Protein AF-0000000076594200 (afdb_homodimer)

pLDDT: mean 95.54, std 11.66, range [22.86, 99.0]

InterPro domains:
  IPR000868 Isochorismatase-like domain [PF00857] (45-220)
  IPR036380 Isochorismatase-like superfamily [G3DSA:3.40.50.850] (19-226)
  IPR036380 Isochorismatase-like superfamily [SSF52499] (34-226)
  IPR050272 Isochorismatase-like hydrolase [PTHR43540] (26-225)

Radius of gyration: 21.21 Å; Cα contacts (8 Å, |Δi|>4): 974; chains: 2; bounding box: 54×57×49 Å

Secondary structure (DSSP, 8-state):
-------TTPPP--------HHHHHHHHHHHSSS-S-----GGGEEEEEE--SHHHHTT-HHHHHHHHHHHHHHHHHHHTT-EEEEEEEPP----HHHHHHH-HHHHHHHHTTT-SS-HHHHS-TTS---S-EEEEESSS-TTSTTTBSHHHHHHHTT--EEEEEEE-IIIIIHHHHHHHHHTT-EEEEEEEEEE-SSHHHHHHHHHHHHHHT-EEE-HHHHHHH-/----S--TTPPP--------HHHHHHHHHHHSSS-S-----GGGEEEEEE--SHHHHTT-HHHHHHHHHHHHHHHHHHHTT-EEEEEEEPP----HHHHHHH-HHHHHHHHTTT-SS-HHHHS-TTS---S-EEEEESSS-TTSTTTBSHHHHHHHTT--EEEEEEE-IIIIIHHHHHHHHHTT-EEEEEEEEEE-SSHHHHHHHHHHHHHHT-EEE-HHHHHHH-

Sequence (452 aa):
MSGIGAPQNSAAKLHAWRIEDREYARHEARRGRRFAFPSLAPTRTALVVIDMVPFFVTGNPYCRGIVPNIDRLAQVLRAAGGTVTWVLPAVTDRTPAAEEFYGPEAAEAFRTAGGTGPLAQRVWREFTIHDDVLVENSAPSAFFPGRCALPELLVRRGIDTVLITGTVTNVCCESSARDASTLGFRVIMIADANAARRDEDHNATLHTIYRS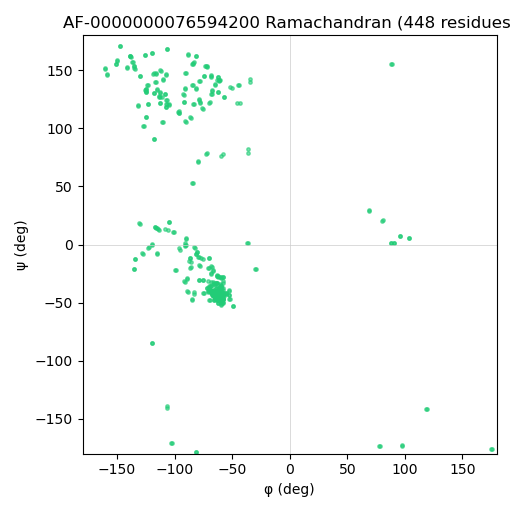FGDVRPTAEVVAMLMSGIGAPQNSAAKLHAWRIEDREYARHEARRGRRFAFPSLAPTRTALVVIDMVPFFVTGNPYCRGIVPNIDRLAQVLRAAGGTVTWVLPAVTDRTPAAEEFYGPEAAEAFRTAGGTGPLAQRVWREFTIHDDVLVENSAPSAFFPGRCALPELLVRRGIDTVLITGTVTNVCCESSARDASTLGFRVIMIADANAARRDEDHNATLHTIYRSFGDVRPTAEVVAML

Structure (mmCIF, N/CA/C/O backbone):
data_AF-0000000076594200-model_v1
#
loop_
_entity.id
_entity.type
_entity.pdbx_description
1 polymer 'Nicotinamidase-related amidase'
#
loop_
_atom_site.group_PDB
_atom_site.id
_atom_site.type_symbol
_atom_site.label_atom_id
_atom_site.label_alt_id
_atom_site.label_comp_id
_atom_site.label_asym_id
_atom_site.label_entity_id
_atom_site.label_seq_id
_atom_site.pdbx_PDB_ins_code
_atom_site.Cartn_x
_atom_site.Cartn_y
_atom_site.Cartn_z
_atom_site.occupancy
_atom_site.B_iso_or_equiv
_atom_site.auth_seq_id
_atom_site.auth_comp_id
_atom_site.auth_asym_id
_atom_site.auth_atom_id
_atom_site.pdbx_PDB_model_num
ATOM 1 N N . MET A 1 1 ? -26.156 -0.108 15.727 1 22.86 1 MET A N 1
ATOM 2 C CA . MET A 1 1 ? -25.188 0.605 14.898 1 22.86 1 MET A CA 1
ATOM 3 C C . MET A 1 1 ? -23.875 0.822 15.641 1 22.86 1 MET A C 1
ATOM 5 O O . MET A 1 1 ? -23.562 1.944 16.047 1 22.86 1 MET A O 1
ATOM 9 N N . SER A 1 2 ? -23.562 -0.139 16.531 1 28.62 2 SER A N 1
ATOM 10 C CA . SER A 1 2 ? -22.531 -0.122 17.562 1 28.62 2 SER A CA 1
ATOM 11 C C . SER A 1 2 ? -21.156 0.103 16.969 1 28.62 2 SER A C 1
ATOM 13 O O . SER A 1 2 ? -20.703 -0.672 16.125 1 28.62 2 SER A O 1
ATOM 15 N N . GLY A 1 3 ? -20.828 1.241 16.641 1 30.92 3 GLY A N 1
ATOM 16 C CA . GLY A 1 3 ? -19.5 1.712 16.297 1 30.92 3 GLY A CA 1
ATOM 17 C C . GLY A 1 3 ? -18.406 1.055 17.125 1 30.92 3 GLY A C 1
ATOM 18 O O . GLY A 1 3 ? -18.391 1.164 18.359 1 30.92 3 GLY A O 1
ATOM 19 N N . ILE A 1 4 ? -18.141 -0.092 16.719 1 41.44 4 ILE A N 1
ATOM 20 C CA . ILE A 1 4 ? -17.219 -0.975 17.438 1 41.44 4 ILE A CA 1
ATOM 21 C C . ILE A 1 4 ? -16.078 -0.157 18.047 1 41.44 4 ILE A C 1
ATOM 23 O O . ILE A 1 4 ? -15.008 -0.695 18.344 1 41.44 4 ILE A O 1
ATOM 27 N N . GLY A 1 5 ? -16.172 1.158 17.828 1 38.94 5 GLY A N 1
ATOM 28 C CA . GLY A 1 5 ? -15.141 2.129 18.156 1 38.94 5 GLY A CA 1
ATOM 29 C C . GLY A 1 5 ? -14.852 2.219 19.641 1 38.94 5 GLY A C 1
ATOM 30 O O . GLY A 1 5 ? -15.633 1.736 20.469 1 38.94 5 GLY A O 1
ATOM 31 N N . ALA A 1 6 ? -13.602 2.375 20.031 1 46.91 6 ALA A N 1
ATOM 32 C CA . ALA A 1 6 ? -13.211 2.721 21.391 1 46.91 6 ALA A CA 1
ATOM 33 C C . ALA A 1 6 ? -14.234 3.648 22.031 1 46.91 6 ALA A C 1
ATOM 35 O O . ALA A 1 6 ? -14.906 4.426 21.344 1 46.91 6 ALA A O 1
ATOM 36 N N . PRO A 1 7 ? -14.562 3.473 23.297 1 46.75 7 PRO A N 1
ATOM 37 C CA . PRO A 1 7 ? -15.43 4.453 23.953 1 46.75 7 PRO A CA 1
ATOM 38 C C . PRO A 1 7 ? -15.047 5.895 23.625 1 46.75 7 PRO A C 1
ATOM 40 O O . PRO A 1 7 ? -13.867 6.195 23.438 1 46.75 7 PRO A O 1
ATOM 43 N N . GLN A 1 8 ? -15.938 6.816 23.031 1 50.47 8 GLN A N 1
ATOM 44 C CA . GLN A 1 8 ? -15.844 8.242 22.719 1 50.47 8 GLN A CA 1
ATOM 45 C C . GLN A 1 8 ? -14.93 8.961 23.719 1 50.47 8 GLN A C 1
ATOM 47 O O . GLN A 1 8 ? -14.336 9.992 23.391 1 50.47 8 GLN A O 1
ATOM 52 N N . ASN A 1 9 ? -14.68 8.422 24.906 1 56.53 9 ASN A N 1
ATOM 53 C CA . ASN A 1 9 ? -14.102 9.227 25.984 1 56.53 9 ASN A CA 1
ATOM 54 C C . ASN A 1 9 ? -12.656 8.836 26.25 1 56.53 9 ASN A C 1
ATOM 56 O O . ASN A 1 9 ? -12.133 9.086 27.344 1 56.53 9 ASN A O 1
ATOM 60 N N . SER A 1 10 ? -12.039 8 25.25 1 71.19 10 SER A N 1
ATOM 61 C CA . SER A 1 10 ? -10.672 7.629 25.609 1 71.19 10 SER A CA 1
ATOM 62 C C . SER A 1 10 ? -9.703 8.773 25.344 1 71.19 10 SER A C 1
ATOM 64 O O . SER A 1 10 ? -9.906 9.57 24.422 1 71.19 10 SER A O 1
ATOM 66 N N . ALA A 1 11 ? -8.797 8.938 26.188 1 86.31 11 ALA A N 1
ATOM 67 C CA . ALA A 1 11 ? -7.801 10 26.125 1 86.31 11 ALA A CA 1
ATOM 68 C C . ALA A 1 11 ? -6.953 9.883 24.859 1 86.31 11 ALA A C 1
ATOM 70 O O . ALA A 1 11 ? -6.66 8.773 24.406 1 86.31 11 ALA A O 1
ATOM 71 N N . ALA A 1 12 ? -6.648 10.992 24.281 1 92.12 12 ALA A N 1
ATOM 72 C CA . ALA A 1 12 ? -5.754 11.094 23.141 1 92.12 12 ALA A CA 1
ATOM 73 C C . ALA A 1 12 ? -4.441 10.359 23.391 1 92.12 12 ALA A C 1
ATOM 75 O O . ALA A 1 12 ? -3.906 10.398 24.5 1 92.12 12 ALA A O 1
ATOM 76 N N . LYS A 1 13 ? -4.047 9.617 22.375 1 95.81 13 LYS A N 1
ATOM 77 C CA . LYS A 1 13 ? -2.816 8.844 22.484 1 95.81 13 LYS A CA 1
ATOM 78 C C . LYS A 1 13 ? -1.954 8.977 21.234 1 95.81 13 LYS A C 1
ATOM 80 O O . LYS A 1 13 ? -2.465 9.281 20.156 1 95.81 13 LYS A O 1
ATOM 85 N N . LEU A 1 14 ? -0.632 8.844 21.438 1 97.62 14 LEU A N 1
ATOM 86 C CA . LEU A 1 14 ? 0.307 8.734 20.328 1 97.62 14 LEU A CA 1
ATOM 87 C C . LEU A 1 14 ? 0.844 7.312 20.203 1 97.62 14 LEU A C 1
ATOM 89 O O . LEU A 1 14 ? 1.019 6.621 21.203 1 97.62 14 LEU A O 1
ATOM 93 N N . HIS A 1 15 ? 1.085 6.914 18.953 1 98.69 15 HIS A N 1
ATOM 94 C CA . HIS A 1 15 ? 1.692 5.605 18.75 1 98.69 15 HIS A CA 1
ATOM 95 C C . HIS A 1 15 ? 3.105 5.559 19.328 1 98.69 15 HIS A C 1
ATOM 97 O O . HIS A 1 15 ? 3.857 6.527 19.219 1 98.69 15 HIS A O 1
ATOM 103 N N . ALA A 1 16 ? 3.402 4.457 19.969 1 98.5 16 ALA A N 1
ATOM 104 C CA . ALA A 1 16 ? 4.801 4.16 20.266 1 98.5 16 ALA A CA 1
ATOM 105 C C . ALA A 1 16 ? 5.551 3.748 19 1 98.5 16 ALA A C 1
ATOM 107 O O . ALA A 1 16 ? 5.836 2.566 18.797 1 98.5 16 ALA A O 1
ATOM 108 N N . TRP A 1 17 ? 5.898 4.676 18.203 1 98.44 17 TRP A N 1
ATOM 109 C CA . TRP A 1 17 ? 6.488 4.391 16.906 1 98.44 17 TRP A CA 1
ATOM 110 C C . TRP A 1 17 ? 7.988 4.16 17.016 1 98.44 17 TRP A C 1
ATOM 112 O O . TRP A 1 17 ? 8.625 4.641 17.953 1 98.44 17 TRP A O 1
ATOM 122 N N . ARG A 1 18 ? 8.492 3.416 16.047 1 98.06 18 ARG A N 1
ATOM 123 C CA . ARG A 1 18 ? 9.938 3.205 15.992 1 98.06 18 ARG A CA 1
ATOM 124 C C . ARG A 1 18 ? 10.367 2.746 14.602 1 98.06 18 ARG A C 1
ATOM 126 O O . ARG A 1 18 ? 9.586 2.139 13.875 1 98.06 18 ARG A O 1
ATOM 133 N N . ILE A 1 19 ? 11.531 3.051 14.266 1 98.25 19 ILE A N 1
ATOM 134 C CA . ILE A 1 19 ? 12.289 2.414 13.195 1 98.25 19 ILE A CA 1
ATOM 135 C C . ILE A 1 19 ? 13.461 1.635 13.781 1 98.25 19 ILE A C 1
ATOM 137 O O . ILE A 1 19 ? 14.203 2.158 14.617 1 98.25 19 ILE A O 1
ATOM 141 N N . GLU A 1 20 ? 13.531 0.433 13.43 1 97.31 20 GLU A N 1
ATOM 142 C CA . GLU A 1 20 ? 14.602 -0.402 13.969 1 97.31 20 GLU A CA 1
ATOM 143 C C . GLU A 1 20 ? 15.977 0.121 13.562 1 97.31 20 GLU A C 1
ATOM 145 O O . GLU A 1 20 ? 16.172 0.539 12.422 1 97.31 20 GLU A O 1
ATOM 150 N N . ASP A 1 21 ? 16.969 0.028 14.391 1 97.69 21 ASP A N 1
ATOM 151 C CA . ASP A 1 21 ? 18.312 0.535 14.156 1 97.69 21 ASP A CA 1
ATOM 152 C C . ASP A 1 21 ? 18.938 -0.116 12.922 1 97.69 21 ASP A C 1
ATOM 154 O O . ASP A 1 21 ? 19.688 0.531 12.18 1 97.69 21 ASP A O 1
ATOM 158 N N . ARG A 1 22 ? 18.641 -1.31 12.727 1 96.81 22 ARG A N 1
ATOM 159 C CA . ARG A 1 22 ? 19.219 -2.031 11.602 1 96.81 22 ARG A CA 1
ATOM 160 C C . ARG A 1 22 ? 18.781 -1.422 10.273 1 96.81 22 ARG A C 1
ATOM 162 O O . ARG A 1 22 ? 19.531 -1.452 9.289 1 96.81 22 ARG A O 1
ATOM 169 N N . GLU A 1 23 ? 17.547 -0.904 10.258 1 97.19 23 GLU A N 1
ATOM 170 C CA . GLU A 1 23 ? 17.047 -0.277 9.031 1 97.19 23 GLU A CA 1
ATOM 171 C C . GLU A 1 23 ? 17.766 1.051 8.773 1 97.19 23 GLU A C 1
ATOM 173 O O . GLU A 1 23 ? 18.078 1.379 7.629 1 97.19 23 GLU A O 1
ATOM 178 N N . TYR A 1 24 ? 18 1.834 9.836 1 97.94 24 TYR A N 1
ATOM 179 C CA . TYR A 1 24 ? 18.828 3.027 9.695 1 97.94 24 TYR A CA 1
ATOM 180 C C . TYR A 1 24 ? 20.219 2.672 9.18 1 97.94 24 TYR A C 1
ATOM 182 O O . TYR A 1 24 ? 20.703 3.287 8.234 1 97.94 24 TYR A O 1
ATOM 190 N N . ALA A 1 25 ? 20.844 1.658 9.758 1 98.19 25 ALA A N 1
ATOM 191 C CA . ALA A 1 25 ? 22.188 1.231 9.383 1 98.19 25 ALA A CA 1
ATOM 192 C C . ALA A 1 25 ? 22.234 0.796 7.922 1 98.19 25 ALA A C 1
ATOM 194 O O . ALA A 1 25 ? 23.219 1.069 7.219 1 98.19 25 ALA A O 1
ATOM 195 N N . ARG A 1 26 ? 21.234 0.162 7.5 1 96.62 26 ARG A N 1
ATOM 196 C CA . ARG A 1 26 ? 21.156 -0.313 6.121 1 96.62 26 ARG A CA 1
ATOM 197 C C . ARG A 1 26 ? 21.234 0.847 5.137 1 96.62 26 ARG A C 1
ATOM 199 O O . ARG A 1 26 ? 22.047 0.822 4.207 1 96.62 26 ARG A O 1
ATOM 206 N N . HIS A 1 27 ? 20.375 1.864 5.352 1 97.62 27 HIS A N 1
ATOM 207 C CA . HIS A 1 27 ? 20.375 2.998 4.434 1 97.62 27 HIS A CA 1
ATOM 208 C C . HIS A 1 27 ? 21.656 3.822 4.574 1 97.62 27 HIS A C 1
ATOM 210 O O . HIS A 1 27 ? 22.172 4.344 3.584 1 97.62 27 HIS A O 1
ATOM 216 N N . GLU A 1 28 ? 22.156 3.922 5.781 1 98.12 28 GLU A N 1
ATOM 217 C CA . GLU A 1 28 ? 23.422 4.609 5.969 1 98.12 28 GLU A CA 1
ATOM 218 C C . GLU A 1 28 ? 24.547 3.928 5.188 1 98.12 28 GLU A C 1
ATOM 220 O O . GLU A 1 28 ? 25.375 4.598 4.582 1 98.12 28 GLU A O 1
ATOM 225 N N . ALA A 1 29 ? 24.516 2.65 5.152 1 97.88 29 ALA A N 1
ATOM 226 C CA . ALA A 1 29 ? 25.531 1.894 4.41 1 97.88 29 ALA A CA 1
ATOM 227 C C . ALA A 1 29 ? 25.344 2.072 2.904 1 97.88 29 ALA A C 1
ATOM 229 O O . ALA A 1 29 ? 26.328 2.1 2.154 1 97.88 29 ALA A O 1
ATOM 230 N N . ARG A 1 30 ? 24.156 2.244 2.467 1 97.44 30 ARG A N 1
ATOM 231 C CA . ARG A 1 30 ? 23.844 2.238 1.04 1 97.44 30 ARG A CA 1
ATOM 232 C C . ARG A 1 30 ? 23.984 3.635 0.444 1 97.44 30 ARG A C 1
ATOM 234 O O . ARG A 1 30 ? 24.5 3.793 -0.666 1 97.44 30 ARG A O 1
ATOM 241 N N . ARG A 1 31 ? 23.516 4.645 1.2 1 97.44 31 ARG A N 1
ATOM 242 C CA . ARG A 1 31 ? 23.469 5.969 0.594 1 97.44 31 ARG A CA 1
ATOM 243 C C . ARG A 1 31 ? 24.281 6.977 1.405 1 97.44 31 ARG A C 1
ATOM 245 O O . ARG A 1 31 ? 24.297 8.164 1.079 1 97.44 31 ARG A O 1
ATOM 252 N N . GLY A 1 32 ? 24.859 6.562 2.525 1 97.44 32 GLY A N 1
ATOM 253 C CA . GLY A 1 32 ? 25.781 7.395 3.283 1 97.44 32 GLY A CA 1
ATOM 254 C C . GLY A 1 32 ? 25.094 8.281 4.301 1 97.44 32 GLY A C 1
ATOM 255 O O . GLY A 1 32 ? 25.734 9.094 4.961 1 97.44 32 GLY A O 1
ATOM 256 N N . ARG A 1 33 ? 23.766 8.188 4.41 1 97.81 33 ARG A N 1
ATOM 257 C CA . ARG A 1 33 ? 23 8.992 5.359 1 97.81 33 ARG A CA 1
ATOM 258 C C . ARG A 1 33 ? 21.734 8.266 5.797 1 97.81 33 ARG A C 1
ATOM 260 O O . ARG A 1 33 ? 21.188 7.445 5.051 1 97.81 33 ARG A O 1
ATOM 267 N N . ARG A 1 34 ? 21.25 8.617 6.949 1 97.81 34 ARG A N 1
ATOM 268 C CA . ARG A 1 34 ? 20.094 7.973 7.59 1 97.81 34 ARG A CA 1
ATOM 269 C C . ARG A 1 34 ? 18.812 8.25 6.824 1 97.81 34 ARG A C 1
ATOM 271 O O . ARG A 1 34 ? 17.969 7.371 6.688 1 97.81 34 ARG A O 1
ATOM 278 N N . PHE A 1 35 ? 18.672 9.461 6.359 1 98.56 35 PHE A N 1
ATOM 279 C CA . PHE A 1 35 ? 17.453 9.898 5.668 1 98.56 35 PHE A CA 1
ATOM 280 C C . PHE A 1 35 ? 17.766 10.273 4.223 1 98.56 35 PHE A C 1
ATOM 282 O O . PHE A 1 35 ? 18.812 10.875 3.941 1 98.56 35 PHE A O 1
ATOM 289 N N . ALA A 1 36 ? 16.891 9.914 3.291 1 98.56 36 ALA A N 1
ATOM 290 C CA . ALA A 1 36 ? 17.078 10.164 1.865 1 98.56 36 ALA A CA 1
ATOM 291 C C . ALA A 1 36 ? 17.062 11.664 1.571 1 98.56 36 ALA A C 1
ATOM 293 O O . ALA A 1 36 ? 17.797 12.141 0.7 1 98.56 36 ALA A O 1
ATOM 294 N N . PHE A 1 37 ? 16.203 12.391 2.379 1 98.25 37 PHE A N 1
ATOM 295 C CA . PHE A 1 37 ? 15.969 13.797 2.09 1 98.25 37 PHE A CA 1
ATOM 296 C C . PHE A 1 37 ? 16.438 14.672 3.248 1 98.25 37 PHE A C 1
ATOM 298 O O . PHE A 1 37 ? 15.664 14.977 4.156 1 98.25 37 PHE A O 1
ATOM 305 N N . PRO A 1 38 ? 17.625 15.117 3.256 1 95.94 38 PRO A N 1
ATOM 306 C CA . PRO A 1 38 ? 18.219 15.797 4.41 1 95.94 38 PRO A CA 1
ATOM 307 C C . PRO A 1 38 ? 17.766 17.25 4.543 1 95.94 38 PRO A C 1
ATOM 309 O O . PRO A 1 38 ? 17.969 17.875 5.59 1 95.94 38 PRO A O 1
ATOM 312 N N . SER A 1 39 ? 17.219 17.844 3.43 1 96.88 39 SER A N 1
ATOM 313 C CA . SER A 1 39 ? 16.719 19.203 3.463 1 96.88 39 SER A CA 1
ATOM 314 C C . SER A 1 39 ? 15.383 19.328 2.732 1 96.88 39 SER A C 1
ATOM 316 O O . SER A 1 39 ? 15.062 18.484 1.887 1 96.88 39 SER A O 1
ATOM 318 N N . LEU A 1 40 ? 14.695 20.328 3.105 1 98.31 40 LEU A N 1
ATOM 319 C CA . LEU A 1 40 ? 13.398 20.609 2.492 1 98.31 40 LEU A CA 1
ATOM 320 C C . LEU A 1 40 ? 13.359 22.047 1.961 1 98.31 40 LEU A C 1
ATOM 322 O O . LEU A 1 40 ? 13.852 22.969 2.611 1 98.31 40 LEU A O 1
ATOM 326 N N . ALA A 1 41 ? 12.906 22.172 0.764 1 98.62 41 ALA A N 1
ATOM 327 C CA . ALA A 1 41 ? 12.5 23.469 0.262 1 98.62 41 ALA A CA 1
ATOM 328 C C . ALA A 1 41 ? 11.023 23.734 0.535 1 98.62 41 ALA A C 1
ATOM 330 O O . ALA A 1 41 ? 10.156 23.172 -0.13 1 98.62 41 ALA A O 1
ATOM 331 N N . PRO A 1 42 ? 10.758 24.562 1.466 1 98.56 42 PRO A N 1
ATOM 332 C CA . PRO A 1 42 ? 9.359 24.734 1.876 1 98.56 42 PRO A CA 1
ATOM 333 C C . PRO A 1 42 ? 8.438 25.047 0.704 1 98.56 42 PRO A C 1
ATOM 335 O O . PRO A 1 42 ? 7.332 24.516 0.618 1 98.56 42 PRO A O 1
ATOM 338 N N . THR A 1 43 ? 8.852 25.859 -0.245 1 98.62 43 THR A N 1
ATOM 339 C CA . THR A 1 43 ? 8.008 26.297 -1.35 1 98.62 43 THR A CA 1
ATOM 340 C C . THR A 1 43 ? 7.73 25.141 -2.307 1 98.62 43 THR A C 1
ATOM 342 O O . THR A 1 43 ? 6.84 25.219 -3.156 1 98.62 43 THR A O 1
ATOM 345 N N . ARG A 1 44 ? 8.453 24.016 -2.162 1 98.81 44 ARG A N 1
ATOM 346 C CA . ARG A 1 44 ? 8.266 22.828 -2.994 1 98.81 44 ARG A CA 1
ATOM 347 C C . ARG A 1 44 ? 7.781 21.641 -2.16 1 98.81 44 ARG A C 1
ATOM 349 O O . ARG A 1 44 ? 7.902 20.484 -2.578 1 98.81 44 ARG A O 1
ATOM 356 N N . THR A 1 45 ? 7.324 21.953 -0.917 1 98.94 45 THR A N 1
ATOM 357 C CA . THR A 1 45 ? 6.859 20.922 0.01 1 98.94 45 THR A CA 1
ATOM 358 C C . THR A 1 45 ? 5.371 21.094 0.301 1 98.94 45 THR A C 1
ATOM 360 O O . THR A 1 45 ? 4.895 22.203 0.509 1 98.94 45 THR A O 1
ATOM 363 N N . ALA A 1 46 ? 4.637 20.031 0.253 1 98.94 46 ALA A N 1
ATOM 364 C CA . ALA A 1 46 ? 3.225 20.031 0.624 1 98.94 46 ALA A CA 1
ATOM 365 C C . ALA A 1 46 ? 2.969 19.109 1.812 1 98.94 46 ALA A C 1
ATOM 367 O O . ALA A 1 46 ? 3.482 17.984 1.855 1 98.94 46 ALA A O 1
ATOM 368 N N . LEU A 1 47 ? 2.285 19.625 2.779 1 98.94 47 LEU A N 1
ATOM 369 C CA . LEU A 1 47 ? 1.673 18.766 3.795 1 98.94 47 LEU A CA 1
ATOM 370 C C . LEU A 1 47 ? 0.383 18.141 3.277 1 98.94 47 LEU A C 1
ATOM 372 O O . LEU A 1 47 ? -0.493 18.844 2.77 1 98.94 47 LEU A O 1
ATOM 376 N N . VAL A 1 48 ? 0.297 16.859 3.328 1 99 48 VAL A N 1
ATOM 377 C CA . VAL A 1 48 ? -0.902 16.141 2.898 1 99 48 VAL A CA 1
ATOM 378 C C . VAL A 1 48 ? -1.603 15.531 4.109 1 99 48 VAL A C 1
ATOM 380 O O . VAL A 1 48 ? -1.126 14.547 4.684 1 99 48 VAL A O 1
ATOM 383 N N . VAL A 1 49 ? -2.691 16.094 4.52 1 99 49 VAL A N 1
ATOM 384 C CA . VAL A 1 49 ? -3.49 15.633 5.648 1 99 49 VAL A CA 1
ATOM 385 C C . VAL A 1 49 ? -4.641 14.766 5.141 1 99 49 VAL A C 1
ATOM 387 O O . VAL A 1 49 ? -5.586 15.273 4.527 1 99 49 VAL A O 1
ATOM 390 N N . ILE A 1 50 ? -4.645 13.523 5.461 1 98.94 50 ILE A N 1
ATOM 391 C CA . ILE A 1 50 ? -5.535 12.547 4.844 1 98.94 50 ILE A CA 1
ATOM 392 C C . ILE A 1 50 ? -6.629 12.141 5.832 1 98.94 50 ILE A C 1
ATOM 394 O O . ILE A 1 50 ? -6.336 11.625 6.91 1 98.94 50 ILE A O 1
ATOM 398 N N . ASP A 1 51 ? -7.867 12.383 5.539 1 98.88 51 ASP A N 1
ATOM 399 C CA . ASP A 1 51 ? -9.086 11.773 6.066 1 98.88 51 ASP A CA 1
ATOM 400 C C . ASP A 1 51 ? -9.305 12.164 7.527 1 98.88 51 ASP A C 1
ATOM 402 O O . ASP A 1 51 ? -9.805 11.367 8.32 1 98.88 51 ASP A O 1
ATOM 406 N N . MET A 1 52 ? -8.852 13.336 7.93 1 98.88 52 MET A N 1
ATOM 407 C CA . MET A 1 52 ? -9.148 13.844 9.266 1 98.88 52 MET A CA 1
ATOM 408 C C . MET A 1 52 ? -10.547 14.438 9.32 1 98.88 52 MET A C 1
ATOM 410 O O . MET A 1 52 ? -10.703 15.656 9.461 1 98.88 52 MET A O 1
ATOM 414 N N . VAL A 1 53 ? -11.531 13.586 9.266 1 98.81 53 VAL A N 1
ATOM 415 C CA . VAL A 1 53 ? -12.953 13.906 9.32 1 98.81 53 VAL A CA 1
ATOM 416 C C . VAL A 1 53 ? -13.594 13.219 10.523 1 98.81 53 VAL A C 1
ATOM 418 O O . VAL A 1 53 ? -13.023 12.289 11.094 1 98.81 53 VAL A O 1
ATOM 421 N N . PRO A 1 54 ? -14.766 13.586 10.938 1 98.31 54 PRO A N 1
ATOM 422 C CA . PRO A 1 54 ? -15.383 13.055 12.156 1 98.31 54 PRO A CA 1
ATOM 423 C C . PRO A 1 54 ? -15.523 11.531 12.117 1 98.31 54 PRO A C 1
ATOM 425 O O . PRO A 1 54 ? -15.32 10.867 13.141 1 98.31 54 PRO A O 1
ATOM 428 N N . PHE A 1 55 ? -15.867 10.938 11.008 1 97.88 55 PHE A N 1
ATOM 429 C CA . PHE A 1 55 ? -16.078 9.5 10.875 1 97.88 55 PHE A CA 1
ATOM 430 C C . PHE A 1 55 ? -14.867 8.734 11.406 1 97.88 55 PHE A C 1
ATOM 432 O O . PHE A 1 55 ? -15.023 7.746 12.133 1 97.88 55 PHE A O 1
ATOM 439 N N . PHE A 1 56 ? -13.648 9.195 11.07 1 97.69 56 PHE A N 1
ATOM 440 C CA . PHE A 1 56 ? -12.438 8.469 11.43 1 97.69 56 PHE A CA 1
ATOM 441 C C . PHE A 1 56 ? -11.898 8.938 12.781 1 97.69 56 PHE A C 1
ATOM 443 O O . PHE A 1 56 ? -11.344 8.148 13.547 1 97.69 56 PHE A O 1
ATOM 450 N N . VAL A 1 57 ? -12.055 10.164 13.141 1 97.88 57 VAL A N 1
ATOM 451 C CA . VAL A 1 57 ? -11.367 10.773 14.281 1 97.88 57 VAL A CA 1
ATOM 452 C C . VAL A 1 57 ? -12.117 10.445 15.57 1 97.88 57 VAL A C 1
ATOM 454 O O . VAL A 1 57 ? -11.5 10.148 16.594 1 97.88 57 VAL A O 1
ATOM 457 N N . THR A 1 58 ? -13.469 10.484 15.547 1 94.88 58 THR A N 1
ATOM 458 C CA . THR A 1 58 ? -14.281 10.422 16.766 1 94.88 58 THR A CA 1
ATOM 459 C C . THR A 1 58 ? -13.969 9.156 17.547 1 94.88 58 THR A C 1
ATOM 461 O O . THR A 1 58 ? -13.766 9.203 18.766 1 94.88 58 THR A O 1
ATOM 464 N N . GLY A 1 59 ? -13.82 8.047 16.938 1 91.12 59 GLY A N 1
ATOM 465 C CA . GLY A 1 59 ? -13.688 6.781 17.656 1 91.12 59 GLY A CA 1
ATOM 466 C C . GLY A 1 59 ? -12.258 6.301 17.75 1 91.12 59 GLY A C 1
ATOM 467 O O . GLY A 1 59 ? -12 5.172 18.172 1 91.12 59 GLY A O 1
ATOM 468 N N . ASN A 1 60 ? -11.312 7.133 17.391 1 96.12 60 ASN A N 1
ATOM 469 C CA . ASN A 1 60 ? -9.914 6.715 17.375 1 96.12 60 ASN A CA 1
ATOM 470 C C . ASN A 1 60 ? -9.031 7.652 18.188 1 96.12 60 ASN A C 1
ATOM 472 O O . ASN A 1 60 ? -8.68 8.742 17.719 1 96.12 60 ASN A O 1
ATOM 476 N N . PRO A 1 61 ? -8.664 7.227 19.422 1 97.19 61 PRO A N 1
ATOM 477 C CA . PRO A 1 61 ? -7.863 8.102 20.281 1 97.19 61 PRO A CA 1
ATOM 478 C C . PRO A 1 61 ? -6.539 8.508 19.641 1 97.19 61 PRO A C 1
ATOM 480 O O . PRO A 1 61 ? -6 9.578 19.938 1 97.19 61 PRO A O 1
ATOM 483 N N . TYR A 1 62 ? -6.012 7.672 18.766 1 98.44 62 TYR A N 1
ATOM 484 C CA . TYR A 1 62 ? -4.77 8.023 18.078 1 98.44 62 TYR A CA 1
ATOM 485 C C . TYR A 1 62 ? -4.992 9.18 17.109 1 98.44 62 TYR A C 1
ATOM 487 O O . TYR A 1 62 ? -4.105 10.016 16.922 1 98.44 62 TYR A O 1
ATOM 495 N N . CYS A 1 63 ? -6.145 9.25 16.453 1 98.38 63 CYS A N 1
ATOM 496 C CA . CYS A 1 63 ? -6.461 10.359 15.57 1 98.38 63 CYS A CA 1
ATOM 497 C C . CYS A 1 63 ? -6.508 11.68 16.344 1 98.38 63 CYS A C 1
ATOM 499 O O . CYS A 1 63 ? -5.961 12.688 15.891 1 98.38 63 CYS A O 1
ATOM 501 N N . ARG A 1 64 ? -7.117 11.609 17.469 1 97.88 64 ARG A N 1
ATOM 502 C CA . ARG A 1 64 ? -7.176 12.812 18.297 1 97.88 64 ARG A CA 1
ATOM 503 C C . ARG A 1 64 ? -5.789 13.203 18.797 1 97.88 64 ARG A C 1
ATOM 505 O O . ARG A 1 64 ? -5.48 14.398 18.891 1 97.88 64 ARG A O 1
ATOM 512 N N . GLY A 1 65 ? -4.938 12.219 19.031 1 98.31 65 GLY A N 1
ATOM 513 C CA . GLY A 1 65 ? -3.598 12.445 19.547 1 98.31 65 GLY A CA 1
ATOM 514 C C . GLY A 1 65 ? -2.682 13.133 18.562 1 98.31 65 GLY A C 1
ATOM 515 O O . GLY A 1 65 ? -1.746 13.836 18.953 1 98.31 65 GLY A O 1
ATOM 516 N N . ILE A 1 66 ? -2.971 12.992 17.266 1 98.81 66 ILE A N 1
ATOM 517 C CA . ILE A 1 66 ? -2.029 13.5 16.281 1 98.81 66 ILE A CA 1
ATOM 518 C C . ILE A 1 66 ? -2.453 14.898 15.828 1 98.81 66 ILE A C 1
ATOM 520 O O . ILE A 1 66 ? -1.74 15.555 15.07 1 98.81 66 ILE A O 1
ATOM 524 N N . VAL A 1 67 ? -3.57 15.43 16.297 1 98.75 67 VAL A N 1
ATOM 525 C CA . VAL A 1 67 ? -4.113 16.719 15.867 1 98.75 67 VAL A CA 1
ATOM 526 C C . VAL A 1 67 ? -3.098 17.812 16.141 1 98.75 67 VAL A C 1
ATOM 528 O O . VAL A 1 67 ? -2.771 18.609 15.242 1 98.75 67 VAL A O 1
ATOM 531 N N . PRO A 1 68 ? -2.451 17.875 17.359 1 98.69 68 PRO A N 1
ATOM 532 C CA . PRO A 1 68 ? -1.503 18.969 17.609 1 98.69 68 PRO A CA 1
ATOM 533 C C . PRO A 1 68 ? -0.295 18.922 16.672 1 98.69 68 PRO A C 1
ATOM 535 O O . PRO A 1 68 ? 0.203 19.969 16.25 1 98.69 68 PRO A O 1
ATOM 538 N N . ASN A 1 69 ? 0.179 17.75 16.359 1 98.94 69 ASN A N 1
ATOM 539 C CA . ASN A 1 69 ? 1.336 17.609 15.477 1 98.94 69 ASN A CA 1
ATOM 540 C C . ASN A 1 69 ? 1.011 18.047 14.055 1 98.94 69 ASN A C 1
ATOM 542 O O . ASN A 1 69 ? 1.811 18.719 13.406 1 98.94 69 ASN A O 1
ATOM 546 N N . ILE A 1 70 ? -0.166 17.672 13.531 1 98.94 70 ILE A N 1
ATOM 547 C CA . ILE A 1 70 ? -0.592 18.078 12.203 1 98.94 70 ILE A CA 1
ATOM 548 C C . ILE A 1 70 ? -0.74 19.609 12.164 1 98.94 70 ILE A C 1
ATOM 550 O O . ILE A 1 70 ? -0.28 20.25 11.219 1 98.94 70 ILE A O 1
ATOM 554 N N . ASP A 1 71 ? -1.346 20.125 13.203 1 98.81 71 ASP A N 1
ATOM 555 C CA . ASP A 1 71 ? -1.548 21.578 13.273 1 98.81 71 ASP A CA 1
ATOM 556 C C . ASP A 1 71 ? -0.213 22.312 13.258 1 98.81 71 ASP A C 1
ATOM 558 O O . ASP A 1 71 ? -0.064 23.312 12.562 1 98.81 71 ASP A O 1
ATOM 562 N N . ARG A 1 72 ? 0.726 21.812 14.016 1 98.81 72 ARG A N 1
ATOM 563 C CA . ARG A 1 72 ? 2.049 22.422 14.078 1 98.81 72 ARG A CA 1
ATOM 564 C C . ARG A 1 72 ? 2.732 22.406 12.71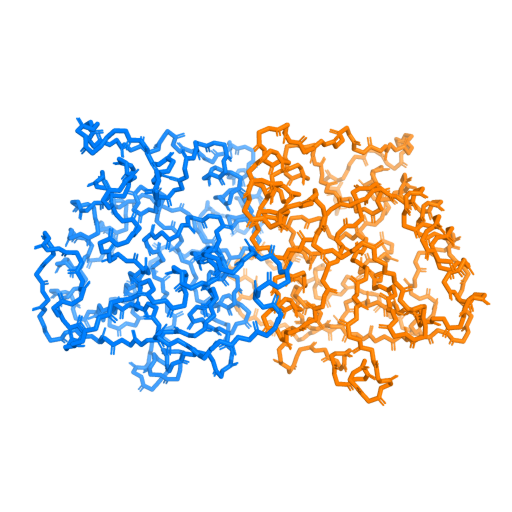9 1 98.81 72 ARG A C 1
ATOM 566 O O . ARG A 1 72 ? 3.283 23.406 12.273 1 98.81 72 ARG A O 1
ATOM 573 N N . LEU A 1 73 ? 2.705 21.297 12.023 1 98.94 73 LEU A N 1
ATOM 574 C CA . LEU A 1 73 ? 3.283 21.172 10.688 1 98.94 73 LEU A CA 1
ATOM 575 C C . LEU A 1 73 ? 2.627 22.141 9.719 1 98.94 73 LEU A C 1
ATOM 577 O O . LEU A 1 73 ? 3.312 22.797 8.93 1 98.94 73 LEU A O 1
ATOM 581 N N . ALA A 1 74 ? 1.308 22.203 9.789 1 98.94 74 ALA A N 1
ATOM 582 C CA . ALA A 1 74 ? 0.56 23.078 8.898 1 98.94 74 ALA A CA 1
ATOM 583 C C . ALA A 1 74 ? 0.954 24.531 9.102 1 98.94 74 ALA A C 1
ATOM 585 O O . ALA A 1 74 ? 1.212 25.25 8.133 1 98.94 74 ALA A O 1
ATOM 586 N N . GLN A 1 75 ? 1.003 24.922 10.32 1 98.62 75 GLN A N 1
ATOM 587 C CA . GLN A 1 75 ? 1.328 26.297 10.656 1 98.62 75 GLN A CA 1
ATOM 588 C C . GLN A 1 75 ? 2.734 26.656 10.188 1 98.62 75 GLN A C 1
ATOM 590 O O . GLN A 1 75 ? 2.926 27.672 9.508 1 98.62 75 GLN A O 1
ATOM 595 N N . VAL A 1 76 ? 3.703 25.844 10.516 1 98.81 76 VAL A N 1
ATOM 596 C CA . VAL A 1 76 ? 5.105 26.125 10.227 1 98.81 76 VAL A CA 1
ATOM 597 C C . VAL A 1 76 ? 5.336 26.094 8.719 1 98.81 76 VAL A C 1
ATOM 599 O O . VAL A 1 76 ? 6.008 26.969 8.172 1 98.81 76 VAL A O 1
ATOM 602 N N . LEU A 1 77 ? 4.762 25.094 8.008 1 98.88 77 LEU A N 1
ATOM 603 C CA . LEU A 1 77 ? 4.957 24.984 6.562 1 98.88 77 LEU A CA 1
ATOM 604 C C . LEU A 1 77 ? 4.32 26.172 5.836 1 98.88 77 LEU A C 1
ATOM 606 O O . LEU A 1 77 ? 4.93 26.75 4.938 1 98.88 77 LEU A O 1
ATOM 610 N N . ARG A 1 78 ? 3.113 26.531 6.246 1 98.31 78 ARG A N 1
ATOM 611 C CA . ARG A 1 78 ? 2.43 27.672 5.652 1 98.31 78 ARG A CA 1
ATOM 612 C C . ARG A 1 78 ? 3.25 28.938 5.812 1 98.31 78 ARG A C 1
ATOM 614 O O . ARG A 1 78 ? 3.426 29.703 4.855 1 98.31 78 ARG A O 1
ATOM 621 N N . ALA A 1 79 ? 3.732 29.156 6.965 1 98.25 79 ALA A N 1
ATOM 622 C CA . ALA A 1 79 ? 4.516 30.359 7.262 1 98.25 79 ALA A CA 1
ATOM 623 C C . ALA A 1 79 ? 5.793 30.391 6.43 1 98.25 79 ALA A C 1
ATOM 625 O O . ALA A 1 79 ? 6.289 31.469 6.102 1 98.25 79 ALA A O 1
ATOM 626 N N . ALA A 1 80 ? 6.277 29.25 6.055 1 98.56 80 ALA A N 1
ATOM 627 C CA . ALA A 1 80 ? 7.523 29.156 5.301 1 98.56 80 ALA A CA 1
ATOM 628 C C . ALA A 1 80 ? 7.262 29.188 3.797 1 98.56 80 ALA A C 1
ATOM 630 O O . ALA A 1 80 ? 8.195 29.078 2.996 1 98.56 80 ALA A O 1
ATOM 631 N N . GLY A 1 81 ? 6.016 29.312 3.395 1 98.31 81 GLY A N 1
ATOM 632 C CA . GLY A 1 81 ? 5.676 29.469 1.987 1 98.31 81 GLY A CA 1
ATOM 633 C C . GLY A 1 81 ? 5.305 28.156 1.325 1 98.31 81 GLY A C 1
ATOM 634 O O . GLY A 1 81 ? 5.137 28.094 0.106 1 98.31 81 GLY A O 1
ATOM 635 N N . GLY A 1 82 ? 5.188 27.047 2.143 1 98.75 82 GLY A N 1
ATOM 636 C CA . GLY A 1 82 ? 4.797 25.75 1.614 1 98.75 82 GLY A CA 1
ATOM 637 C C . GLY A 1 82 ? 3.299 25.609 1.427 1 98.75 82 GLY A C 1
ATOM 638 O O . GLY A 1 82 ? 2.551 26.578 1.615 1 98.75 82 GLY A O 1
ATOM 639 N N . THR A 1 83 ? 2.855 24.469 0.976 1 98.81 83 THR A N 1
ATOM 640 C CA . THR A 1 83 ? 1.46 24.188 0.662 1 98.81 83 THR A CA 1
ATOM 641 C C . THR A 1 83 ? 0.853 23.25 1.693 1 98.81 83 THR A C 1
ATOM 643 O O . THR A 1 83 ? 1.467 22.234 2.059 1 98.81 83 THR A O 1
ATOM 646 N N . VAL A 1 84 ? -0.257 23.594 2.217 1 98.94 84 VAL A N 1
ATOM 647 C CA . VAL A 1 84 ? -1.011 22.719 3.107 1 98.94 84 VAL A CA 1
ATOM 648 C C . VAL A 1 84 ? -2.246 22.188 2.383 1 98.94 84 VAL A C 1
ATOM 650 O O . VAL A 1 84 ? -3.053 22.969 1.865 1 98.94 84 VAL A O 1
ATOM 653 N N . THR A 1 85 ? -2.396 20.875 2.316 1 98.94 85 THR A N 1
ATOM 654 C CA . THR A 1 85 ? -3.496 20.234 1.599 1 98.94 85 THR A CA 1
ATOM 655 C C . THR A 1 85 ? -4.285 19.312 2.523 1 98.94 85 THR A C 1
ATOM 657 O O . THR A 1 85 ? -3.701 18.594 3.344 1 98.94 85 THR A O 1
ATOM 660 N N . TRP A 1 86 ? -5.578 19.391 2.395 1 98.88 86 TRP A N 1
ATOM 661 C CA . TRP A 1 86 ? -6.52 18.516 3.094 1 98.88 86 TRP A CA 1
ATOM 662 C C . TRP A 1 86 ? -7.246 17.609 2.115 1 98.88 86 TRP A C 1
ATOM 664 O O . TRP A 1 86 ? -7.887 18.078 1.174 1 98.88 86 TRP A O 1
ATOM 674 N N . VAL A 1 87 ? -7.109 16.297 2.322 1 98.94 87 VAL A N 1
ATOM 675 C CA . VAL A 1 87 ? -7.762 15.297 1.483 1 98.94 87 VAL A CA 1
ATOM 676 C C . VAL A 1 87 ? -8.914 14.648 2.248 1 98.94 87 VAL A C 1
ATOM 678 O O . VAL A 1 87 ? -8.719 14.102 3.334 1 98.94 87 VAL A O 1
ATOM 681 N N . LEU A 1 88 ? -10.109 14.758 1.725 1 98.88 88 LEU A N 1
ATOM 682 C CA . LEU A 1 88 ? -11.297 14.203 2.373 1 98.88 88 LEU A CA 1
ATOM 683 C C . LEU A 1 88 ? -11.945 13.141 1.496 1 98.88 88 LEU A C 1
ATOM 685 O O . LEU A 1 88 ? -11.961 13.258 0.269 1 98.88 88 LEU A O 1
ATOM 689 N N . PRO A 1 89 ? -12.562 12.109 2.105 1 98.69 89 PRO A N 1
ATOM 690 C CA . PRO A 1 89 ? -13.273 11.125 1.291 1 98.69 89 PRO A CA 1
ATOM 691 C C . PRO A 1 89 ? -14.445 11.727 0.519 1 98.69 89 PRO A C 1
ATOM 693 O O . PRO A 1 89 ? -15.273 12.422 1.1 1 98.69 89 PRO A O 1
ATOM 696 N N . ALA A 1 90 ? -14.516 11.445 -0.753 1 98.31 90 ALA A N 1
ATOM 697 C CA . ALA A 1 90 ? -15.688 11.797 -1.551 1 98.31 90 ALA A CA 1
ATOM 698 C C . ALA A 1 90 ? -16.875 10.906 -1.203 1 98.31 90 ALA A C 1
ATOM 700 O O . ALA A 1 90 ? -16.703 9.781 -0.719 1 98.31 90 ALA A O 1
ATOM 701 N N . VAL A 1 91 ? -18.016 11.438 -1.408 1 96.62 91 VAL A N 1
ATOM 702 C CA . VAL A 1 91 ? -19.188 10.555 -1.436 1 96.62 91 VAL A CA 1
ATOM 703 C C . VAL A 1 91 ? -19.219 9.797 -2.76 1 96.62 91 VAL A C 1
ATOM 705 O O . VAL A 1 91 ? -19.297 10.406 -3.83 1 96.62 91 VAL A O 1
ATOM 708 N N . THR A 1 92 ? -19.125 8.508 -2.709 1 95.94 92 THR A N 1
ATOM 709 C CA . THR A 1 92 ? -19.062 7.711 -3.93 1 95.94 92 THR A CA 1
ATOM 710 C C . THR A 1 92 ? -20.391 6.973 -4.156 1 95.94 92 THR A C 1
ATOM 712 O O . THR A 1 92 ? -21.25 6.957 -3.279 1 95.94 92 THR A O 1
ATOM 715 N N . ASP A 1 93 ? -20.562 6.41 -5.316 1 95.25 93 ASP A N 1
ATOM 716 C CA . ASP A 1 93 ? -21.75 5.633 -5.633 1 95.25 93 ASP A CA 1
ATOM 717 C C . ASP A 1 93 ? -21.734 4.281 -4.918 1 95.25 93 ASP A C 1
ATOM 719 O O . ASP A 1 93 ? -20.656 3.766 -4.582 1 95.25 93 ASP A O 1
ATOM 723 N N . ARG A 1 94 ? -22.891 3.828 -4.723 1 94.69 94 ARG A N 1
ATOM 724 C CA . ARG A 1 94 ? -23 2.441 -4.277 1 94.69 94 ARG A CA 1
ATOM 725 C C . ARG A 1 94 ? -22.547 1.479 -5.371 1 94.69 94 ARG A C 1
ATOM 727 O O . ARG A 1 94 ? -22.875 1.663 -6.543 1 94.69 94 ARG A O 1
ATOM 734 N N . THR A 1 95 ? -21.734 0.55 -4.98 1 93.62 95 THR A N 1
ATOM 735 C CA . THR A 1 95 ? -21.297 -0.455 -5.941 1 93.62 95 THR A CA 1
ATOM 736 C C . THR A 1 95 ? -21.469 -1.86 -5.371 1 93.62 95 THR A C 1
ATOM 738 O O . THR A 1 95 ? -21.266 -2.08 -4.176 1 93.62 95 THR A O 1
ATOM 741 N N . PRO A 1 96 ? -21.812 -2.809 -6.215 1 93.5 96 PRO A N 1
ATOM 742 C CA . PRO A 1 96 ? -21.875 -4.199 -5.762 1 93.5 96 PRO A CA 1
ATOM 743 C C . PRO A 1 96 ? -20.547 -4.695 -5.188 1 93.5 96 PRO A C 1
ATOM 745 O O . PRO A 1 96 ? -20.547 -5.477 -4.234 1 93.5 96 PRO A O 1
ATOM 748 N N . ALA A 1 97 ? -19.531 -4.219 -5.707 1 92.12 97 ALA A N 1
ATOM 749 C CA . ALA A 1 97 ? -18.203 -4.648 -5.262 1 92.12 97 ALA A CA 1
ATOM 750 C C . ALA A 1 97 ? -17.969 -4.254 -3.809 1 92.12 97 ALA A C 1
ATOM 752 O O . ALA A 1 97 ? -17.469 -5.055 -3.018 1 92.12 97 ALA A O 1
ATOM 753 N N . ALA A 1 98 ? -18.281 -3.039 -3.494 1 95.25 98 ALA A N 1
ATOM 754 C CA . ALA A 1 98 ? -18.094 -2.572 -2.123 1 95.25 98 ALA A CA 1
ATOM 755 C C . ALA A 1 98 ? -18.984 -3.357 -1.157 1 95.25 98 ALA A C 1
ATOM 757 O O . ALA A 1 98 ? -18.547 -3.709 -0.057 1 95.25 98 ALA A O 1
ATOM 758 N N . GLU A 1 99 ? -20.203 -3.625 -1.574 1 96.44 99 GLU A N 1
ATOM 759 C CA . GLU A 1 99 ? -21.125 -4.383 -0.727 1 96.44 99 GLU A CA 1
ATOM 760 C C . GLU A 1 99 ? -20.641 -5.82 -0.552 1 96.44 99 GLU A C 1
ATOM 762 O O . GLU A 1 99 ? -20.781 -6.398 0.53 1 96.44 99 GLU A O 1
ATOM 767 N N . GLU A 1 100 ? -20.141 -6.367 -1.665 1 96.94 100 GLU A N 1
ATOM 768 C CA . GLU A 1 100 ? -19.609 -7.723 -1.61 1 96.94 100 GLU A CA 1
ATOM 769 C C . GLU A 1 100 ? -18.453 -7.82 -0.612 1 96.94 100 GLU A C 1
ATOM 771 O O . GLU A 1 100 ? -18.359 -8.797 0.141 1 96.94 100 GLU A O 1
ATOM 776 N N . PHE A 1 101 ? -17.656 -6.855 -0.519 1 97.62 101 PHE A N 1
ATOM 777 C CA . PHE A 1 101 ? -16.469 -6.895 0.32 1 97.62 101 PHE A CA 1
ATOM 778 C C . PHE A 1 101 ? -16.797 -6.504 1.755 1 97.62 101 PHE A C 1
ATOM 780 O O . PHE A 1 101 ? -16.438 -7.207 2.697 1 97.62 101 PHE A O 1
ATOM 787 N N . TYR A 1 102 ? -17.547 -5.41 1.98 1 97.5 102 TYR A N 1
ATOM 788 C CA . TYR A 1 102 ? -17.688 -4.828 3.309 1 97.5 102 TYR A CA 1
ATOM 789 C C . TYR A 1 102 ? -19 -5.258 3.957 1 97.5 102 TYR A C 1
ATOM 791 O O . TYR A 1 102 ? -19.156 -5.172 5.176 1 97.5 102 TYR A O 1
ATOM 799 N N . GLY A 1 103 ? -19.969 -5.668 3.189 1 97.38 103 GLY A N 1
ATOM 800 C CA . GLY A 1 103 ? -21.359 -5.723 3.625 1 97.38 103 GLY A CA 1
ATOM 801 C C . GLY A 1 103 ? -22.109 -4.426 3.398 1 97.38 103 GLY A C 1
ATOM 802 O O . GLY A 1 103 ? -21.484 -3.361 3.277 1 97.38 103 GLY A O 1
ATOM 803 N N . PRO A 1 104 ? -23.422 -4.488 3.273 1 96.81 104 PRO A N 1
ATOM 804 C CA . PRO A 1 104 ? -24.203 -3.322 2.877 1 96.81 104 PRO A CA 1
ATOM 805 C C . PRO A 1 104 ? -24.062 -2.148 3.842 1 96.81 104 PRO A C 1
ATOM 807 O O . PRO A 1 104 ? -23.875 -1.008 3.406 1 96.81 104 PRO A O 1
ATOM 810 N N . GLU A 1 105 ? -24.094 -2.385 5.121 1 97.56 105 GLU A N 1
ATOM 811 C CA . GLU A 1 105 ? -24.047 -1.309 6.109 1 97.56 105 GLU A CA 1
ATOM 812 C C . GLU A 1 105 ? -22.672 -0.64 6.145 1 97.56 105 GLU A C 1
ATOM 814 O O . GLU A 1 105 ? -22.578 0.589 6.121 1 97.56 105 GLU A O 1
ATOM 819 N N . ALA A 1 106 ? -21.656 -1.421 6.188 1 97.25 106 ALA A N 1
ATOM 820 C CA . ALA A 1 106 ? -20.312 -0.875 6.219 1 97.25 106 ALA A CA 1
ATOM 821 C C . ALA A 1 106 ? -19.984 -0.156 4.91 1 97.25 106 ALA A C 1
ATOM 823 O O . ALA A 1 106 ? -19.344 0.897 4.922 1 97.25 106 ALA A O 1
ATOM 824 N N . ALA A 1 107 ? -20.422 -0.725 3.787 1 97.69 107 ALA A N 1
ATOM 825 C CA . ALA A 1 107 ? -20.219 -0.086 2.492 1 97.69 107 ALA A CA 1
ATOM 826 C C . ALA A 1 107 ? -20.859 1.3 2.455 1 97.69 107 ALA A C 1
ATOM 828 O O . ALA A 1 107 ? -20.25 2.254 1.953 1 97.69 107 ALA A O 1
ATOM 829 N N . GLU A 1 108 ? -22 1.405 3.004 1 97.56 108 GLU A N 1
ATOM 830 C CA . GLU A 1 108 ? -22.703 2.688 3.066 1 97.56 108 GLU A CA 1
ATOM 831 C C . GLU A 1 108 ? -21.953 3.676 3.961 1 97.56 108 GLU A C 1
ATOM 833 O O . GLU A 1 108 ? -21.812 4.848 3.609 1 97.56 108 GLU A O 1
ATOM 838 N N . ALA A 1 109 ? -21.516 3.207 5.074 1 97.25 109 ALA A N 1
ATOM 839 C CA . ALA A 1 109 ? -20.781 4.055 6.012 1 97.25 109 ALA A CA 1
ATOM 840 C C . ALA A 1 109 ? -19.516 4.602 5.371 1 97.25 109 ALA A C 1
ATOM 842 O O . ALA A 1 109 ? -19.219 5.793 5.484 1 97.25 109 ALA A O 1
ATOM 843 N N . PHE A 1 110 ? -18.812 3.746 4.66 1 96.88 110 PHE A N 1
ATOM 844 C CA . PHE A 1 110 ? -17.562 4.16 4.051 1 96.88 110 PHE A CA 1
ATOM 845 C C . PHE A 1 110 ? -17.812 5.102 2.879 1 96.88 110 PHE A C 1
ATOM 847 O O . PHE A 1 110 ? -17.094 6.082 2.699 1 96.88 110 PHE A O 1
ATOM 854 N N . ARG A 1 111 ? -18.844 4.863 2.113 1 96.94 111 ARG A N 1
ATOM 855 C CA . ARG A 1 111 ? -19.109 5.684 0.934 1 96.94 111 ARG A CA 1
ATOM 856 C C . ARG A 1 111 ? -19.5 7.102 1.326 1 96.94 111 ARG A C 1
ATOM 858 O O . ARG A 1 111 ? -19.406 8.023 0.52 1 96.94 111 ARG A O 1
ATOM 865 N N . THR A 1 112 ? -19.938 7.277 2.613 1 97.69 112 THR A N 1
ATOM 866 C CA . THR A 1 112 ? -20.406 8.578 3.07 1 97.69 112 THR A CA 1
ATOM 867 C C . THR A 1 112 ? -19.516 9.117 4.188 1 97.69 112 THR A C 1
ATOM 869 O O . THR A 1 112 ? -19.906 10.047 4.902 1 97.69 112 THR A O 1
ATOM 872 N N . ALA A 1 113 ? -18.406 8.523 4.312 1 97.81 113 ALA A N 1
ATOM 873 C CA . ALA A 1 113 ? -17.531 8.797 5.453 1 97.81 113 ALA A CA 1
ATOM 874 C C . ALA A 1 113 ? -17.078 10.25 5.457 1 97.81 113 ALA A C 1
ATOM 876 O O . ALA A 1 113 ? -16.781 10.812 6.516 1 97.81 113 ALA A O 1
ATOM 877 N N . GLY A 1 114 ? -16.984 10.898 4.312 1 97.69 114 GLY A N 1
ATOM 878 C CA . GLY A 1 114 ? -16.484 12.25 4.176 1 97.69 114 GLY A CA 1
ATOM 879 C C . GLY A 1 114 ? -17.469 13.312 4.637 1 97.69 114 GLY A C 1
ATOM 880 O O . GLY A 1 114 ? -17.094 14.477 4.781 1 97.69 114 GLY A O 1
ATOM 881 N N . GLY A 1 115 ? -18.641 12.883 4.832 1 96 115 GLY A N 1
ATOM 882 C CA . GLY A 1 115 ? -19.672 13.836 5.203 1 96 115 GLY A CA 1
ATOM 883 C C . GLY A 1 115 ? -20.188 14.641 4.027 1 96 115 GLY A C 1
ATOM 884 O O . GLY A 1 115 ? -19.875 14.336 2.873 1 96 115 GLY A O 1
ATOM 885 N N . THR A 1 116 ? -21.047 15.633 4.348 1 94.31 116 THR A N 1
ATOM 886 C CA . THR A 1 116 ? -21.672 16.469 3.328 1 94.31 116 THR A CA 1
ATOM 887 C C . THR A 1 116 ? -21.422 17.953 3.615 1 94.31 116 THR A C 1
ATOM 889 O O . THR A 1 116 ? -20.969 18.297 4.703 1 94.31 116 THR A O 1
ATOM 892 N N . GLY A 1 117 ? -21.625 18.828 2.594 1 96.06 117 GLY A N 1
ATOM 893 C CA . GLY A 1 117 ? -21.422 20.25 2.762 1 96.06 117 GLY A CA 1
ATOM 894 C C . GLY A 1 117 ? -20.062 20.719 2.266 1 96.06 117 GLY A C 1
ATOM 895 O O . GLY A 1 117 ? -19.328 19.953 1.641 1 96.06 117 GLY A O 1
ATOM 896 N N . PRO A 1 118 ? -19.781 22 2.553 1 97.06 118 PRO A N 1
ATOM 897 C CA . PRO A 1 118 ? -18.5 22.531 2.107 1 97.06 118 PRO A CA 1
ATOM 898 C C . PRO A 1 118 ? -17.312 21.797 2.719 1 97.06 118 PRO A C 1
ATOM 900 O O . PRO A 1 118 ? -17.344 21.438 3.896 1 97.06 118 PRO A O 1
ATOM 903 N N . LEU A 1 119 ? -16.266 21.578 1.996 1 97.81 119 LEU A N 1
ATOM 904 C CA . LEU A 1 119 ? -15.133 20.75 2.396 1 97.81 119 LEU A CA 1
ATOM 905 C C . LEU A 1 119 ? -14.523 21.266 3.695 1 97.81 119 LEU A C 1
ATOM 907 O O . LEU A 1 119 ? -14.219 20.484 4.598 1 97.81 119 LEU A O 1
ATOM 911 N N . ALA A 1 120 ? -14.352 22.547 3.816 1 97.81 120 ALA A N 1
ATOM 912 C CA . ALA A 1 120 ? -13.695 23.125 4.98 1 97.81 120 ALA A CA 1
ATOM 913 C C . ALA A 1 120 ? -14.453 22.781 6.266 1 97.81 120 ALA A C 1
ATOM 915 O O . ALA A 1 120 ? -13.844 22.625 7.328 1 97.81 120 ALA A O 1
ATOM 916 N N . GLN A 1 121 ? -15.742 22.578 6.145 1 97.44 121 GLN A N 1
ATOM 917 C CA . GLN A 1 121 ? -16.578 22.297 7.309 1 97.44 121 GLN A CA 1
ATOM 918 C C . GLN A 1 121 ? -16.594 20.812 7.637 1 97.44 121 GLN A C 1
ATOM 920 O O . GLN A 1 121 ? -17.062 20.406 8.703 1 97.44 121 GLN A O 1
ATOM 925 N N . ARG A 1 122 ? -16.078 20.031 6.703 1 98.44 122 ARG A N 1
ATOM 926 C CA . ARG A 1 122 ? -16.078 18.594 6.875 1 98.44 122 ARG A CA 1
ATOM 927 C C . ARG A 1 122 ? -14.844 18.141 7.656 1 98.44 122 ARG A C 1
ATOM 929 O O . ARG A 1 122 ? -14.805 17.016 8.164 1 98.44 122 ARG A O 1
ATOM 936 N N . VAL A 1 123 ? -13.797 18.969 7.707 1 98.69 123 VAL A N 1
ATOM 937 C CA . VAL A 1 123 ? -12.562 18.641 8.406 1 98.69 123 VAL A CA 1
ATOM 938 C C . VAL A 1 123 ? -12.812 18.609 9.914 1 98.69 123 VAL A C 1
ATOM 940 O O . VAL A 1 123 ? -13.648 19.359 10.43 1 98.69 123 VAL A O 1
ATOM 943 N N . TRP A 1 124 ? -12.164 17.734 10.602 1 98.56 124 TRP A N 1
ATOM 944 C CA . TRP A 1 124 ? -12.273 17.641 12.055 1 98.56 124 TRP A CA 1
ATOM 945 C C . TRP A 1 124 ? -12.211 19.016 12.703 1 98.56 124 TRP A C 1
ATOM 947 O O . TRP A 1 124 ? -11.328 19.828 12.383 1 98.56 124 TRP A O 1
ATOM 957 N N . ARG A 1 125 ? -12.953 19.312 13.609 1 97.31 125 ARG A N 1
ATOM 958 C CA . ARG A 1 125 ? -13.312 20.641 14.102 1 97.31 125 ARG A CA 1
ATOM 959 C C . ARG A 1 125 ? -12.133 21.297 14.82 1 97.31 125 ARG A C 1
ATOM 961 O O . ARG A 1 125 ? -12.094 22.516 14.984 1 97.31 125 ARG A O 1
ATOM 968 N N . GLU A 1 126 ? -11.195 20.578 15.25 1 97.69 126 GLU A N 1
ATOM 969 C CA . GLU A 1 126 ? -10.078 21.156 16 1 97.69 126 GLU A CA 1
ATOM 970 C C . GLU A 1 126 ? -9.062 21.812 15.07 1 97.69 126 GLU A C 1
ATOM 972 O O . GLU A 1 126 ? -8.172 22.531 15.523 1 97.69 126 GLU A O 1
ATOM 977 N N . PHE A 1 127 ? -9.227 21.562 13.797 1 98.25 127 PHE A N 1
ATOM 978 C CA . PHE A 1 127 ? -8.336 22.203 12.836 1 98.25 127 PHE A CA 1
ATOM 979 C C . PHE A 1 127 ? -8.906 23.547 12.383 1 98.25 127 PHE A C 1
ATOM 981 O O . PHE A 1 127 ? -10.125 23.703 12.297 1 98.25 127 PHE A O 1
ATOM 988 N N . THR A 1 128 ? -8.031 24.453 12.102 1 96.56 128 THR A N 1
ATOM 989 C CA . THR A 1 128 ? -8.383 25.703 11.438 1 96.56 128 THR A CA 1
ATOM 990 C C . THR A 1 128 ? -7.941 25.688 9.977 1 96.56 128 THR A C 1
ATOM 992 O O . THR A 1 128 ? -6.758 25.484 9.68 1 96.56 128 THR A O 1
ATOM 995 N N . ILE A 1 129 ? -8.898 25.828 9.102 1 97.06 129 ILE A N 1
ATOM 996 C CA . ILE A 1 129 ? -8.602 25.828 7.676 1 97.06 129 ILE A CA 1
ATOM 997 C C . ILE A 1 129 ? -8.359 27.266 7.195 1 97.06 129 ILE A C 1
ATOM 999 O O . ILE A 1 129 ? -9.164 28.156 7.461 1 97.06 129 ILE A O 1
ATOM 1003 N N . HIS A 1 130 ? -7.312 27.469 6.543 1 96.44 130 HIS A N 1
ATOM 1004 C CA . HIS A 1 130 ? -6.965 28.766 5.977 1 96.44 130 HIS A CA 1
ATOM 1005 C C . HIS A 1 130 ? -7.145 28.781 4.465 1 96.44 130 HIS A C 1
ATOM 1007 O O . HIS A 1 130 ? -8.172 28.312 3.953 1 96.44 130 HIS A O 1
ATOM 1013 N N . ASP A 1 131 ? -6.223 29.406 3.709 1 94.56 131 ASP A N 1
ATOM 1014 C CA . ASP A 1 131 ? -6.227 29.328 2.252 1 94.56 131 ASP A CA 1
ATOM 1015 C C . ASP A 1 131 ? -5.504 28.078 1.765 1 94.56 131 ASP A C 1
ATOM 1017 O O . ASP A 1 131 ? -4.574 28.172 0.96 1 94.56 131 ASP A O 1
ATOM 1021 N N . ASP A 1 132 ? -5.969 27 2.322 1 97.81 132 ASP A N 1
ATOM 1022 C CA . ASP A 1 132 ? -5.375 25.688 2.055 1 97.81 132 ASP A CA 1
ATOM 1023 C C . ASP A 1 132 ? -6.02 25.031 0.836 1 97.81 132 ASP A C 1
ATOM 1025 O O . ASP A 1 132 ? -7.055 25.5 0.351 1 97.81 132 ASP A O 1
ATOM 1029 N N . VAL A 1 133 ? -5.391 24.062 0.297 1 98.25 133 VAL A N 1
ATOM 1030 C CA . VAL A 1 133 ? -5.941 23.25 -0.785 1 98.25 133 VAL A CA 1
ATOM 1031 C C . VAL A 1 133 ? -6.828 22.156 -0.207 1 98.25 133 VAL A C 1
ATOM 1033 O O . VAL A 1 133 ? -6.395 21.391 0.655 1 98.25 133 VAL A O 1
ATOM 1036 N N . LEU A 1 134 ? -8.023 22.141 -0.573 1 98.62 134 LEU A N 1
ATOM 1037 C CA . LEU A 1 134 ? -8.961 21.094 -0.174 1 98.62 134 LEU A CA 1
ATOM 1038 C C . LEU A 1 134 ? -9.398 20.266 -1.377 1 98.62 134 LEU A C 1
ATOM 1040 O O . LEU A 1 134 ? -9.82 20.812 -2.395 1 98.62 134 LEU A O 1
ATOM 1044 N N . VAL A 1 135 ? -9.266 18.922 -1.296 1 98.69 135 VAL A N 1
ATOM 1045 C CA . VAL A 1 135 ? -9.641 18.031 -2.385 1 98.69 135 VAL A CA 1
ATOM 1046 C C . VAL A 1 135 ? -10.359 16.797 -1.824 1 98.69 135 VAL A C 1
ATOM 1048 O O . VAL A 1 135 ? -10.289 16.531 -0.625 1 98.69 135 VAL A O 1
ATOM 1051 N N . GLU A 1 136 ? -11.047 16.125 -2.67 1 98.69 136 GLU A N 1
ATOM 1052 C CA . GLU A 1 136 ? -11.688 14.859 -2.348 1 98.69 136 GLU A CA 1
ATOM 1053 C C . GLU A 1 136 ? -11 13.695 -3.062 1 98.69 136 GLU A C 1
ATOM 1055 O O . GLU A 1 136 ? -10.516 13.852 -4.184 1 98.69 136 GLU A O 1
ATOM 1060 N N . ASN A 1 137 ? -10.883 12.609 -2.416 1 98.56 137 ASN A N 1
ATOM 1061 C CA . ASN A 1 137 ? -10.438 11.367 -3.039 1 98.56 137 ASN A CA 1
ATOM 1062 C C . ASN A 1 137 ? -11.562 10.336 -3.092 1 98.56 137 ASN A C 1
ATOM 1064 O O . ASN A 1 137 ? -12.43 10.305 -2.213 1 98.56 137 ASN A O 1
ATOM 1068 N N . SER A 1 138 ? -11.578 9.469 -4.082 1 98.06 138 SER A N 1
ATOM 1069 C CA . SER A 1 138 ? -12.602 8.445 -4.25 1 98.06 138 SER A CA 1
ATOM 1070 C C . SER A 1 138 ? -12.016 7.043 -4.082 1 98.06 138 SER A C 1
ATOM 1072 O O . SER A 1 138 ? -12.648 6.051 -4.449 1 98.06 138 SER A O 1
ATOM 1074 N N . ALA A 1 139 ? -10.812 6.938 -3.576 1 97.81 139 ALA A N 1
ATOM 1075 C C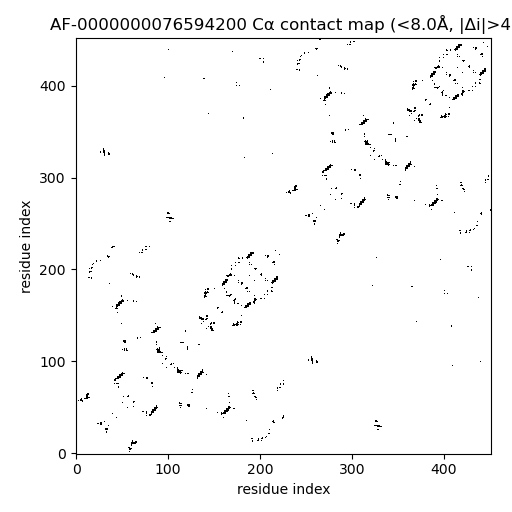A . ALA A 1 139 ? -10.109 5.691 -3.283 1 97.81 139 ALA A CA 1
ATOM 1076 C C . ALA A 1 139 ? -9.195 5.844 -2.07 1 97.81 139 ALA A C 1
ATOM 1078 O O . ALA A 1 139 ? -8.984 6.957 -1.585 1 97.81 139 ALA A O 1
ATOM 1079 N N . PRO A 1 140 ? -8.648 4.742 -1.591 1 98.25 140 PRO A N 1
ATOM 1080 C CA . PRO A 1 140 ? -7.785 4.84 -0.414 1 98.25 140 PRO A CA 1
ATOM 1081 C C . PRO A 1 140 ? -6.582 5.754 -0.642 1 98.25 140 PRO A C 1
ATOM 1083 O O . PRO A 1 140 ? -6.203 6.516 0.253 1 98.25 140 PRO A O 1
ATOM 1086 N N . SER A 1 141 ? -6.039 5.734 -1.817 1 98.94 141 SER A N 1
ATOM 1087 C CA . SER A 1 141 ? -4.883 6.574 -2.115 1 98.94 141 SER A CA 1
ATOM 1088 C C . SER A 1 141 ? -5.316 7.93 -2.672 1 98.94 141 SER A C 1
ATOM 1090 O O . SER A 1 141 ? -6.105 7.996 -3.615 1 98.94 141 SER A O 1
ATOM 1092 N N . ALA A 1 142 ? -4.723 8.977 -2.176 1 98.88 142 ALA A N 1
ATOM 1093 C CA . ALA A 1 142 ? -4.938 10.32 -2.697 1 98.88 142 ALA A CA 1
ATOM 1094 C C . ALA A 1 142 ? -4.062 10.586 -3.92 1 98.88 142 ALA A C 1
ATOM 1096 O O . ALA A 1 142 ? -4.148 11.648 -4.535 1 98.88 142 ALA A O 1
ATOM 1097 N N . PHE A 1 143 ? -3.225 9.602 -4.277 1 98.88 143 PHE A N 1
ATOM 1098 C CA . PHE A 1 143 ? -2.275 9.828 -5.359 1 98.88 143 PHE A CA 1
ATOM 1099 C C . PHE A 1 143 ? -2.506 8.844 -6.5 1 98.88 143 PHE A C 1
ATOM 1101 O O . PHE A 1 143 ? -1.757 8.836 -7.477 1 98.88 143 PHE A O 1
ATOM 1108 N N . PHE A 1 144 ? -3.49 7.957 -6.348 1 98.69 144 PHE A N 1
ATOM 1109 C CA . PHE A 1 144 ? -3.814 7.039 -7.434 1 98.69 144 PHE A CA 1
ATOM 1110 C C . PHE A 1 144 ? -4.406 7.793 -8.617 1 98.69 144 PHE A C 1
ATOM 1112 O O . PHE A 1 144 ? -5.359 8.555 -8.461 1 98.69 144 PHE A O 1
ATOM 1119 N N . PRO A 1 145 ? -3.9 7.566 -9.766 1 97.25 145 PRO A N 1
ATOM 1120 C CA . PRO A 1 145 ? -4.363 8.328 -10.93 1 97.25 145 PRO A CA 1
ATOM 1121 C C . PRO A 1 145 ? -5.871 8.203 -11.148 1 97.25 145 PRO A C 1
ATOM 1123 O O . PRO A 1 145 ? -6.406 7.094 -11.156 1 97.25 145 PRO A O 1
ATOM 1126 N N . GLY A 1 146 ? -6.48 9.359 -11.242 1 96.88 146 GLY A N 1
ATOM 1127 C CA . GLY A 1 146 ? -7.891 9.406 -11.586 1 96.88 146 GLY A CA 1
ATOM 1128 C C . GLY A 1 146 ? -8.805 9.367 -10.375 1 96.88 146 GLY A C 1
ATOM 1129 O O . GLY A 1 146 ? -10.023 9.477 -10.508 1 96.88 146 GLY A O 1
ATOM 1130 N N . ARG A 1 147 ? -8.203 9.32 -9.164 1 98.19 147 ARG A N 1
ATOM 1131 C CA . ARG A 1 147 ? -9.055 9.125 -8 1 98.19 147 ARG A CA 1
ATOM 1132 C C . ARG A 1 147 ? -9.016 10.336 -7.078 1 98.19 147 ARG A C 1
ATOM 1134 O O . ARG A 1 147 ? -9.789 10.414 -6.117 1 98.19 147 ARG A O 1
ATOM 1141 N N . CYS A 1 148 ? -8.156 11.25 -7.371 1 98.62 148 CYS A N 1
ATOM 1142 C CA . CYS A 1 148 ? -7.992 12.516 -6.656 1 98.62 148 CYS A CA 1
ATOM 1143 C C . CYS A 1 148 ? -7.293 13.547 -7.527 1 98.62 148 CYS A C 1
ATOM 1145 O O . CYS A 1 148 ? -6.406 13.203 -8.312 1 98.62 148 CYS A O 1
ATOM 1147 N N . ALA A 1 149 ? -7.598 14.789 -7.398 1 98.56 149 ALA A N 1
ATOM 1148 C CA . ALA A 1 149 ? -6.988 15.852 -8.195 1 98.56 149 ALA A CA 1
ATOM 1149 C C . ALA A 1 149 ? -5.633 16.25 -7.621 1 98.56 149 ALA A C 1
ATOM 1151 O O . ALA A 1 149 ? -4.867 16.969 -8.273 1 98.56 149 ALA A O 1
ATOM 1152 N N . LEU A 1 150 ? -5.285 15.781 -6.512 1 98.75 150 LEU A N 1
ATOM 1153 C CA . LEU A 1 150 ? -4.172 16.281 -5.711 1 98.75 150 LEU A CA 1
ATOM 1154 C C . LEU A 1 150 ? -2.863 16.203 -6.488 1 98.75 150 LEU A C 1
ATOM 1156 O O . LEU A 1 150 ? -2.127 17.188 -6.582 1 98.75 150 LEU A O 1
ATOM 1160 N N . PRO A 1 151 ? -2.531 15.023 -7.094 1 98.56 151 PRO A N 1
ATOM 1161 C CA . PRO A 1 151 ? -1.223 14.93 -7.75 1 98.56 151 PRO A CA 1
ATOM 1162 C C . PRO A 1 151 ? -1.033 15.992 -8.836 1 98.56 151 PRO A C 1
ATOM 1164 O O . PRO A 1 151 ? 0.022 16.625 -8.906 1 98.56 151 PRO A O 1
ATOM 1167 N N . GLU A 1 152 ? -2.016 16.203 -9.648 1 98.25 152 GLU A N 1
ATOM 1168 C CA . GLU A 1 152 ? -1.919 17.203 -10.711 1 98.25 152 GLU A CA 1
ATOM 1169 C C . GLU A 1 152 ? -1.791 18.609 -10.141 1 98.25 152 GLU A C 1
ATOM 1171 O O . GLU A 1 152 ? -1.027 19.438 -10.664 1 98.25 152 GLU A O 1
ATOM 1176 N N . LEU A 1 153 ? -2.561 18.875 -9.094 1 98.62 153 LEU A N 1
ATOM 1177 C CA . LEU A 1 153 ? -2.504 20.188 -8.445 1 98.62 153 LEU A CA 1
ATOM 1178 C C . LEU A 1 153 ? -1.111 20.453 -7.887 1 98.62 153 LEU A C 1
ATOM 1180 O O . LEU A 1 153 ? -0.59 21.562 -8.016 1 98.62 153 LEU A O 1
ATOM 1184 N N . LEU A 1 154 ? -0.526 19.438 -7.258 1 98.81 154 LEU A N 1
ATOM 1185 C CA . LEU A 1 154 ? 0.792 19.594 -6.656 1 98.81 154 LEU A CA 1
ATOM 1186 C C . LEU A 1 154 ? 1.855 19.812 -7.723 1 98.81 154 LEU A C 1
ATOM 1188 O O . LEU A 1 154 ? 2.727 20.672 -7.562 1 98.81 154 LEU A O 1
ATOM 1192 N N . VAL A 1 155 ? 1.8 19.094 -8.82 1 98.38 155 VAL A N 1
ATOM 1193 C CA . VAL A 1 155 ? 2.752 19.25 -9.914 1 98.38 155 VAL A CA 1
ATOM 1194 C C . VAL A 1 155 ? 2.65 20.656 -10.492 1 98.38 155 VAL A C 1
ATOM 1196 O O . VAL A 1 155 ? 3.668 21.312 -10.727 1 98.38 155 VAL A O 1
ATOM 1199 N N . ARG A 1 156 ? 1.466 21.141 -10.688 1 98.31 156 ARG A N 1
ATOM 1200 C CA . ARG A 1 156 ? 1.242 22.469 -11.234 1 98.31 156 ARG A CA 1
ATOM 1201 C C . ARG A 1 156 ? 1.823 23.547 -10.312 1 98.31 156 ARG A C 1
ATOM 1203 O O . ARG A 1 156 ? 2.254 24.594 -10.773 1 98.31 156 ARG A O 1
ATOM 1210 N N . ARG A 1 157 ? 1.901 23.266 -9.047 1 98.19 157 ARG A N 1
ATOM 1211 C CA . ARG A 1 157 ? 2.393 24.219 -8.062 1 98.19 157 ARG A CA 1
ATOM 1212 C C . ARG A 1 157 ? 3.898 24.078 -7.867 1 98.19 157 ARG A C 1
ATOM 1214 O O . ARG A 1 157 ? 4.484 24.75 -7.016 1 98.19 157 ARG A O 1
ATOM 1221 N N . GLY A 1 158 ? 4.488 23.125 -8.586 1 98.5 158 GLY A N 1
ATOM 1222 C CA . GLY A 1 158 ? 5.93 22.938 -8.5 1 98.5 158 GLY A CA 1
ATOM 1223 C C . GLY A 1 158 ? 6.355 22.141 -7.277 1 98.5 158 GLY A C 1
ATOM 1224 O O . GLY A 1 158 ? 7.508 22.219 -6.852 1 98.5 158 GLY A O 1
ATOM 1225 N N . ILE A 1 159 ? 5.438 21.375 -6.699 1 98.81 159 ILE A N 1
ATOM 1226 C CA . ILE A 1 159 ? 5.715 20.594 -5.504 1 98.81 159 ILE A CA 1
ATOM 1227 C C . ILE A 1 159 ? 6.41 19.297 -5.898 1 98.81 159 ILE A C 1
ATOM 1229 O O . ILE A 1 159 ? 5.977 18.594 -6.824 1 98.81 159 ILE A O 1
ATOM 1233 N N . ASP A 1 160 ? 7.461 18.922 -5.195 1 98.44 160 ASP A N 1
ATOM 1234 C CA . ASP A 1 160 ? 8.141 17.656 -5.473 1 98.44 160 ASP A CA 1
ATOM 1235 C C . ASP A 1 160 ? 8.289 16.828 -4.203 1 98.44 160 ASP A C 1
ATOM 1237 O O . ASP A 1 160 ? 8.758 15.688 -4.254 1 98.44 160 ASP A O 1
ATOM 1241 N N . THR A 1 161 ? 7.93 17.406 -2.988 1 98.88 161 THR A N 1
ATOM 1242 C CA . THR A 1 161 ? 8.055 16.766 -1.689 1 98.88 161 THR A CA 1
ATOM 1243 C C . THR A 1 161 ? 6.711 16.766 -0.956 1 98.88 161 THR A C 1
ATOM 1245 O O . THR A 1 161 ? 6.031 17.781 -0.896 1 98.88 161 THR A O 1
ATOM 1248 N N . VAL A 1 162 ? 6.328 15.594 -0.427 1 98.94 162 VAL A N 1
ATOM 1249 C CA . VAL A 1 162 ? 5.062 15.531 0.3 1 98.94 162 VAL A CA 1
ATOM 1250 C C . VAL A 1 162 ? 5.297 14.969 1.7 1 98.94 162 VAL A C 1
ATOM 1252 O O . VAL A 1 162 ? 6.078 14.023 1.874 1 98.94 162 VAL A O 1
ATOM 1255 N N . LEU A 1 163 ? 4.715 15.602 2.703 1 99 163 LEU A N 1
ATOM 1256 C CA . LEU A 1 163 ? 4.625 15.125 4.078 1 99 163 LEU A CA 1
ATOM 1257 C C . LEU A 1 163 ? 3.285 14.438 4.332 1 99 163 LEU A C 1
ATOM 1259 O O . LEU A 1 163 ? 2.24 15.094 4.328 1 99 163 LEU A O 1
ATOM 1263 N N . ILE A 1 164 ? 3.303 13.164 4.566 1 99 164 ILE A N 1
ATOM 1264 C CA . ILE A 1 164 ? 2.076 12.375 4.68 1 99 164 ILE A CA 1
ATOM 1265 C C . ILE A 1 164 ? 1.644 12.312 6.145 1 99 164 ILE A C 1
ATOM 1267 O O . ILE A 1 164 ? 2.412 11.875 7.008 1 99 164 ILE A O 1
ATOM 1271 N N . THR A 1 165 ? 0.468 12.734 6.457 1 99 165 THR A N 1
ATOM 1272 C CA . THR A 1 165 ? -0.134 12.719 7.789 1 99 165 THR A CA 1
ATOM 1273 C C . THR A 1 165 ? -1.602 12.305 7.711 1 99 165 THR A C 1
ATOM 1275 O O . THR A 1 165 ? -2.197 12.312 6.633 1 99 165 THR A O 1
ATOM 1278 N N . GLY A 1 166 ? -2.139 11.898 8.844 1 98.94 166 GLY A N 1
ATOM 1279 C CA . GLY A 1 166 ? -3.564 11.617 8.914 1 98.94 166 GLY A CA 1
ATOM 1280 C C . GLY A 1 166 ? -3.873 10.18 9.281 1 98.94 166 GLY A C 1
ATOM 1281 O O . GLY A 1 166 ? -3.227 9.602 10.156 1 98.94 166 GLY A O 1
ATOM 1282 N N . THR A 1 167 ? -4.891 9.656 8.664 1 98.81 167 THR A N 1
ATOM 1283 C CA . THR A 1 167 ? -5.398 8.328 8.984 1 98.81 167 THR A CA 1
ATOM 1284 C C . THR A 1 167 ? -6.016 7.668 7.754 1 98.81 167 THR A C 1
ATOM 1286 O O . THR A 1 167 ? -6.422 8.359 6.816 1 98.81 167 THR A O 1
ATOM 1289 N N . VAL A 1 168 ? -6.082 6.328 7.809 1 98.5 168 VAL A N 1
ATOM 1290 C CA . VAL A 1 168 ? -5.461 5.355 8.703 1 98.5 168 VAL A CA 1
ATOM 1291 C C . VAL A 1 168 ? -4.059 5.016 8.203 1 98.5 168 VAL A C 1
ATOM 1293 O O . VAL A 1 168 ? -3.865 4.742 7.012 1 98.5 168 VAL A O 1
ATOM 1296 N N . THR A 1 169 ? -3.082 4.922 9.062 1 98.94 169 THR A N 1
ATOM 1297 C CA . THR A 1 169 ? -1.672 4.809 8.711 1 98.94 169 THR A CA 1
ATOM 1298 C C . THR A 1 169 ? -1.465 3.715 7.664 1 98.94 169 THR A C 1
ATOM 1300 O O . THR A 1 169 ? -0.922 3.971 6.586 1 98.94 169 THR A O 1
ATOM 1303 N N . ASN A 1 170 ? -1.982 2.49 7.941 1 98.94 170 ASN A N 1
ATOM 1304 C CA . ASN A 1 170 ? -1.664 1.324 7.125 1 98.94 170 ASN A CA 1
ATOM 1305 C C . ASN A 1 170 ? -2.662 1.148 5.984 1 98.94 170 ASN A C 1
ATOM 1307 O O . ASN A 1 170 ? -2.604 0.163 5.246 1 98.94 170 ASN A O 1
ATOM 1311 N N . VAL A 1 171 ? -3.621 2.082 5.773 1 98.81 171 VAL A N 1
ATOM 1312 C CA . VAL A 1 171 ? -4.609 1.963 4.707 1 98.81 171 VAL A CA 1
ATOM 1313 C C . VAL A 1 171 ? -4.484 3.145 3.748 1 98.81 171 VAL A C 1
ATOM 1315 O O . VAL A 1 171 ? -3.758 3.07 2.754 1 98.81 171 VAL A O 1
ATOM 1318 N N . CYS A 1 172 ? -5.098 4.254 4.051 1 98.88 172 CYS A N 1
ATOM 1319 C CA . CYS A 1 172 ? -5.137 5.383 3.127 1 98.88 172 CYS A CA 1
ATOM 1320 C C . CYS A 1 172 ? -3.797 6.109 3.092 1 98.88 172 CYS A C 1
ATOM 1322 O O . CYS A 1 172 ? -3.328 6.504 2.023 1 98.88 172 CYS A O 1
ATOM 1324 N N . CYS A 1 173 ? -3.168 6.297 4.258 1 98.94 173 CYS A N 1
ATOM 1325 C CA . CYS A 1 173 ? -1.896 7.012 4.305 1 98.94 173 CYS A CA 1
ATOM 1326 C C . CYS A 1 173 ? -0.804 6.227 3.584 1 98.94 173 CYS A C 1
ATOM 1328 O O . CYS A 1 173 ? -0.067 6.789 2.77 1 98.94 173 CYS A O 1
ATOM 1330 N N . GLU A 1 174 ? -0.743 4.961 3.918 1 99 174 GLU A N 1
ATOM 1331 C CA . GLU A 1 174 ? 0.276 4.145 3.264 1 99 174 GLU A CA 1
ATOM 1332 C C . GLU A 1 174 ? 0.018 4.039 1.764 1 99 174 GLU A C 1
ATOM 1334 O O . GLU A 1 174 ? 0.95 4.121 0.961 1 99 174 GLU A O 1
ATOM 1339 N N . SER A 1 175 ? -1.268 3.828 1.36 1 98.94 175 SER A N 1
ATOM 1340 C CA . SER A 1 175 ? -1.593 3.803 -0.062 1 98.94 175 SER A CA 1
ATOM 1341 C C . SER A 1 175 ? -1.14 5.082 -0.755 1 98.94 175 SER A C 1
ATOM 1343 O O . SER A 1 175 ? -0.57 5.035 -1.848 1 98.94 175 SER A O 1
ATOM 1345 N N . SER A 1 176 ? -1.347 6.184 -0.123 1 99 176 SER A N 1
ATOM 1346 C CA . SER A 1 176 ? -0.974 7.48 -0.681 1 99 176 SER A CA 1
ATOM 1347 C C . SER A 1 176 ? 0.542 7.629 -0.769 1 99 176 SER A C 1
ATOM 1349 O O . SER A 1 176 ? 1.065 8.117 -1.772 1 99 176 SER A O 1
ATOM 1351 N N . ALA A 1 177 ? 1.238 7.184 0.282 1 98.94 177 ALA A N 1
ATOM 1352 C CA . ALA A 1 177 ? 2.695 7.27 0.296 1 98.94 177 ALA A CA 1
ATOM 1353 C C . ALA A 1 177 ? 3.307 6.441 -0.828 1 98.94 177 ALA A C 1
ATOM 1355 O O . ALA A 1 177 ? 4.199 6.906 -1.541 1 98.94 177 ALA A O 1
ATOM 1356 N N . ARG A 1 178 ? 2.816 5.238 -1.004 1 98.88 178 ARG A N 1
ATOM 1357 C CA . ARG A 1 178 ? 3.316 4.344 -2.045 1 98.88 178 ARG A CA 1
ATOM 1358 C C . ARG A 1 178 ? 3.092 4.941 -3.432 1 98.88 178 ARG A C 1
ATOM 1360 O O . ARG A 1 178 ? 4.012 4.984 -4.25 1 98.88 178 ARG A O 1
ATOM 1367 N N . ASP A 1 179 ? 1.88 5.422 -3.652 1 98.88 179 ASP A N 1
ATOM 1368 C CA . ASP A 1 179 ? 1.541 5.953 -4.969 1 98.88 179 ASP A CA 1
ATOM 1369 C C . ASP A 1 179 ? 2.271 7.266 -5.238 1 98.88 179 ASP A C 1
ATOM 1371 O O . ASP A 1 179 ? 2.693 7.527 -6.367 1 98.88 179 ASP A O 1
ATOM 1375 N N . ALA A 1 180 ? 2.416 8.094 -4.207 1 98.88 180 ALA A N 1
ATOM 1376 C CA . ALA A 1 180 ? 3.189 9.32 -4.367 1 98.88 180 ALA A CA 1
ATOM 1377 C C . ALA A 1 180 ? 4.633 9.016 -4.762 1 98.88 180 ALA A C 1
ATOM 1379 O O . ALA A 1 180 ? 5.188 9.656 -5.656 1 98.88 180 ALA A O 1
ATOM 1380 N N . SER A 1 181 ? 5.227 8.031 -4.074 1 98.62 181 SER A N 1
ATOM 1381 C CA . SER A 1 181 ? 6.582 7.613 -4.41 1 98.62 181 SER A CA 1
ATOM 1382 C C . SER A 1 181 ? 6.668 7.125 -5.852 1 98.62 181 SER A C 1
ATOM 1384 O O . SER A 1 181 ? 7.598 7.48 -6.578 1 98.62 181 SER A O 1
ATOM 1386 N N . THR A 1 182 ? 5.695 6.371 -6.285 1 97.94 182 THR A N 1
ATOM 1387 C CA . THR A 1 182 ? 5.652 5.84 -7.641 1 97.94 182 THR A CA 1
ATOM 1388 C C . THR A 1 182 ? 5.551 6.969 -8.664 1 97.94 182 THR A C 1
ATOM 1390 O O . THR A 1 182 ? 6.113 6.879 -9.758 1 97.94 182 THR A O 1
ATOM 1393 N N . LEU A 1 183 ? 4.875 8.039 -8.281 1 97.94 183 LEU A N 1
ATOM 1394 C CA . LEU A 1 183 ? 4.695 9.188 -9.172 1 97.94 183 LEU A CA 1
ATOM 1395 C C . LEU A 1 183 ? 5.934 10.078 -9.164 1 97.94 183 LEU A C 1
ATOM 1397 O O . LEU A 1 183 ? 5.988 11.078 -9.883 1 97.94 183 LEU A O 1
ATOM 1401 N N . GLY A 1 184 ? 6.918 9.789 -8.289 1 96.75 184 GLY A N 1
ATOM 1402 C CA . GLY A 1 184 ? 8.188 10.492 -8.344 1 96.75 184 GLY A CA 1
ATOM 1403 C C . GLY A 1 184 ? 8.336 11.547 -7.258 1 96.75 184 GLY A C 1
ATOM 1404 O O . GLY A 1 184 ? 9.32 12.281 -7.23 1 96.75 184 GLY A O 1
ATOM 1405 N N . PHE A 1 185 ? 7.383 11.656 -6.305 1 98.5 185 PHE A N 1
ATOM 1406 C CA . PHE A 1 185 ? 7.504 12.594 -5.199 1 98.5 185 PHE A CA 1
ATOM 1407 C C . PHE A 1 185 ? 8.516 12.102 -4.172 1 98.5 185 PHE A C 1
ATOM 1409 O O . PHE A 1 185 ? 8.641 10.891 -3.947 1 98.5 185 PHE A O 1
ATOM 1416 N N . ARG A 1 186 ? 9.227 13.023 -3.588 1 98.69 186 ARG A N 1
ATOM 1417 C CA . ARG A 1 186 ? 9.891 12.758 -2.316 1 98.69 186 ARG A CA 1
ATOM 1418 C C . ARG A 1 186 ? 8.867 12.609 -1.189 1 98.69 186 ARG A C 1
ATOM 1420 O O . ARG A 1 186 ? 8.094 13.531 -0.92 1 98.69 186 ARG A O 1
ATOM 1427 N N . VAL A 1 187 ? 8.891 11.469 -0.515 1 98.94 187 VAL A N 1
ATOM 1428 C CA . VAL A 1 187 ? 7.863 11.172 0.478 1 98.94 187 VAL A CA 1
ATOM 1429 C C . VAL A 1 187 ? 8.484 11.141 1.872 1 98.94 187 VAL A C 1
ATOM 1431 O O . VAL A 1 187 ? 9.516 10.5 2.086 1 98.94 187 VAL A O 1
ATOM 1434 N N . ILE A 1 188 ? 7.887 11.828 2.762 1 98.94 188 ILE A N 1
ATOM 1435 C CA . ILE A 1 188 ? 8.211 11.719 4.18 1 98.94 188 ILE A CA 1
ATOM 1436 C C . ILE A 1 188 ? 6.949 11.391 4.973 1 98.94 188 ILE A C 1
ATOM 1438 O O . ILE A 1 188 ? 6.012 12.188 5.031 1 98.94 188 ILE A O 1
ATOM 1442 N N . MET A 1 189 ? 6.879 10.203 5.477 1 98.94 189 MET A N 1
ATOM 1443 C CA . MET A 1 189 ? 5.82 9.812 6.402 1 98.94 189 MET A CA 1
ATOM 1444 C C . MET A 1 189 ? 6.09 10.352 7.801 1 98.94 189 MET A C 1
ATOM 1446 O O . MET A 1 189 ? 7.137 10.078 8.391 1 98.94 189 MET A O 1
ATOM 1450 N N . ILE A 1 190 ? 5.207 11.133 8.367 1 99 190 ILE A N 1
ATOM 1451 C CA . ILE A 1 190 ? 5.426 11.727 9.68 1 99 190 ILE A CA 1
ATOM 1452 C C . ILE A 1 190 ? 4.98 10.758 10.773 1 99 190 ILE A C 1
ATOM 1454 O O . ILE A 1 190 ? 3.779 10.578 11.008 1 99 190 ILE A O 1
ATOM 1458 N N . ALA A 1 191 ? 5.863 10.219 11.469 1 98.94 191 ALA A N 1
ATOM 1459 C CA . ALA A 1 191 ? 5.637 9.07 12.344 1 98.94 191 ALA A CA 1
ATOM 1460 C C . ALA A 1 191 ? 4.613 9.406 13.43 1 98.94 191 ALA A C 1
ATOM 1462 O O . ALA A 1 191 ? 3.773 8.578 13.773 1 98.94 191 ALA A O 1
ATOM 1463 N N . ASP A 1 192 ? 4.691 10.609 13.938 1 98.94 192 ASP A N 1
ATOM 1464 C CA . ASP A 1 192 ? 3.852 10.969 15.07 1 98.94 192 ASP A CA 1
ATOM 1465 C C . ASP A 1 192 ? 2.697 11.867 14.633 1 98.94 192 ASP A C 1
ATOM 1467 O O . ASP A 1 192 ? 2.117 12.586 15.453 1 98.94 192 ASP A O 1
ATOM 1471 N N . ALA A 1 193 ? 2.373 11.867 13.328 1 98.94 193 ALA A N 1
ATOM 1472 C CA . ALA A 1 193 ? 1.21 12.578 12.805 1 98.94 193 ALA A CA 1
ATOM 1473 C C . ALA A 1 193 ? 0.379 11.672 11.898 1 98.94 193 ALA A C 1
ATOM 1475 O O . ALA A 1 193 ? -0.335 12.148 11.016 1 98.94 193 ALA A O 1
ATOM 1476 N N . ASN A 1 194 ? 0.568 10.406 12 1 98.94 194 ASN A N 1
ATOM 1477 C CA . ASN A 1 194 ? -0.271 9.359 11.422 1 98.94 194 ASN A CA 1
ATOM 1478 C C . ASN A 1 194 ? -0.919 8.5 12.508 1 98.94 194 ASN A C 1
ATOM 1480 O O . ASN A 1 194 ? -0.321 8.258 13.555 1 98.94 194 ASN A O 1
ATOM 1484 N N . ALA A 1 195 ? -2.092 8.039 12.219 1 98.88 195 ALA A N 1
ATOM 1485 C CA . ALA A 1 195 ? -2.824 7.266 13.219 1 98.88 195 ALA A CA 1
ATOM 1486 C C . ALA A 1 195 ? -3.383 5.98 12.617 1 98.88 195 ALA A C 1
ATOM 1488 O O . ALA A 1 195 ? -4.094 6.02 11.609 1 98.88 195 ALA A O 1
ATOM 1489 N N . ALA A 1 196 ? -2.975 4.859 13.133 1 98.56 196 ALA A N 1
ATOM 1490 C CA . ALA A 1 196 ? -3.609 3.562 12.922 1 98.56 196 ALA A CA 1
ATOM 1491 C C . ALA A 1 196 ? -4.453 3.154 14.125 1 98.56 196 ALA A C 1
ATOM 1493 O O . ALA A 1 196 ? -4.797 3.992 14.961 1 98.56 196 ALA A O 1
ATOM 1494 N N . ARG A 1 197 ? -4.941 1.923 14.148 1 95.94 197 ARG A N 1
ATOM 1495 C CA . ARG A 1 197 ? -5.723 1.443 15.281 1 95.94 197 ARG A CA 1
ATOM 1496 C C . ARG A 1 197 ? -4.816 0.819 16.344 1 95.94 197 ARG A C 1
ATOM 1498 O O . ARG A 1 197 ? -5.18 0.766 17.516 1 95.94 197 ARG A O 1
ATOM 1505 N N . ARG A 1 198 ? -3.719 0.278 15.898 1 96.62 198 ARG A N 1
ATOM 1506 C CA . ARG A 1 198 ? -2.768 -0.393 16.781 1 96.62 198 ARG A CA 1
ATOM 1507 C C . ARG A 1 198 ? -1.335 0.011 16.453 1 96.62 198 ARG A C 1
ATOM 1509 O O . ARG A 1 198 ? -1.018 0.306 15.289 1 96.62 198 ARG A O 1
ATOM 1516 N N . ASP A 1 199 ? -0.479 -0.073 17.469 1 98.31 199 ASP A N 1
ATOM 1517 C CA . ASP A 1 199 ? 0.937 0.221 17.266 1 98.31 199 ASP A CA 1
ATOM 1518 C C . ASP A 1 199 ? 1.561 -0.729 16.25 1 98.31 199 ASP A C 1
ATOM 1520 O O . ASP A 1 199 ? 2.412 -0.325 15.461 1 98.31 199 ASP A O 1
ATOM 1524 N N . GLU A 1 200 ? 1.113 -1.937 16.234 1 97.62 200 GLU A N 1
ATOM 1525 C CA . GLU A 1 200 ? 1.686 -2.957 15.359 1 97.62 200 GLU A CA 1
ATOM 1526 C C . GLU A 1 200 ? 1.475 -2.607 13.891 1 97.62 200 GLU A C 1
ATOM 1528 O O . GLU A 1 200 ? 2.416 -2.65 13.094 1 97.62 200 GLU A O 1
ATOM 1533 N N . ASP A 1 201 ? 0.279 -2.191 13.531 1 98.19 201 ASP A N 1
ATOM 1534 C CA . ASP A 1 201 ? -0.036 -1.828 12.156 1 98.19 201 ASP A CA 1
ATOM 1535 C C . ASP A 1 201 ? 0.682 -0.544 11.75 1 98.19 201 ASP A C 1
ATOM 1537 O O . ASP A 1 201 ? 1.195 -0.441 10.633 1 98.19 201 ASP A O 1
ATOM 1541 N N . HIS A 1 202 ? 0.715 0.362 12.711 1 98.88 202 HIS A N 1
ATOM 1542 C CA . HIS A 1 202 ? 1.399 1.634 12.5 1 98.88 202 HIS A CA 1
ATOM 1543 C C . HIS A 1 202 ? 2.881 1.422 12.203 1 98.88 202 HIS A C 1
ATOM 1545 O O . HIS A 1 202 ? 3.385 1.888 11.18 1 98.88 202 HIS A O 1
ATOM 1551 N N . ASN A 1 203 ? 3.535 0.654 12.977 1 98.88 203 ASN A N 1
ATOM 1552 C CA . ASN A 1 203 ? 4.98 0.485 12.875 1 98.88 203 ASN A CA 1
ATOM 1553 C C . ASN A 1 203 ? 5.363 -0.393 11.688 1 98.88 203 ASN A C 1
ATOM 1555 O O . ASN A 1 203 ? 6.418 -0.194 11.078 1 98.88 203 ASN A O 1
ATOM 1559 N N . ALA A 1 204 ? 4.5 -1.341 11.328 1 98.81 204 ALA A N 1
ATOM 1560 C CA . ALA A 1 204 ? 4.754 -2.127 10.125 1 98.81 204 ALA A CA 1
ATOM 1561 C C . ALA A 1 204 ? 4.766 -1.242 8.883 1 98.81 204 ALA A C 1
ATOM 1563 O O . ALA A 1 204 ? 5.598 -1.421 7.988 1 98.81 204 ALA A O 1
ATOM 1564 N N . THR A 1 205 ? 3.83 -0.289 8.859 1 98.94 205 THR A N 1
ATOM 1565 C CA . THR A 1 205 ? 3.783 0.664 7.758 1 98.94 205 THR A CA 1
ATOM 1566 C C . THR A 1 205 ? 5.039 1.53 7.738 1 98.94 205 THR A C 1
ATOM 1568 O O . THR A 1 205 ? 5.664 1.702 6.688 1 98.94 205 THR A O 1
ATOM 1571 N N . LEU A 1 206 ? 5.414 2.033 8.906 1 98.94 206 LEU A N 1
ATOM 1572 C CA . LEU A 1 206 ? 6.598 2.885 8.969 1 98.94 206 LEU A CA 1
ATOM 1573 C C . LEU A 1 206 ? 7.832 2.131 8.492 1 98.94 206 LEU A C 1
ATOM 1575 O O . LEU A 1 206 ? 8.672 2.688 7.777 1 98.94 206 LEU A O 1
ATOM 1579 N N . HIS A 1 207 ? 7.938 0.901 8.891 1 98.81 207 HIS A N 1
ATOM 1580 C CA . HIS A 1 207 ? 9.047 0.055 8.469 1 98.81 207 HIS A CA 1
ATOM 1581 C C . HIS A 1 207 ? 9.102 -0.06 6.945 1 98.81 207 HIS A C 1
ATOM 1583 O O . HIS A 1 207 ? 10.156 0.149 6.344 1 98.81 207 HIS A O 1
ATOM 1589 N N . THR A 1 208 ? 8 -0.369 6.355 1 98.88 208 THR A N 1
ATOM 1590 C CA . THR A 1 208 ? 7.93 -0.583 4.914 1 98.88 208 THR A CA 1
ATOM 1591 C C . THR A 1 208 ? 8.219 0.712 4.16 1 98.88 208 THR A C 1
ATOM 1593 O O . THR A 1 208 ? 8.977 0.715 3.189 1 98.88 208 THR A O 1
ATOM 1596 N N . ILE A 1 209 ? 7.629 1.812 4.605 1 98.94 209 ILE A N 1
ATOM 1597 C CA . ILE A 1 209 ? 7.824 3.098 3.943 1 98.94 209 ILE A CA 1
ATOM 1598 C C . ILE A 1 209 ? 9.297 3.502 4.023 1 98.94 209 ILE A C 1
ATOM 1600 O O . ILE A 1 209 ? 9.898 3.867 3.016 1 98.94 209 ILE A O 1
ATOM 1604 N N . TYR A 1 210 ? 9.883 3.406 5.195 1 98.88 210 TYR A N 1
ATOM 1605 C CA . TYR A 1 210 ? 11.266 3.826 5.379 1 98.88 210 TYR A CA 1
ATOM 1606 C C . TYR A 1 210 ? 12.203 3.018 4.488 1 98.88 210 TYR A C 1
ATOM 1608 O O . TYR A 1 210 ? 13.164 3.559 3.934 1 98.88 210 TYR A O 1
ATOM 1616 N N . ARG A 1 211 ? 11.883 1.771 4.332 1 98.06 211 ARG A N 1
ATOM 1617 C CA . ARG A 1 211 ? 12.781 0.879 3.609 1 98.06 211 ARG A CA 1
ATOM 1618 C C . ARG A 1 211 ? 12.641 1.061 2.102 1 98.06 211 ARG A C 1
ATOM 1620 O O . ARG A 1 211 ? 13.617 0.934 1.36 1 98.06 211 ARG A O 1
ATOM 1627 N N . SER A 1 212 ? 11.383 1.451 1.673 1 98.19 212 SER A N 1
ATOM 1628 C CA . SER A 1 212 ? 11.188 1.176 0.254 1 98.19 212 SER A CA 1
ATOM 1629 C C . SER A 1 212 ? 10.562 2.369 -0.459 1 98.19 212 SER A C 1
ATOM 1631 O O . SER A 1 212 ? 10.57 2.439 -1.69 1 98.19 212 SER A O 1
ATOM 1633 N N . PHE A 1 213 ? 10.023 3.393 0.313 1 98.62 213 PHE A N 1
ATOM 1634 C CA . PHE A 1 213 ? 9.188 4.336 -0.415 1 98.62 213 PHE A CA 1
ATOM 1635 C C . PHE A 1 213 ? 9.516 5.77 -0.026 1 98.62 213 PHE A C 1
ATOM 1637 O O . PHE A 1 213 ? 9.148 6.711 -0.73 1 98.62 213 PHE A O 1
ATOM 1644 N N . GLY A 1 214 ? 10.125 5.957 1.146 1 98.75 214 GLY A N 1
ATOM 1645 C CA . GLY A 1 214 ? 10.391 7.309 1.605 1 98.75 214 GLY A CA 1
ATOM 1646 C C . GLY A 1 214 ? 10.984 7.359 2.998 1 98.75 214 GLY A C 1
ATOM 1647 O O . GLY A 1 214 ? 11.258 6.32 3.604 1 98.75 214 GLY A O 1
ATOM 1648 N N . ASP A 1 215 ? 11.18 8.594 3.508 1 98.88 215 ASP A N 1
ATOM 1649 C CA . ASP A 1 215 ? 11.688 8.781 4.863 1 98.88 215 ASP A CA 1
ATOM 1650 C C . ASP A 1 215 ? 10.562 8.695 5.891 1 98.88 215 ASP A C 1
ATOM 1652 O O . ASP A 1 215 ? 9.383 8.836 5.543 1 98.88 215 ASP A O 1
ATOM 1656 N N . VAL A 1 216 ? 10.883 8.398 7.051 1 98.94 216 VAL A N 1
ATOM 1657 C CA . VAL A 1 216 ? 10.016 8.477 8.227 1 98.94 216 VAL A CA 1
ATOM 1658 C C . VAL A 1 216 ? 10.656 9.375 9.281 1 98.94 216 VAL A C 1
ATOM 1660 O O . VAL A 1 216 ? 11.781 9.125 9.719 1 98.94 216 VAL A O 1
ATOM 1663 N N . ARG A 1 217 ? 9.969 10.414 9.641 1 98.88 217 ARG A N 1
ATOM 1664 C CA . ARG A 1 217 ? 10.492 11.383 10.594 1 98.88 217 ARG A CA 1
ATOM 1665 C C . ARG A 1 217 ? 9.398 11.867 11.539 1 98.88 217 ARG A C 1
ATOM 1667 O O . ARG A 1 217 ? 8.227 11.914 11.156 1 98.88 217 ARG A O 1
ATOM 1674 N N . PRO A 1 218 ? 9.781 12.266 12.727 1 98.88 218 PRO A N 1
ATOM 1675 C CA . PRO A 1 218 ? 8.797 12.891 13.617 1 98.88 218 PRO A CA 1
ATOM 1676 C C . PRO A 1 218 ? 8.578 14.367 13.305 1 98.88 218 PRO A C 1
ATOM 1678 O O . PRO A 1 218 ? 9.43 15 12.672 1 98.88 218 PRO A O 1
ATOM 1681 N N . THR A 1 219 ? 7.543 14.898 13.766 1 98.94 219 THR A N 1
ATOM 1682 C CA . THR A 1 219 ? 7.129 16.281 13.562 1 98.94 219 THR A CA 1
ATOM 1683 C C . THR A 1 219 ? 8.258 17.25 13.93 1 98.94 219 THR A C 1
ATOM 1685 O O . THR A 1 219 ? 8.578 18.156 13.156 1 98.94 219 THR A O 1
ATOM 1688 N N . ALA A 1 220 ? 8.859 17.031 15.047 1 98.81 220 ALA A N 1
ATOM 1689 C CA . ALA A 1 220 ? 9.867 17.953 15.555 1 98.81 220 ALA A CA 1
ATOM 1690 C C . ALA A 1 220 ? 11.031 18.094 14.586 1 98.81 220 ALA A C 1
ATOM 1692 O O . ALA A 1 220 ? 11.531 19.188 14.344 1 98.81 220 ALA A O 1
ATOM 1693 N N . GLU A 1 221 ? 11.477 16.984 14.016 1 98.75 221 GLU A N 1
ATOM 1694 C CA . GLU A 1 221 ? 12.594 17 13.078 1 98.75 221 GLU A CA 1
ATOM 1695 C C . GLU A 1 221 ? 12.219 17.719 11.789 1 98.75 221 GLU A C 1
ATOM 1697 O O . GLU A 1 221 ? 13.016 18.484 11.242 1 98.75 221 GLU A O 1
ATOM 1702 N N . VAL A 1 222 ? 11.023 17.484 11.289 1 98.88 222 VAL A N 1
ATOM 1703 C CA . VAL A 1 222 ? 10.594 18.078 10.023 1 98.88 222 VAL A CA 1
ATOM 1704 C C . VAL A 1 222 ? 10.406 19.578 10.203 1 98.88 222 VAL A C 1
ATOM 1706 O O . VAL A 1 222 ? 10.805 20.375 9.336 1 98.88 222 VAL A O 1
ATOM 1709 N N . VAL A 1 223 ? 9.859 19.969 11.336 1 98.75 223 VAL A N 1
ATOM 1710 C CA . VAL A 1 223 ? 9.664 21.375 11.625 1 98.75 223 VAL A CA 1
ATOM 1711 C C . VAL A 1 223 ? 11.008 22.094 11.672 1 98.75 223 VAL A C 1
ATOM 1713 O O . VAL A 1 223 ? 11.148 23.203 11.18 1 98.75 223 VAL A O 1
ATOM 1716 N N . ALA A 1 224 ? 12 21.422 12.211 1 98.38 224 ALA A N 1
ATOM 1717 C CA . ALA A 1 224 ? 13.336 22 12.32 1 98.38 224 ALA A CA 1
ATOM 1718 C C . ALA A 1 224 ? 13.961 22.203 10.945 1 98.38 224 ALA A C 1
ATOM 1720 O O . ALA A 1 224 ? 14.875 23.016 10.789 1 98.38 224 ALA A O 1
ATOM 1721 N N . MET A 1 225 ? 13.5 21.469 9.961 1 97.88 225 MET A N 1
ATOM 1722 C CA . MET A 1 225 ? 14.023 21.547 8.602 1 97.88 225 MET A CA 1
ATOM 1723 C C . MET A 1 225 ? 13.336 22.656 7.812 1 97.88 225 MET A C 1
ATOM 1725 O O . MET A 1 225 ? 13.789 23.016 6.727 1 97.88 225 MET A O 1
ATOM 1729 N N . LEU A 1 226 ? 12.234 23.141 8.32 1 97.25 226 LEU A N 1
ATOM 1730 C CA . LEU A 1 226 ? 11.414 24.109 7.602 1 97.25 226 LEU A CA 1
ATOM 1731 C C . LEU A 1 226 ? 11.711 25.531 8.062 1 97.25 226 LEU A C 1
ATOM 1733 O O . LEU A 1 226 ? 11.703 26.469 7.262 1 97.25 226 LEU A O 1
ATOM 1737 N N . MET B 1 1 ? 30.422 -7.082 -3.07 1 22.89 1 MET B N 1
ATOM 1738 C CA . MET B 1 1 ? 29.016 -7.008 -3.486 1 22.89 1 MET B CA 1
ATOM 1739 C C . MET B 1 1 ? 28.141 -7.891 -2.605 1 22.89 1 MET B C 1
ATOM 1741 O O . MET B 1 1 ? 27.859 -9.039 -2.955 1 22.89 1 MET B O 1
ATOM 1745 N N . SER B 1 2 ? 28.438 -7.883 -1.321 1 28.8 2 SER B N 1
ATOM 1746 C CA . SER B 1 2 ? 27.984 -8.781 -0.268 1 28.8 2 SER B CA 1
ATOM 1747 C C . SER B 1 2 ? 26.453 -8.742 -0.122 1 28.8 2 SER B C 1
ATOM 1749 O O . SER B 1 2 ? 25.875 -7.688 0.139 1 28.8 2 SER B O 1
ATOM 1751 N N . GLY B 1 3 ? 25.766 -9.328 -0.945 1 30.47 3 GLY B N 1
ATOM 1752 C CA . GLY B 1 3 ? 24.344 -9.586 -0.832 1 30.47 3 GLY B CA 1
ATOM 1753 C C . GLY B 1 3 ? 23.906 -9.891 0.588 1 30.47 3 GLY B C 1
ATOM 1754 O O . GLY B 1 3 ? 24.406 -10.82 1.215 1 30.47 3 GLY B O 1
ATOM 1755 N N . ILE B 1 4 ? 23.719 -8.828 1.271 1 41.84 4 ILE B N 1
ATOM 1756 C CA . ILE B 1 4 ? 23.406 -8.844 2.697 1 41.84 4 ILE B CA 1
ATOM 1757 C C . ILE B 1 4 ? 22.484 -10.016 3.016 1 41.84 4 ILE B C 1
ATOM 1759 O O . ILE B 1 4 ? 21.844 -10.039 4.066 1 41.84 4 ILE B O 1
ATOM 1763 N N . GLY B 1 5 ? 22.188 -10.781 1.957 1 38.59 5 GLY B N 1
ATOM 1764 C CA . GLY B 1 5 ? 21.203 -11.844 2 1 38.59 5 GLY B CA 1
ATOM 1765 C C . GLY B 1 5 ? 21.625 -13.023 2.854 1 38.59 5 GLY B C 1
ATOM 1766 O O . GLY B 1 5 ? 22.797 -13.141 3.215 1 38.59 5 GLY B O 1
ATOM 1767 N N . ALA B 1 6 ? 20.672 -13.664 3.523 1 47.38 6 ALA B N 1
ATOM 1768 C CA . ALA B 1 6 ? 20.875 -14.938 4.203 1 47.38 6 ALA B CA 1
ATOM 1769 C C . ALA B 1 6 ? 21.859 -15.82 3.434 1 47.38 6 ALA B C 1
ATOM 1771 O O . ALA B 1 6 ? 21.953 -15.734 2.207 1 47.38 6 ALA B O 1
ATOM 1772 N N . PRO B 1 7 ? 22.703 -16.547 4.145 1 46.88 7 PRO B N 1
ATOM 1773 C CA . PRO B 1 7 ? 23.531 -17.516 3.43 1 46.88 7 PRO B CA 1
ATOM 1774 C C . PRO B 1 7 ? 22.734 -18.344 2.418 1 46.88 7 PRO B C 1
ATOM 1776 O O . PRO B 1 7 ? 21.547 -18.609 2.625 1 46.88 7 PRO B O 1
ATOM 1779 N N . GLN B 1 8 ? 23.062 -18.359 1.059 1 50.94 8 GLN B N 1
ATOM 1780 C CA . GLN B 1 8 ? 22.547 -19.109 -0.081 1 50.94 8 GLN B CA 1
ATOM 1781 C C . GLN B 1 8 ? 22.016 -20.484 0.354 1 50.94 8 GLN B C 1
ATOM 1783 O O . GLN B 1 8 ? 21.141 -21.047 -0.293 1 50.94 8 GLN B O 1
ATOM 1788 N N . ASN B 1 9 ? 22.469 -20.969 1.519 1 56.28 9 ASN B N 1
ATOM 1789 C CA . ASN B 1 9 ? 22.266 -22.391 1.81 1 56.28 9 ASN B CA 1
ATOM 1790 C C . ASN B 1 9 ? 21.156 -22.594 2.846 1 56.28 9 ASN B C 1
ATOM 1792 O O . ASN B 1 9 ? 21.094 -23.641 3.49 1 56.28 9 ASN B O 1
ATOM 1796 N N . SER B 1 10 ? 20.359 -21.438 3.105 1 70.25 10 SER B N 1
ATOM 1797 C CA . SER B 1 10 ? 19.359 -21.703 4.133 1 70.25 10 SER B CA 1
ATOM 1798 C C . SER B 1 10 ? 18.156 -22.469 3.561 1 70.25 10 SER B C 1
ATOM 1800 O O . SER B 1 10 ? 17.828 -22.312 2.387 1 70.25 10 SER B O 1
ATOM 1802 N N . ALA B 1 11 ? 17.672 -23.359 4.273 1 86.5 11 ALA B N 1
ATOM 1803 C CA . ALA B 1 11 ? 16.562 -24.219 3.875 1 86.5 11 ALA B CA 1
ATOM 1804 C C . ALA B 1 11 ? 15.305 -23.406 3.605 1 86.5 11 ALA B C 1
ATOM 1806 O O . ALA B 1 11 ? 15.062 -22.391 4.27 1 86.5 11 ALA B O 1
ATOM 1807 N N . ALA B 1 12 ? 14.578 -23.797 2.615 1 92.31 12 ALA B N 1
ATOM 1808 C CA . ALA B 1 12 ? 13.289 -23.203 2.271 1 92.31 12 ALA B CA 1
ATOM 1809 C C . ALA B 1 12 ? 12.367 -23.156 3.484 1 92.31 12 ALA B C 1
ATOM 1811 O O . ALA B 1 12 ? 12.336 -24.094 4.289 1 92.31 12 ALA B O 1
ATOM 1812 N N . LYS B 1 13 ? 11.734 -22 3.623 1 95.81 13 LYS B N 1
ATOM 1813 C CA . LYS B 1 13 ? 10.836 -21.812 4.758 1 95.81 13 LYS B CA 1
ATOM 1814 C C . LYS B 1 13 ? 9.531 -21.156 4.32 1 95.81 13 LYS B C 1
ATOM 1816 O O . LYS B 1 13 ? 9.484 -20.484 3.285 1 95.81 13 LYS B O 1
ATOM 1821 N N . LEU B 1 14 ? 8.461 -21.453 5.078 1 97.69 14 LEU B N 1
ATOM 1822 C CA . LEU B 1 14 ? 7.184 -20.75 4.922 1 97.69 14 LEU B CA 1
ATOM 1823 C C . LEU B 1 14 ? 6.93 -19.812 6.094 1 97.69 14 LEU B C 1
ATOM 1825 O O . LEU B 1 14 ? 7.328 -20.109 7.227 1 97.69 14 LEU B O 1
ATOM 1829 N N . HIS B 1 15 ? 6.273 -18.703 5.797 1 98.69 15 HIS B N 1
ATOM 1830 C CA . HIS B 1 15 ? 5.891 -17.797 6.875 1 98.69 15 HIS B CA 1
ATOM 1831 C C . HIS B 1 15 ? 4.883 -18.438 7.812 1 98.69 15 HIS B C 1
ATOM 1833 O O . HIS B 1 15 ? 3.982 -19.156 7.363 1 98.69 15 HIS B O 1
ATOM 1839 N N . ALA B 1 16 ? 5.102 -18.234 9.086 1 98.5 16 ALA B N 1
ATOM 1840 C CA . ALA B 1 16 ? 4.031 -18.516 10.047 1 98.5 16 ALA B CA 1
ATOM 1841 C C . ALA B 1 16 ? 2.92 -17.469 9.938 1 98.5 16 ALA B C 1
ATOM 1843 O O . ALA B 1 16 ? 2.812 -16.578 10.789 1 98.5 16 ALA B O 1
ATOM 1844 N N . TRP B 1 17 ? 2.098 -17.594 8.977 1 98.5 17 TRP B N 1
ATOM 1845 C CA . TRP B 1 17 ? 1.089 -16.578 8.695 1 98.5 17 TRP B CA 1
ATOM 1846 C C . TRP B 1 17 ? -0.154 -16.781 9.555 1 98.5 17 TRP B C 1
ATOM 1848 O O . TRP B 1 17 ? -0.422 -17.906 10 1 98.5 17 TRP B O 1
ATOM 1858 N N . ARG B 1 18 ? -0.864 -15.68 9.758 1 98.06 18 ARG B N 1
ATOM 1859 C CA . ARG B 1 18 ? -2.131 -15.766 10.477 1 98.06 18 ARG B CA 1
ATOM 1860 C C . ARG B 1 18 ? -3.004 -14.547 10.203 1 98.06 18 ARG B C 1
ATOM 1862 O O . ARG B 1 18 ? -2.494 -13.469 9.906 1 98.06 18 ARG B O 1
ATOM 1869 N N . ILE B 1 19 ? -4.242 -14.734 10.266 1 98.31 19 ILE B N 1
ATOM 1870 C CA . ILE B 1 19 ? -5.242 -13.688 10.445 1 98.31 19 ILE B CA 1
ATOM 1871 C C . ILE B 1 19 ? -5.887 -13.805 11.82 1 98.31 19 ILE B C 1
ATOM 1873 O O . ILE B 1 19 ? -6.305 -14.898 12.219 1 98.31 19 ILE B O 1
ATOM 1877 N N . GLU B 1 20 ? -5.867 -12.75 12.523 1 97.38 20 GLU B N 1
ATOM 1878 C CA . GLU B 1 20 ? -6.426 -12.789 13.867 1 97.38 20 GLU B CA 1
ATOM 1879 C C . GLU B 1 20 ? -7.918 -13.109 13.844 1 97.38 20 GLU B C 1
ATOM 1881 O O . GLU B 1 20 ? -8.648 -12.602 12.984 1 97.38 20 GLU B O 1
ATOM 1886 N N . ASP B 1 21 ? -8.438 -13.836 14.773 1 97.69 21 ASP B N 1
ATOM 1887 C CA . ASP B 1 21 ? -9.828 -14.266 14.844 1 97.69 21 ASP B CA 1
ATOM 1888 C C . ASP B 1 21 ? -10.773 -13.07 14.883 1 97.69 21 ASP B C 1
ATOM 1890 O O . ASP B 1 21 ? -11.867 -13.109 14.312 1 97.69 21 ASP B O 1
ATOM 1894 N N . ARG B 1 22 ? -10.359 -12.062 15.516 1 96.88 22 ARG B N 1
ATOM 1895 C CA . ARG B 1 22 ? -11.211 -10.883 15.641 1 96.88 22 ARG B CA 1
ATOM 1896 C C . ARG B 1 22 ? -11.484 -10.258 14.281 1 96.88 22 ARG B C 1
ATOM 1898 O O . ARG B 1 22 ? -12.547 -9.672 14.062 1 96.88 22 ARG B O 1
ATOM 1905 N N . GLU B 1 23 ? -10.477 -10.359 13.383 1 97.25 23 GLU B N 1
ATOM 1906 C CA . GLU B 1 23 ? -10.672 -9.805 12.047 1 97.25 23 GLU B CA 1
ATOM 1907 C C . GLU B 1 23 ? -11.664 -10.648 11.242 1 97.25 23 GLU B C 1
ATOM 1909 O O . GLU B 1 23 ? -12.477 -10.102 10.5 1 97.25 23 GLU B O 1
ATOM 1914 N N . TYR B 1 24 ? -11.578 -11.977 11.367 1 98 24 TYR B N 1
ATOM 1915 C CA . TYR B 1 24 ? -12.602 -12.836 10.773 1 98 24 TYR B CA 1
ATOM 1916 C C . TYR B 1 24 ? -13.984 -12.492 11.32 1 98 24 TYR B C 1
ATOM 1918 O O . TYR B 1 24 ? -14.93 -12.312 10.555 1 98 24 TYR B O 1
ATOM 1926 N N . ALA B 1 25 ? -14.109 -12.352 12.625 1 98.19 25 ALA B N 1
ATOM 1927 C CA . ALA B 1 25 ? -15.383 -12.055 13.289 1 98.19 25 ALA B CA 1
ATOM 1928 C C . ALA B 1 25 ? -15.953 -10.727 12.805 1 98.19 25 ALA B C 1
ATOM 1930 O O . ALA B 1 25 ? -17.172 -10.594 12.625 1 98.19 25 ALA B O 1
ATOM 1931 N N . ARG B 1 26 ? -15.109 -9.797 12.602 1 96.62 26 ARG B N 1
ATOM 1932 C CA . ARG B 1 26 ? -15.523 -8.477 12.141 1 96.62 26 ARG B CA 1
ATOM 1933 C C . ARG B 1 26 ? -16.234 -8.562 10.797 1 96.62 26 ARG B C 1
ATOM 1935 O O . ARG B 1 26 ? -17.344 -8.039 10.633 1 96.62 26 ARG B O 1
ATOM 1942 N N . HIS B 1 27 ? -15.586 -9.242 9.836 1 97.62 27 HIS B N 1
ATOM 1943 C CA . HIS B 1 27 ? -16.188 -9.344 8.508 1 97.62 27 HIS B CA 1
ATOM 1944 C C . HIS B 1 27 ? -17.422 -10.242 8.523 1 97.62 27 HIS B C 1
ATOM 1946 O O . HIS B 1 27 ? -18.391 -9.977 7.816 1 97.62 27 HIS B O 1
ATOM 1952 N N . GLU B 1 28 ? -17.375 -11.273 9.328 1 98.12 28 GLU B N 1
ATOM 1953 C CA . GLU B 1 28 ? -18.562 -12.109 9.469 1 98.12 28 GLU B CA 1
ATOM 1954 C C . GLU B 1 28 ? -19.75 -11.305 9.984 1 98.12 28 GLU B C 1
ATOM 1956 O O . GLU B 1 28 ? -20.875 -11.484 9.516 1 98.12 28 GLU B O 1
ATOM 1961 N N . ALA B 1 29 ? -19.516 -10.422 10.883 1 97.81 29 ALA B N 1
ATOM 1962 C CA . ALA B 1 29 ? -20.562 -9.57 11.43 1 97.81 29 ALA B CA 1
ATOM 1963 C C . ALA B 1 29 ? -21.078 -8.578 10.391 1 97.81 29 ALA B C 1
ATOM 1965 O O . ALA B 1 29 ? -22.25 -8.242 10.359 1 97.81 29 ALA B O 1
ATOM 1966 N N . ARG B 1 30 ? -20.219 -8.156 9.516 1 97.44 30 ARG B N 1
ATOM 1967 C CA . ARG B 1 30 ? -20.547 -7.066 8.594 1 97.44 30 ARG B CA 1
ATOM 1968 C C . ARG B 1 30 ? -21.188 -7.602 7.316 1 97.44 30 ARG B C 1
ATOM 1970 O O . ARG B 1 30 ? -22.125 -7.008 6.793 1 97.44 30 ARG B O 1
ATOM 1977 N N . ARG B 1 31 ? -20.656 -8.742 6.832 1 97.38 31 ARG B N 1
ATOM 1978 C CA . ARG B 1 31 ? -21.109 -9.188 5.52 1 97.38 31 ARG B CA 1
ATOM 1979 C C . ARG B 1 31 ? -21.688 -10.594 5.59 1 97.38 31 ARG B C 1
ATOM 1981 O O . ARG B 1 31 ? -22.078 -11.164 4.566 1 97.38 31 ARG B O 1
ATOM 1988 N N . GLY B 1 32 ? -21.656 -11.227 6.754 1 97.44 32 GLY B N 1
ATOM 1989 C CA . GLY B 1 32 ? -22.328 -12.508 6.961 1 97.44 32 GLY B CA 1
ATOM 1990 C C . GLY B 1 32 ? -21.453 -13.695 6.598 1 97.44 32 GLY B C 1
ATOM 1991 O O . GLY B 1 32 ? -21.906 -14.836 6.645 1 97.44 32 GLY B O 1
ATOM 1992 N N . ARG B 1 33 ? -20.203 -13.445 6.168 1 97.75 33 ARG B N 1
ATOM 1993 C CA . ARG B 1 33 ? -19.281 -14.523 5.801 1 97.75 33 ARG B CA 1
ATOM 1994 C C . ARG B 1 33 ? -17.844 -14.102 6.039 1 97.75 33 ARG B C 1
ATOM 1996 O O . ARG B 1 33 ? -17.516 -12.914 5.992 1 97.75 33 ARG B O 1
ATOM 2003 N N . ARG B 1 34 ? -16.984 -15.07 6.23 1 97.81 34 ARG B N 1
ATOM 2004 C CA . ARG B 1 34 ? -15.578 -14.875 6.578 1 97.81 34 ARG B CA 1
ATOM 2005 C C . ARG B 1 34 ? -14.805 -14.266 5.414 1 97.81 34 ARG B C 1
ATOM 2007 O O . ARG B 1 34 ? -13.938 -13.414 5.617 1 97.81 34 ARG B O 1
ATOM 2014 N N . PHE B 1 35 ? -15.094 -14.727 4.223 1 98.62 35 PHE B N 1
ATOM 2015 C CA . PHE B 1 35 ? -14.391 -14.289 3.025 1 98.62 35 PHE B CA 1
ATOM 2016 C C . PHE B 1 35 ? -15.336 -13.562 2.074 1 98.62 35 PHE B C 1
ATOM 2018 O O . PHE B 1 35 ? -16.484 -13.961 1.916 1 98.62 35 PHE B O 1
ATOM 2025 N N . ALA B 1 36 ? -14.875 -12.484 1.453 1 98.56 36 ALA B N 1
ATOM 2026 C CA . ALA B 1 36 ? -15.68 -11.664 0.546 1 98.56 36 ALA B CA 1
ATOM 2027 C C . ALA B 1 36 ? -16.078 -12.453 -0.698 1 98.56 36 ALA B C 1
ATOM 2029 O O . ALA B 1 36 ? -17.172 -12.281 -1.222 1 98.56 36 ALA B O 1
ATOM 2030 N N . PHE B 1 37 ? -15.117 -13.359 -1.122 1 98.19 37 PHE B N 1
ATOM 2031 C CA . PHE B 1 37 ? -15.305 -14.047 -2.391 1 98.19 37 PHE B CA 1
ATOM 2032 C C . PHE B 1 37 ? -15.414 -15.555 -2.176 1 98.19 37 PHE B C 1
ATOM 2034 O O . PHE B 1 37 ? -14.406 -16.266 -2.217 1 98.19 37 PHE B O 1
ATOM 2041 N N . PRO B 1 38 ? -16.547 -16.078 -2 1 95.94 38 PRO B N 1
ATOM 2042 C CA . PRO B 1 38 ? -16.719 -17.469 -1.592 1 95.94 38 PRO B CA 1
ATOM 2043 C C . PRO B 1 38 ? -16.547 -18.453 -2.748 1 95.94 38 PRO B C 1
ATOM 2045 O O . PRO B 1 38 ? -16.422 -19.656 -2.525 1 95.94 38 PRO B O 1
ATOM 2048 N N . SER B 1 39 ? -16.641 -17.953 -4.016 1 96.88 39 SER B N 1
ATOM 2049 C CA . SER B 1 39 ? -16.438 -18.797 -5.188 1 96.88 39 SER B CA 1
ATOM 2050 C C . SER B 1 39 ? -15.578 -18.094 -6.23 1 96.88 39 SER B C 1
ATOM 2052 O O . SER B 1 39 ? -15.477 -16.875 -6.238 1 96.88 39 SER B O 1
ATOM 2054 N N . LEU B 1 40 ? -14.992 -18.906 -7.031 1 98.31 40 LEU B N 1
ATOM 2055 C CA . LEU B 1 40 ? -14.148 -18.422 -8.117 1 98.31 40 LEU B CA 1
ATOM 2056 C C . LEU B 1 40 ? -14.602 -18.984 -9.453 1 98.31 40 LEU B C 1
ATOM 2058 O O . LEU B 1 40 ? -14.945 -20.172 -9.547 1 98.31 40 LEU B O 1
ATOM 2062 N N . ALA B 1 41 ? -14.719 -18.125 -10.406 1 98.62 41 ALA B N 1
ATOM 2063 C CA . ALA B 1 41 ? -14.82 -18.562 -11.797 1 98.62 41 ALA B CA 1
ATOM 2064 C C . ALA B 1 41 ? -13.438 -18.641 -12.445 1 98.62 41 ALA B C 1
ATOM 2066 O O . ALA B 1 41 ? -12.836 -17.625 -12.773 1 98.62 41 ALA B O 1
ATOM 2067 N N . PRO B 1 42 ? -12.977 -19.828 -12.625 1 98.56 42 PRO B N 1
ATOM 2068 C CA . PRO B 1 42 ? -11.594 -19.969 -13.102 1 98.56 42 PRO B CA 1
ATOM 2069 C C . PRO B 1 42 ? -11.32 -19.156 -14.367 1 98.56 42 PRO B C 1
ATOM 2071 O O . PRO B 1 42 ? -10.273 -18.516 -14.484 1 98.56 42 PRO B O 1
ATOM 2074 N N . THR B 1 43 ? -12.234 -19.094 -15.297 1 98.62 43 THR B N 1
ATOM 2075 C CA . THR B 1 43 ? -12.023 -18.422 -16.578 1 98.62 43 THR B CA 1
ATOM 2076 C C . THR B 1 43 ? -11.961 -16.922 -16.406 1 98.62 43 THR B C 1
ATOM 2078 O O . THR B 1 43 ? -11.539 -16.203 -17.312 1 98.62 43 THR B O 1
ATOM 2081 N N . ARG B 1 44 ? -12.336 -16.391 -15.211 1 98.81 44 ARG B N 1
ATOM 2082 C CA . ARG B 1 44 ? -12.281 -14.969 -14.898 1 98.81 44 ARG B CA 1
ATOM 2083 C C . ARG B 1 44 ? -11.281 -14.688 -13.789 1 98.81 44 ARG B C 1
ATOM 2085 O O . ARG B 1 44 ? -11.344 -13.641 -13.141 1 98.81 44 ARG B O 1
ATOM 2092 N N . THR B 1 45 ? -10.414 -15.703 -13.508 1 98.94 45 THR B N 1
ATOM 2093 C CA . THR B 1 45 ? -9.422 -15.594 -12.445 1 98.94 45 THR B CA 1
ATOM 2094 C C . THR B 1 45 ? -8.008 -15.633 -13.023 1 98.94 45 THR B C 1
ATOM 2096 O O . THR B 1 45 ? -7.711 -16.438 -13.906 1 98.94 45 THR B O 1
ATOM 2099 N N . ALA B 1 46 ? -7.172 -14.75 -12.602 1 98.94 46 ALA B N 1
ATOM 2100 C CA . ALA B 1 46 ? -5.762 -14.742 -12.977 1 98.94 46 ALA B CA 1
ATOM 2101 C C . ALA B 1 46 ? -4.863 -14.93 -11.758 1 98.94 46 ALA B C 1
ATOM 2103 O O . ALA B 1 46 ? -5.086 -14.312 -10.719 1 98.94 46 ALA B O 1
ATOM 2104 N N . LEU B 1 47 ? -3.953 -15.836 -11.859 1 98.94 47 LEU B N 1
ATOM 2105 C CA . LEU B 1 47 ? -2.824 -15.883 -10.938 1 98.94 47 LEU B CA 1
ATOM 2106 C C . LEU B 1 47 ? -1.771 -14.844 -11.32 1 98.94 47 LEU B C 1
ATOM 2108 O O . LEU B 1 47 ? -1.337 -14.789 -12.469 1 98.94 47 LEU B O 1
ATOM 2112 N N . VAL B 1 48 ? -1.426 -13.992 -10.406 1 99 48 VAL B N 1
ATOM 2113 C CA . VAL B 1 48 ? -0.402 -12.984 -10.633 1 99 48 VAL B CA 1
ATOM 2114 C C . VAL B 1 48 ? 0.843 -13.305 -9.812 1 99 48 VAL B C 1
ATOM 2116 O O . VAL B 1 48 ? 0.847 -13.148 -8.586 1 99 48 VAL B O 1
ATOM 2119 N N . VAL B 1 49 ? 1.878 -13.773 -10.438 1 99 49 VAL B N 1
ATOM 2120 C CA . VAL B 1 49 ? 3.146 -14.109 -9.805 1 99 49 VAL B CA 1
ATOM 2121 C C . VAL B 1 49 ? 4.125 -12.945 -9.945 1 99 49 VAL B C 1
ATOM 2123 O O . VAL B 1 49 ? 4.609 -12.664 -11.039 1 99 49 VAL B O 1
ATOM 2126 N N . ILE B 1 50 ? 4.496 -12.352 -8.867 1 98.94 50 ILE B N 1
ATOM 2127 C CA . ILE B 1 50 ? 5.219 -11.078 -8.891 1 98.94 50 ILE B CA 1
ATOM 2128 C C . ILE B 1 50 ? 6.676 -11.312 -8.5 1 98.94 50 ILE B C 1
ATOM 2130 O O . ILE B 1 50 ? 6.965 -11.797 -7.398 1 98.94 50 ILE B O 1
ATOM 2134 N N . ASP B 1 51 ? 7.609 -11.031 -9.352 1 98.88 51 ASP B N 1
ATOM 2135 C CA . ASP B 1 51 ? 9.031 -10.766 -9.125 1 98.88 51 ASP B CA 1
ATOM 2136 C C . ASP B 1 51 ? 9.758 -12.031 -8.68 1 98.88 51 ASP B C 1
ATOM 2138 O O . ASP B 1 51 ? 10.688 -11.961 -7.875 1 98.88 51 ASP B O 1
ATOM 2142 N N . MET B 1 52 ? 9.281 -13.195 -9.102 1 98.88 52 MET B N 1
ATOM 2143 C CA . MET B 1 52 ? 10.008 -14.43 -8.836 1 98.88 52 MET B CA 1
ATOM 2144 C C . MET B 1 52 ? 11.164 -14.602 -9.82 1 98.88 52 MET B C 1
ATOM 2146 O O . MET B 1 52 ? 11.125 -15.484 -10.68 1 98.88 52 MET B O 1
ATOM 2150 N N . VAL B 1 53 ? 12.172 -13.797 -9.648 1 98.75 53 VAL B N 1
ATOM 2151 C CA . VAL B 1 53 ? 13.398 -13.781 -10.445 1 98.75 53 VAL B CA 1
ATOM 2152 C C . VAL B 1 53 ? 14.602 -14.062 -9.547 1 98.75 53 VAL B C 1
ATOM 2154 O O . VAL B 1 53 ? 14.508 -13.945 -8.32 1 98.75 53 VAL B O 1
ATOM 2157 N N . PRO B 1 54 ? 15.758 -14.383 -10.062 1 98.31 54 PRO B N 1
ATOM 2158 C CA . PRO B 1 54 ? 16.906 -14.781 -9.25 1 98.31 54 PRO B CA 1
ATOM 2159 C C . PRO B 1 54 ? 17.312 -13.711 -8.242 1 98.31 54 PRO B C 1
ATOM 2161 O O . PRO B 1 54 ? 17.688 -14.031 -7.109 1 98.31 54 PRO B O 1
ATOM 2164 N N . PHE B 1 55 ? 17.25 -12.445 -8.578 1 97.88 55 PHE B N 1
ATOM 2165 C CA . PHE B 1 55 ? 17.656 -11.352 -7.699 1 97.88 55 PHE B CA 1
ATOM 2166 C C . PHE B 1 55 ? 16.953 -11.453 -6.352 1 97.88 55 PHE B C 1
ATOM 2168 O O . PHE B 1 55 ? 17.578 -11.289 -5.305 1 97.88 55 PHE B O 1
ATOM 2175 N N . PHE B 1 56 ? 15.641 -11.75 -6.359 1 97.62 56 PHE B N 1
ATOM 2176 C CA . PHE B 1 56 ? 14.852 -11.75 -5.137 1 97.62 56 PHE B CA 1
ATOM 2177 C C . PHE B 1 56 ? 14.836 -13.133 -4.5 1 97.62 56 PHE B C 1
ATOM 2179 O O . PHE B 1 56 ? 14.805 -13.266 -3.275 1 97.62 56 PHE B O 1
ATOM 2186 N N . VAL B 1 57 ? 14.906 -14.188 -5.242 1 97.81 57 VAL B N 1
ATOM 2187 C CA . VAL B 1 57 ? 14.656 -15.539 -4.762 1 97.81 57 VAL B CA 1
ATOM 2188 C C . VAL B 1 57 ? 15.922 -16.094 -4.109 1 97.81 57 VAL B C 1
ATOM 2190 O O . VAL B 1 57 ? 15.852 -16.75 -3.066 1 97.81 57 VAL B O 1
ATOM 2193 N N . THR B 1 58 ? 17.109 -15.875 -4.723 1 94.75 58 THR B N 1
ATOM 2194 C CA . THR B 1 58 ? 18.344 -16.531 -4.332 1 94.75 58 THR B CA 1
ATOM 2195 C C . THR B 1 58 ? 18.641 -16.297 -2.854 1 94.75 58 THR B C 1
ATOM 2197 O O . THR B 1 58 ? 18.969 -17.234 -2.117 1 94.75 58 THR B O 1
ATOM 2200 N N . GLY B 1 59 ? 18.469 -15.133 -2.336 1 90.75 59 GLY B N 1
ATOM 2201 C CA . GLY B 1 59 ? 18.875 -14.82 -0.979 1 90.75 59 GLY B CA 1
ATOM 2202 C C . GLY B 1 59 ? 17.734 -14.844 0.018 1 90.75 59 GLY B C 1
ATOM 2203 O O . GLY B 1 59 ? 17.906 -14.445 1.171 1 90.75 59 GLY B O 1
ATOM 2204 N N . ASN B 1 60 ? 16.594 -15.344 -0.387 1 96.06 60 ASN B N 1
ATOM 2205 C CA . ASN B 1 60 ? 15.422 -15.32 0.482 1 96.06 60 ASN B CA 1
ATOM 2206 C C . ASN B 1 60 ? 14.797 -16.703 0.626 1 96.06 60 ASN B C 1
ATOM 2208 O O . ASN B 1 60 ? 14.078 -17.172 -0.265 1 96.06 60 ASN B O 1
ATOM 2212 N N . PRO B 1 61 ? 15.07 -17.375 1.786 1 97.12 61 PRO B N 1
ATOM 2213 C CA . PRO B 1 61 ? 14.547 -18.734 1.965 1 97.12 61 PRO B CA 1
ATOM 2214 C C . PRO B 1 61 ? 13.023 -18.797 1.861 1 97.12 61 PRO B C 1
ATOM 2216 O O . PRO B 1 61 ? 12.469 -19.828 1.493 1 97.12 61 PRO B O 1
ATOM 2219 N N . TYR B 1 62 ? 12.344 -17.719 2.193 1 98.44 62 TYR B N 1
ATOM 2220 C CA . TYR B 1 62 ? 10.891 -17.703 2.074 1 98.44 62 TYR B CA 1
ATOM 2221 C C . TYR B 1 62 ? 10.469 -17.734 0.611 1 98.44 62 TYR B C 1
ATOM 2223 O O . TYR B 1 62 ? 9.445 -18.328 0.271 1 98.44 62 TYR B O 1
ATOM 2231 N N . CYS B 1 63 ? 11.211 -17.094 -0.281 1 98.38 63 CYS B N 1
ATOM 2232 C CA . CYS B 1 63 ? 10.906 -17.141 -1.707 1 98.38 63 CYS B CA 1
ATOM 2233 C C . CYS B 1 63 ? 11.016 -18.562 -2.24 1 98.38 63 CYS B C 1
ATOM 2235 O O . CYS B 1 63 ? 10.156 -19.016 -2.992 1 98.38 63 CYS B O 1
ATOM 2237 N N . ARG B 1 64 ? 12.047 -19.203 -1.811 1 97.88 64 ARG B N 1
ATOM 2238 C CA . ARG B 1 64 ? 12.211 -20.594 -2.236 1 97.88 64 ARG B CA 1
ATOM 2239 C C . ARG B 1 64 ? 11.109 -21.484 -1.665 1 97.88 64 ARG B C 1
ATOM 2241 O O . ARG B 1 64 ? 10.648 -22.406 -2.326 1 97.88 64 ARG B O 1
ATOM 2248 N N . GLY B 1 65 ? 10.641 -21.156 -0.458 1 98.31 65 GLY B N 1
ATOM 2249 C CA . GLY B 1 65 ? 9.617 -21.938 0.224 1 98.31 65 GLY B CA 1
ATOM 2250 C C . GLY B 1 65 ? 8.266 -21.859 -0.446 1 98.31 65 GLY B C 1
ATOM 2251 O O . GLY B 1 65 ? 7.461 -22.797 -0.346 1 98.31 65 GLY B O 1
ATOM 2252 N N . ILE B 1 66 ? 8.008 -20.797 -1.188 1 98.81 66 ILE B N 1
ATOM 2253 C CA . ILE B 1 66 ? 6.66 -20.594 -1.719 1 98.81 66 ILE B CA 1
ATOM 2254 C C . ILE B 1 66 ? 6.59 -21.141 -3.146 1 98.81 66 ILE B C 1
ATOM 2256 O O . ILE B 1 66 ? 5.512 -21.172 -3.75 1 98.81 66 ILE B O 1
ATOM 2260 N N . VAL B 1 67 ? 7.668 -21.594 -3.734 1 98.75 67 VAL B N 1
ATOM 2261 C CA . VAL B 1 67 ? 7.73 -22.047 -5.121 1 98.75 67 VAL B CA 1
ATOM 2262 C C . VAL B 1 67 ? 6.73 -23.172 -5.344 1 98.75 67 VAL B C 1
ATOM 2264 O O . VAL B 1 67 ? 5.918 -23.125 -6.27 1 98.75 67 VAL B O 1
ATOM 2267 N N . PRO B 1 68 ? 6.656 -24.219 -4.43 1 98.69 68 PRO B N 1
ATOM 2268 C CA . PRO B 1 68 ? 5.707 -25.312 -4.676 1 98.69 68 PRO B CA 1
ATOM 2269 C C . PRO B 1 68 ? 4.254 -24.844 -4.664 1 98.69 68 PRO B C 1
ATOM 2271 O O . PRO B 1 68 ? 3.438 -25.344 -5.445 1 98.69 68 PRO B O 1
ATOM 2274 N N . ASN B 1 69 ? 3.922 -23.922 -3.799 1 98.94 69 ASN B N 1
ATOM 2275 C CA . ASN B 1 69 ? 2.553 -23.422 -3.715 1 98.94 69 ASN B CA 1
ATOM 2276 C C . ASN B 1 69 ? 2.168 -22.625 -4.961 1 98.94 69 ASN B C 1
ATOM 2278 O O . ASN B 1 69 ? 1.059 -22.781 -5.477 1 98.94 69 ASN B O 1
ATOM 2282 N N . ILE B 1 70 ? 3.07 -21.781 -5.465 1 98.94 70 ILE B N 1
ATOM 2283 C CA . ILE B 1 70 ? 2.814 -21.016 -6.684 1 98.94 70 ILE B CA 1
ATOM 2284 C C . ILE B 1 70 ? 2.637 -21.969 -7.859 1 98.94 70 ILE B C 1
ATOM 2286 O O . ILE B 1 70 ? 1.713 -21.828 -8.664 1 98.94 70 ILE B O 1
ATOM 2290 N N . ASP B 1 71 ? 3.51 -22.953 -7.906 1 98.81 71 ASP B N 1
ATOM 2291 C CA . ASP B 1 71 ? 3.443 -23.938 -8.984 1 98.81 71 ASP B CA 1
ATOM 2292 C C . ASP B 1 71 ? 2.107 -24.672 -8.969 1 98.81 71 ASP B C 1
ATOM 2294 O O . ASP B 1 71 ? 1.491 -24.875 -10.023 1 98.81 71 ASP B O 1
ATOM 2298 N N . ARG B 1 72 ? 1.682 -25.062 -7.805 1 98.81 72 ARG B N 1
ATOM 2299 C CA . ARG B 1 72 ? 0.414 -25.781 -7.652 1 98.81 72 ARG B CA 1
ATOM 2300 C C . ARG B 1 72 ? -0.754 -24.906 -8.117 1 98.81 72 ARG B C 1
ATOM 2302 O O . ARG B 1 72 ? -1.622 -25.375 -8.859 1 98.81 72 ARG B O 1
ATOM 2309 N N . LEU B 1 73 ? -0.805 -23.672 -7.719 1 98.94 73 LEU B N 1
ATOM 2310 C CA . LEU B 1 73 ? -1.849 -22.75 -8.133 1 98.94 73 LEU B CA 1
ATOM 2311 C C . LEU B 1 73 ? -1.853 -22.578 -9.648 1 98.94 73 LEU B C 1
ATOM 2313 O O . LEU B 1 73 ? -2.914 -22.578 -10.281 1 98.94 73 LEU B O 1
ATOM 2317 N N . ALA B 1 74 ? -0.659 -22.406 -10.195 1 98.94 74 ALA B N 1
ATOM 2318 C CA . ALA B 1 74 ? -0.532 -22.203 -11.633 1 98.94 74 ALA B CA 1
ATOM 2319 C C . ALA B 1 74 ? -1.077 -23.406 -12.406 1 98.94 74 ALA B C 1
ATOM 2321 O O . ALA B 1 74 ? -1.842 -23.25 -13.359 1 98.94 74 ALA B O 1
ATOM 2322 N N . GLN B 1 75 ? -0.687 -24.547 -11.977 1 98.62 75 GLN B N 1
ATOM 2323 C CA . GLN B 1 75 ? -1.104 -25.766 -12.648 1 98.62 75 GLN B CA 1
ATOM 2324 C C . GLN B 1 75 ? -2.619 -25.938 -12.586 1 98.62 75 GLN B C 1
ATOM 2326 O O . GLN B 1 75 ? -3.262 -26.172 -13.609 1 98.62 75 GLN B O 1
ATOM 2331 N N . VAL B 1 76 ? -3.188 -25.828 -11.414 1 98.81 76 VAL B N 1
ATOM 2332 C CA . VAL B 1 76 ? -4.609 -26.078 -11.203 1 98.81 76 VAL B CA 1
ATOM 2333 C C . VAL B 1 76 ? -5.438 -25.016 -11.93 1 98.81 76 VAL B C 1
ATOM 2335 O O . VAL B 1 76 ? -6.426 -25.344 -12.586 1 98.81 76 VAL B O 1
ATOM 2338 N N . LEU B 1 77 ? -5.039 -23.734 -11.844 1 98.88 77 LEU B N 1
ATOM 2339 C CA . LEU B 1 77 ? -5.789 -22.656 -12.492 1 98.88 77 LEU B CA 1
ATOM 2340 C C . LEU B 1 77 ? -5.746 -22.797 -14.008 1 98.88 77 LEU B C 1
ATOM 2342 O O . LEU B 1 77 ? -6.773 -22.656 -14.68 1 98.88 77 LEU B O 1
ATOM 2346 N N . ARG B 1 78 ? -4.566 -23.094 -14.539 1 98.31 78 ARG B N 1
ATOM 2347 C CA . ARG B 1 78 ? -4.422 -23.312 -15.977 1 98.31 78 ARG B CA 1
ATOM 2348 C C . ARG B 1 78 ? -5.328 -24.438 -16.453 1 98.31 78 ARG B C 1
ATOM 2350 O O . ARG B 1 78 ? -6.023 -24.281 -17.469 1 98.31 78 ARG B O 1
ATOM 2357 N N . ALA B 1 79 ? -5.32 -25.5 -15.766 1 98.25 79 ALA B N 1
ATOM 2358 C CA . ALA B 1 79 ? -6.121 -26.672 -16.141 1 98.25 79 ALA B CA 1
ATOM 2359 C C . ALA B 1 79 ? -7.613 -26.344 -16.094 1 98.25 79 ALA B C 1
ATOM 2361 O O . ALA B 1 79 ? -8.398 -26.922 -16.859 1 98.25 79 ALA B O 1
ATOM 2362 N N . ALA B 1 80 ? -7.984 -25.406 -15.297 1 98.5 80 ALA B N 1
ATOM 2363 C CA . ALA B 1 80 ? -9.391 -25.031 -15.125 1 98.5 80 ALA B CA 1
ATOM 2364 C C . ALA B 1 80 ? -9.789 -23.938 -16.109 1 98.5 80 ALA B C 1
ATOM 2366 O O . ALA B 1 80 ? -10.922 -23.453 -16.078 1 98.5 80 ALA B O 1
ATOM 2367 N N . GLY B 1 81 ? -8.867 -23.484 -16.938 1 98.31 81 GLY B N 1
ATOM 2368 C CA . GLY B 1 81 ? -9.172 -22.5 -17.969 1 98.31 81 GLY B CA 1
ATOM 2369 C C . GLY B 1 81 ? -8.867 -21.078 -17.547 1 98.31 81 GLY B C 1
ATOM 2370 O O . GLY B 1 81 ? -9.211 -20.141 -18.266 1 98.31 81 GLY B O 1
ATOM 2371 N N . GLY B 1 82 ? -8.219 -20.922 -16.344 1 98.75 82 GLY B N 1
ATOM 2372 C CA . GLY B 1 82 ? -7.844 -19.594 -15.875 1 98.75 82 GLY B CA 1
ATOM 2373 C C . GLY B 1 82 ? -6.562 -19.078 -16.5 1 98.75 82 GLY B C 1
ATOM 2374 O O . GLY B 1 82 ? -6.008 -19.703 -17.406 1 98.75 82 GLY B O 1
ATOM 2375 N N . THR B 1 83 ? -6.141 -17.891 -16.109 1 98.81 83 THR B N 1
ATOM 2376 C CA . THR B 1 83 ? -4.977 -17.203 -16.672 1 98.81 83 THR B CA 1
ATOM 2377 C C . THR B 1 83 ? -3.824 -17.203 -15.664 1 98.81 83 THR B C 1
ATOM 2379 O O . THR B 1 83 ? -4.023 -16.906 -14.484 1 98.81 83 THR B O 1
ATOM 2382 N N . VAL B 1 84 ? -2.684 -17.609 -16.094 1 98.94 84 VAL B N 1
ATOM 2383 C CA . VAL B 1 84 ? -1.475 -17.516 -15.281 1 98.94 84 VAL B CA 1
ATOM 2384 C C . VAL B 1 84 ? -0.574 -16.406 -15.812 1 98.94 84 VAL B C 1
ATOM 2386 O O . VAL B 1 84 ? -0.224 -16.391 -17 1 98.94 84 VAL B O 1
ATOM 2389 N N . THR B 1 85 ? -0.214 -15.445 -14.969 1 98.94 85 THR B N 1
ATOM 2390 C CA . THR B 1 85 ? 0.587 -14.297 -15.367 1 98.94 85 THR B CA 1
ATOM 2391 C C . THR B 1 85 ? 1.849 -14.195 -14.516 1 98.94 85 THR B C 1
ATOM 2393 O O . THR B 1 85 ? 1.807 -14.414 -13.305 1 98.94 85 THR B O 1
ATOM 2396 N N . TRP B 1 86 ? 2.936 -13.898 -15.18 1 98.88 86 TRP B N 1
ATOM 2397 C CA . TRP B 1 86 ? 4.227 -13.633 -14.555 1 98.88 86 TRP B CA 1
ATOM 2398 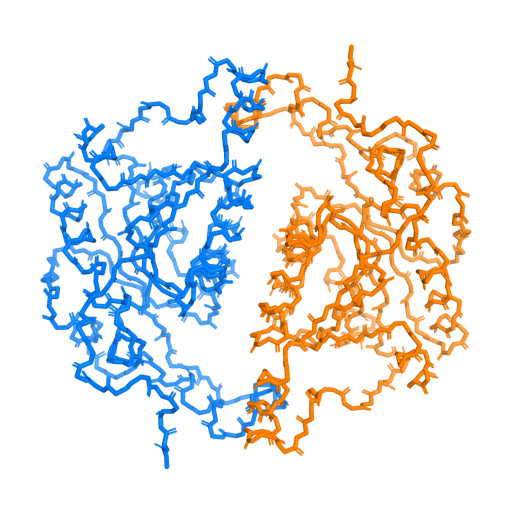C C . TRP B 1 86 ? 4.641 -12.18 -14.742 1 98.88 86 TRP B C 1
ATOM 2400 O O . TRP B 1 86 ? 4.734 -11.703 -15.875 1 98.88 86 TRP B O 1
ATOM 2410 N N . VAL B 1 87 ? 4.855 -11.484 -13.641 1 98.94 87 VAL B N 1
ATOM 2411 C CA . VAL B 1 87 ? 5.277 -10.086 -13.664 1 98.94 87 VAL B CA 1
ATOM 2412 C C . VAL B 1 87 ? 6.746 -9.984 -13.258 1 98.94 87 VAL B C 1
ATOM 2414 O O . VAL B 1 87 ? 7.129 -10.438 -12.172 1 98.94 87 VAL B O 1
ATOM 2417 N N . LEU B 1 88 ? 7.574 -9.445 -14.117 1 98.88 88 LEU B N 1
ATOM 2418 C CA . LEU B 1 88 ? 9 -9.312 -13.852 1 98.88 88 LEU B CA 1
ATOM 2419 C C . LEU B 1 88 ? 9.422 -7.844 -13.852 1 98.88 88 LEU B C 1
ATOM 2421 O O . LEU B 1 88 ? 8.898 -7.043 -14.625 1 98.88 88 LEU B O 1
ATOM 2425 N N . PRO B 1 89 ? 10.406 -7.477 -13.023 1 98.62 89 PRO B N 1
ATOM 2426 C CA . PRO B 1 89 ? 10.891 -6.094 -13.07 1 98.62 89 PRO B CA 1
ATOM 2427 C C . PRO B 1 89 ? 11.492 -5.719 -14.414 1 98.62 89 PRO B C 1
ATOM 2429 O O . PRO B 1 89 ? 12.344 -6.445 -14.938 1 98.62 89 PRO B O 1
ATOM 2432 N N . ALA B 1 90 ? 11.086 -4.605 -14.961 1 98.31 90 ALA B N 1
ATOM 2433 C CA . ALA B 1 90 ? 11.734 -4.047 -16.141 1 98.31 90 ALA B CA 1
ATOM 2434 C C . ALA B 1 90 ? 13.102 -3.469 -15.805 1 98.31 90 ALA B C 1
ATOM 2436 O O . ALA B 1 90 ? 13.359 -3.105 -14.656 1 98.31 90 ALA B O 1
ATOM 2437 N N . VAL B 1 91 ? 13.93 -3.453 -16.766 1 96.62 91 VAL B N 1
ATOM 2438 C CA . VAL B 1 91 ? 15.117 -2.619 -16.641 1 96.62 91 VAL B CA 1
ATOM 2439 C C . VAL B 1 91 ? 14.75 -1.153 -16.844 1 96.62 91 VAL B C 1
ATOM 2441 O O . VAL B 1 91 ? 14.258 -0.778 -17.922 1 96.62 91 VAL B O 1
ATOM 2444 N N . THR B 1 92 ? 14.922 -0.339 -15.852 1 95.94 92 THR B N 1
ATOM 2445 C CA . THR B 1 92 ? 14.516 1.06 -15.938 1 95.94 92 THR B CA 1
ATOM 2446 C C . THR B 1 92 ? 15.734 1.968 -16.078 1 95.94 92 THR B C 1
ATOM 2448 O O . THR B 1 92 ? 16.875 1.516 -15.938 1 95.94 92 THR B O 1
ATOM 2451 N N . ASP B 1 93 ? 15.508 3.207 -16.391 1 95.31 93 ASP B N 1
ATOM 2452 C CA . ASP B 1 93 ? 16.594 4.18 -16.516 1 95.31 93 ASP B CA 1
ATOM 2453 C C . ASP B 1 93 ? 17.125 4.57 -15.133 1 95.31 93 ASP B C 1
ATOM 2455 O O . ASP B 1 93 ? 16.422 4.465 -14.133 1 95.31 93 ASP B O 1
ATOM 2459 N N . ARG B 1 94 ? 18.328 4.953 -15.18 1 94.75 94 ARG B N 1
ATOM 2460 C CA . ARG B 1 94 ? 18.875 5.582 -13.977 1 94.75 94 ARG B CA 1
ATOM 2461 C C . ARG B 1 94 ? 18.203 6.926 -13.711 1 94.75 94 ARG B C 1
ATOM 2463 O O . ARG B 1 94 ? 17.984 7.707 -14.641 1 94.75 94 ARG B O 1
ATOM 2470 N N . THR B 1 95 ? 17.812 7.109 -12.492 1 93.75 95 THR B N 1
ATOM 2471 C CA . THR B 1 95 ? 17.219 8.391 -12.133 1 93.75 95 THR B CA 1
ATOM 2472 C C . THR B 1 95 ? 17.875 8.953 -10.875 1 93.75 95 THR B C 1
ATOM 2474 O O . THR B 1 95 ? 18.234 8.203 -9.961 1 93.75 95 THR B O 1
ATOM 2477 N N . PRO B 1 96 ? 18.016 10.266 -10.812 1 93.62 96 PRO B N 1
ATOM 2478 C CA . PRO B 1 96 ? 18.531 10.883 -9.586 1 93.62 96 PRO B CA 1
ATOM 2479 C C . PRO B 1 96 ? 17.672 10.555 -8.359 1 93.62 96 PRO B C 1
ATOM 2481 O O . PRO B 1 96 ? 18.219 10.391 -7.262 1 93.62 96 PRO B O 1
ATOM 2484 N N . ALA B 1 97 ? 16.469 10.398 -8.57 1 92.38 97 ALA B N 1
ATOM 2485 C CA . ALA B 1 97 ? 15.555 10.117 -7.469 1 92.38 97 ALA B CA 1
ATOM 2486 C C . ALA B 1 97 ? 15.867 8.758 -6.836 1 92.38 97 ALA B C 1
ATOM 2488 O O . ALA B 1 97 ? 15.906 8.633 -5.609 1 92.38 97 ALA B O 1
ATOM 2489 N N . ALA B 1 98 ? 16.047 7.781 -7.66 1 95.44 98 ALA B N 1
ATOM 2490 C CA . ALA B 1 98 ? 16.375 6.449 -7.156 1 95.44 98 ALA B CA 1
ATOM 2491 C C . ALA B 1 98 ? 17.703 6.457 -6.418 1 95.44 98 ALA B C 1
ATOM 2493 O O . ALA B 1 98 ? 17.844 5.816 -5.371 1 95.44 98 ALA B O 1
ATOM 2494 N N . GLU B 1 99 ? 18.672 7.168 -6.977 1 96.56 99 GLU B N 1
ATOM 2495 C CA . GLU B 1 99 ? 19.984 7.246 -6.34 1 96.56 99 GLU B CA 1
ATOM 2496 C C . GLU B 1 99 ? 19.906 7.996 -5.012 1 96.56 99 GLU B C 1
ATOM 2498 O O .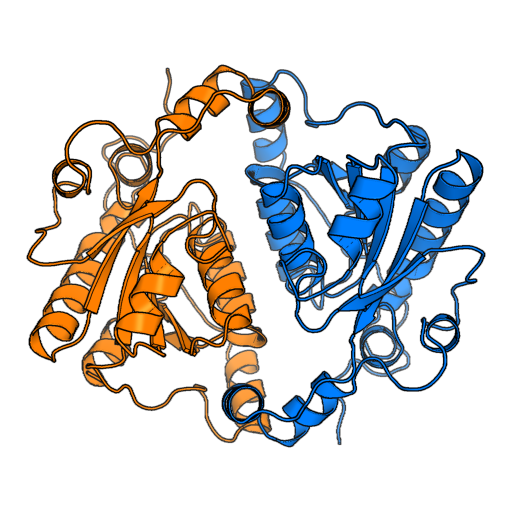 GLU B 1 99 ? 20.594 7.633 -4.051 1 96.56 99 GLU B O 1
ATOM 2503 N N . GLU B 1 100 ? 19.109 9.055 -5.031 1 97.06 100 GLU B N 1
ATOM 2504 C CA . GLU B 1 100 ? 18.922 9.82 -3.805 1 97.06 100 GLU B CA 1
ATOM 2505 C C . GLU B 1 100 ? 18.328 8.953 -2.697 1 97.06 100 GLU B C 1
ATOM 2507 O O . GLU B 1 100 ? 18.734 9.047 -1.541 1 97.06 100 GLU B O 1
ATOM 2512 N N . PHE B 1 101 ? 17.469 8.094 -3.008 1 97.75 101 PHE B N 1
ATOM 2513 C CA . PHE B 1 101 ? 16.766 7.293 -2.018 1 97.75 101 PHE B CA 1
ATOM 2514 C C . PHE B 1 101 ? 17.578 6.07 -1.629 1 97.75 101 PHE B C 1
ATOM 2516 O O . PHE B 1 101 ? 17.766 5.797 -0.442 1 97.75 101 PHE B O 1
ATOM 2523 N N . TYR B 1 102 ? 18.125 5.309 -2.594 1 97.56 102 TYR B N 1
ATOM 2524 C CA . TYR B 1 102 ? 18.703 3.994 -2.326 1 97.56 102 TYR B CA 1
ATOM 2525 C C . TYR B 1 102 ? 20.219 4.07 -2.201 1 97.56 102 TYR B C 1
ATOM 2527 O O . TYR B 1 102 ? 20.844 3.168 -1.644 1 97.56 102 TYR B O 1
ATOM 2535 N N . GLY B 1 103 ? 20.828 5.07 -2.746 1 97.44 103 GLY B N 1
ATOM 2536 C CA . GLY B 1 103 ? 22.25 5.062 -3.041 1 97.44 103 GLY B CA 1
ATOM 2537 C C . GLY B 1 103 ? 22.578 4.5 -4.414 1 97.44 103 GLY B C 1
ATOM 2538 O O . GLY B 1 103 ? 21.781 3.756 -4.984 1 97.44 103 GLY B O 1
ATOM 2539 N N . PRO B 1 104 ? 23.703 4.887 -4.988 1 96.88 104 PRO B N 1
ATOM 2540 C CA . PRO B 1 104 ? 24.016 4.543 -6.375 1 96.88 104 PRO B CA 1
ATOM 2541 C C . PRO B 1 104 ? 24.047 3.035 -6.613 1 96.88 104 PRO B C 1
ATOM 2543 O O . PRO B 1 104 ? 23.5 2.549 -7.602 1 96.88 104 PRO B O 1
ATOM 2546 N N . GLU B 1 105 ? 24.672 2.277 -5.738 1 97.62 105 GLU B N 1
ATOM 2547 C CA . GLU B 1 105 ? 24.844 0.843 -5.941 1 97.62 105 GLU B CA 1
ATOM 2548 C C . GLU B 1 105 ? 23.5 0.106 -5.832 1 97.62 105 GLU B C 1
ATOM 2550 O O . GLU B 1 105 ? 23.172 -0.72 -6.684 1 97.62 105 GLU B O 1
ATOM 2555 N N . ALA B 1 106 ? 22.781 0.407 -4.816 1 97.31 106 ALA B N 1
ATOM 2556 C CA . ALA B 1 106 ? 21.484 -0.238 -4.629 1 97.31 106 ALA B CA 1
ATOM 2557 C C . ALA B 1 106 ? 20.5 0.151 -5.738 1 97.31 106 ALA B C 1
ATOM 2559 O O . ALA B 1 106 ? 19.734 -0.685 -6.219 1 97.31 106 ALA B O 1
ATOM 2560 N N . ALA B 1 107 ? 20.547 1.421 -6.145 1 97.69 107 ALA B N 1
ATOM 2561 C CA . ALA B 1 107 ? 19.703 1.881 -7.238 1 97.69 107 ALA B CA 1
ATOM 2562 C C . ALA B 1 107 ? 19.984 1.101 -8.523 1 97.69 107 ALA B C 1
ATOM 2564 O O . ALA B 1 107 ? 19.062 0.705 -9.234 1 97.69 107 ALA B O 1
ATOM 2565 N N . GLU B 1 108 ? 21.219 0.862 -8.766 1 97.62 108 GLU B N 1
ATOM 2566 C CA . GLU B 1 108 ? 21.609 0.093 -9.938 1 97.62 108 GLU B CA 1
ATOM 2567 C C . GLU B 1 108 ? 21.141 -1.354 -9.836 1 97.62 108 GLU B C 1
ATOM 2569 O O . GLU B 1 108 ? 20.625 -1.916 -10.812 1 97.62 108 GLU B O 1
ATOM 2574 N N . ALA B 1 109 ? 21.297 -1.928 -8.695 1 97.25 109 ALA B N 1
ATOM 2575 C CA . ALA B 1 109 ? 20.875 -3.309 -8.469 1 97.25 109 ALA B CA 1
ATOM 2576 C C . ALA B 1 109 ? 19.375 -3.463 -8.695 1 97.25 109 ALA B C 1
ATOM 2578 O O . ALA B 1 109 ? 18.938 -4.402 -9.359 1 97.25 109 ALA B O 1
ATOM 2579 N N . PHE B 1 110 ? 18.625 -2.52 -8.195 1 96.88 110 PHE B N 1
ATOM 2580 C CA . PHE B 1 110 ? 17.172 -2.602 -8.305 1 96.88 110 PHE B CA 1
ATOM 2581 C C . PHE B 1 110 ? 16.719 -2.346 -9.742 1 96.88 110 PHE B C 1
ATOM 2583 O O . PHE B 1 110 ? 15.82 -3.014 -10.242 1 96.88 110 PHE B O 1
ATOM 2590 N N . ARG B 1 111 ? 17.375 -1.431 -10.43 1 96.94 111 ARG B N 1
ATOM 2591 C CA . ARG B 1 111 ? 16.953 -1.084 -11.781 1 96.94 111 ARG B CA 1
ATOM 2592 C C . ARG B 1 111 ? 17.203 -2.24 -12.742 1 96.94 111 ARG B C 1
ATOM 2594 O O . ARG B 1 111 ? 16.594 -2.305 -13.812 1 96.94 111 ARG B O 1
ATOM 2601 N N . THR B 1 112 ? 18.094 -3.199 -12.336 1 97.69 112 THR B N 1
ATOM 2602 C CA . THR B 1 112 ? 18.453 -4.309 -13.211 1 97.69 112 THR B CA 1
ATOM 2603 C C . THR B 1 112 ? 18.031 -5.641 -12.602 1 97.69 112 THR B C 1
ATOM 2605 O O . THR B 1 112 ? 18.484 -6.699 -13.031 1 97.69 112 THR B O 1
ATOM 2608 N N . ALA B 1 113 ? 17.203 -5.543 -11.633 1 97.88 113 ALA B N 1
ATOM 2609 C CA . ALA B 1 113 ? 16.859 -6.715 -10.836 1 97.88 113 ALA B CA 1
ATOM 2610 C C . ALA B 1 113 ? 16.172 -7.781 -11.68 1 97.88 113 ALA B C 1
ATOM 2612 O O . ALA B 1 113 ? 16.234 -8.969 -11.367 1 97.88 113 ALA B O 1
ATOM 2613 N N . GLY B 1 114 ? 15.5 -7.406 -12.758 1 97.69 114 GLY B N 1
ATOM 2614 C CA . GLY B 1 114 ? 14.727 -8.312 -13.586 1 97.69 114 GLY B CA 1
ATOM 2615 C C . GLY B 1 114 ? 15.594 -9.164 -14.5 1 97.69 114 GLY B C 1
ATOM 2616 O O . GLY B 1 114 ? 15.109 -10.125 -15.109 1 97.69 114 GLY B O 1
ATOM 2617 N N . GLY B 1 115 ? 16.797 -8.789 -14.562 1 96 115 GLY B N 1
ATOM 2618 C CA . GLY B 1 115 ? 17.688 -9.5 -15.469 1 96 115 GLY B CA 1
ATOM 2619 C C . GLY B 1 115 ? 17.516 -9.094 -16.922 1 96 115 GLY B C 1
ATOM 2620 O O . GLY B 1 115 ? 16.812 -8.125 -17.219 1 96 115 GLY B O 1
ATOM 2621 N N . THR B 1 116 ? 18.219 -9.828 -17.812 1 94.19 116 THR B N 1
ATOM 2622 C CA . THR B 1 116 ? 18.188 -9.539 -19.25 1 94.19 116 THR B CA 1
ATOM 2623 C C . THR B 1 116 ? 17.797 -10.781 -20.047 1 94.19 116 THR B C 1
ATOM 2625 O O . THR B 1 116 ? 17.797 -11.891 -19.5 1 94.19 116 THR B O 1
ATOM 2628 N N . GLY B 1 117 ? 17.391 -10.594 -21.328 1 96.06 117 GLY B N 1
ATOM 2629 C CA . GLY B 1 117 ? 17 -11.719 -22.172 1 96.06 117 GLY B CA 1
ATOM 2630 C C . GLY B 1 117 ? 15.5 -11.93 -22.219 1 96.06 117 GLY B C 1
ATOM 2631 O O . GLY B 1 117 ? 14.734 -11.102 -21.719 1 96.06 117 GLY B O 1
ATOM 2632 N N . PRO B 1 118 ? 15.125 -13.055 -22.875 1 97 118 PRO B N 1
ATOM 2633 C CA . PRO B 1 118 ? 13.688 -13.336 -22.969 1 97 118 PRO B CA 1
ATOM 2634 C C . PRO B 1 118 ? 13.031 -13.508 -21.609 1 97 118 PRO B C 1
ATOM 2636 O O . PRO B 1 118 ? 13.625 -14.094 -20.703 1 97 118 PRO B O 1
ATOM 2639 N N . LEU B 1 119 ? 11.844 -13.039 -21.422 1 97.81 119 LEU B N 1
ATOM 2640 C CA . LEU B 1 119 ? 11.164 -12.992 -20.125 1 97.81 119 LEU B CA 1
ATOM 2641 C C . LEU B 1 119 ? 11.055 -14.391 -19.516 1 97.81 119 LEU B C 1
ATOM 2643 O O . LEU B 1 119 ? 11.312 -14.57 -18.328 1 97.81 119 LEU B O 1
ATOM 2647 N N . ALA B 1 120 ? 10.711 -15.352 -20.297 1 97.81 120 ALA B N 1
ATOM 2648 C CA . ALA B 1 120 ? 10.5 -16.703 -19.797 1 97.81 120 ALA B CA 1
ATOM 2649 C C . ALA B 1 120 ? 11.766 -17.25 -19.141 1 97.81 120 ALA B C 1
ATOM 2651 O O . ALA B 1 120 ? 11.695 -18.031 -18.188 1 97.81 120 ALA B O 1
ATOM 2652 N N . GLN B 1 121 ? 12.906 -16.781 -19.609 1 97.38 121 GLN B N 1
ATOM 2653 C CA . GLN B 1 121 ? 14.18 -17.281 -19.109 1 97.38 121 GLN B CA 1
ATOM 2654 C C . GLN B 1 121 ? 14.625 -16.516 -17.859 1 97.38 121 GLN B C 1
ATOM 2656 O O . GLN B 1 121 ? 15.555 -16.922 -17.172 1 97.38 121 GLN B O 1
ATOM 2661 N N . ARG B 1 122 ? 13.93 -15.414 -17.609 1 98.44 122 ARG B N 1
ATOM 2662 C CA . ARG B 1 122 ? 14.273 -14.57 -16.469 1 98.44 122 ARG B CA 1
ATOM 2663 C C . ARG B 1 122 ? 13.594 -15.062 -15.195 1 98.44 122 ARG B C 1
ATOM 2665 O O . ARG B 1 122 ? 13.984 -14.688 -14.086 1 98.44 122 ARG B O 1
ATOM 2672 N N . VAL B 1 123 ? 12.523 -15.867 -15.32 1 98.69 123 VAL B N 1
ATOM 2673 C CA . VAL B 1 123 ? 11.773 -16.391 -14.18 1 98.69 123 VAL B CA 1
ATOM 2674 C C . VAL B 1 123 ? 12.633 -17.391 -13.422 1 98.69 123 VAL B C 1
ATOM 2676 O O . VAL B 1 123 ? 13.438 -18.109 -14.023 1 98.69 123 VAL B O 1
ATOM 2679 N N . TRP B 1 124 ? 12.5 -17.422 -12.133 1 98.56 124 TRP B N 1
ATOM 2680 C CA . TRP B 1 124 ? 13.219 -18.391 -11.297 1 98.56 124 TRP B CA 1
ATOM 2681 C C . TRP B 1 124 ? 13.164 -19.781 -11.898 1 98.56 124 TRP B C 1
ATOM 2683 O O . TRP B 1 124 ? 12.094 -20.266 -12.289 1 98.56 124 TRP B O 1
ATOM 2693 N N . ARG B 1 125 ? 14.148 -20.484 -11.922 1 97.31 125 ARG B N 1
ATOM 2694 C CA . ARG B 1 125 ? 14.414 -21.656 -12.742 1 97.31 125 ARG B CA 1
ATOM 2695 C C . ARG B 1 125 ? 13.539 -22.844 -12.32 1 97.31 125 ARG B C 1
ATOM 2697 O O . ARG B 1 125 ? 13.344 -23.781 -13.086 1 97.31 125 ARG B O 1
ATOM 2704 N N . GLU B 1 126 ? 13.023 -22.859 -11.164 1 97.69 126 GLU B N 1
ATOM 2705 C CA . GLU B 1 126 ? 12.234 -23.984 -10.688 1 97.69 126 GLU B CA 1
ATOM 2706 C C . GLU B 1 126 ? 10.812 -23.953 -11.25 1 97.69 126 GLU B C 1
ATOM 2708 O O . GLU B 1 126 ? 10.078 -24.938 -11.141 1 97.69 126 GLU B O 1
ATOM 2713 N N . PHE B 1 127 ? 10.484 -22.844 -11.867 1 98.25 127 PHE B N 1
ATOM 2714 C CA . PHE B 1 127 ? 9.172 -22.75 -12.492 1 98.25 127 PHE B CA 1
ATOM 2715 C C . PHE B 1 127 ? 9.234 -23.219 -13.945 1 98.25 127 PHE B C 1
ATOM 2717 O O . PHE B 1 127 ? 10.25 -23.031 -14.617 1 98.25 127 PHE B O 1
ATOM 2724 N N . THR B 1 128 ? 8.172 -23.797 -14.398 1 96.5 128 THR B N 1
ATOM 2725 C CA . THR B 1 128 ? 7.969 -24.094 -15.812 1 96.5 128 THR B CA 1
ATOM 2726 C C . THR B 1 128 ? 6.973 -23.109 -16.422 1 96.5 128 THR B C 1
ATOM 2728 O O . THR B 1 128 ? 5.836 -23 -15.969 1 96.5 128 THR B O 1
ATOM 2731 N N . ILE B 1 129 ? 7.43 -22.406 -17.422 1 97.12 129 ILE B N 1
ATOM 2732 C CA . ILE B 1 129 ? 6.578 -21.438 -18.094 1 97.12 129 ILE B CA 1
ATOM 2733 C C . ILE B 1 129 ? 5.891 -22.094 -19.297 1 97.12 129 ILE B C 1
ATOM 2735 O O . ILE B 1 129 ? 6.543 -22.734 -20.109 1 97.12 129 ILE B O 1
ATOM 2739 N N . HIS B 1 130 ? 4.652 -21.953 -19.375 1 96.44 130 HIS B N 1
ATOM 2740 C CA . HIS B 1 130 ? 3.857 -22.484 -20.484 1 96.44 130 HIS B CA 1
ATOM 2741 C C . HIS B 1 130 ? 3.395 -21.359 -21.406 1 96.44 130 HIS B C 1
ATOM 2743 O O . HIS B 1 130 ? 4.184 -20.5 -21.781 1 96.44 130 HIS B O 1
ATOM 2749 N N . ASP B 1 131 ? 2.143 -21.422 -21.906 1 94.56 131 ASP B N 1
ATOM 2750 C CA . ASP B 1 131 ? 1.563 -20.328 -22.672 1 94.56 131 ASP B CA 1
ATOM 2751 C C . ASP B 1 131 ? 0.952 -19.266 -21.75 1 94.56 131 ASP B C 1
ATOM 2753 O O . ASP B 1 131 ? -0.225 -18.938 -21.875 1 94.56 131 ASP B O 1
ATOM 2757 N N . ASP B 1 132 ? 1.795 -18.859 -20.859 1 97.75 132 ASP B N 1
ATOM 2758 C CA . ASP B 1 132 ? 1.396 -17.906 -19.812 1 97.75 132 ASP B CA 1
ATOM 2759 C C . ASP B 1 132 ? 1.589 -16.469 -20.297 1 97.75 132 ASP B C 1
ATOM 2761 O O . ASP B 1 132 ? 2.221 -16.234 -21.328 1 97.75 132 ASP B O 1
ATOM 2765 N N . VAL B 1 133 ? 0.998 -15.562 -19.625 1 98.25 133 VAL B N 1
ATOM 2766 C CA . VAL B 1 133 ? 1.19 -14.133 -19.875 1 98.25 133 VAL B CA 1
ATOM 2767 C C . VAL B 1 133 ? 2.43 -13.641 -19.141 1 98.25 133 VAL B C 1
ATOM 2769 O O . VAL B 1 133 ? 2.547 -13.828 -17.922 1 98.25 133 VAL B O 1
ATOM 2772 N N . LEU B 1 134 ? 3.348 -13.141 -19.828 1 98.62 134 LEU B N 1
ATOM 2773 C CA . LEU B 1 134 ? 4.547 -12.547 -19.234 1 98.62 134 LEU B CA 1
ATOM 2774 C C . LEU B 1 134 ? 4.59 -11.047 -19.5 1 98.62 134 LEU B C 1
ATOM 2776 O O . LEU B 1 134 ? 4.441 -10.609 -20.641 1 98.62 134 LEU B O 1
ATOM 2780 N N . VAL B 1 135 ? 4.758 -10.234 -18.438 1 98.69 135 VAL B N 1
ATOM 2781 C CA . VAL B 1 135 ? 4.809 -8.781 -18.562 1 98.69 135 VAL B CA 1
ATOM 2782 C C . VAL B 1 135 ? 5.918 -8.234 -17.672 1 98.69 135 VAL B C 1
ATOM 2784 O O . VAL B 1 135 ? 6.402 -8.922 -16.766 1 98.69 135 VAL B O 1
ATOM 2787 N N . GLU B 1 136 ? 6.312 -7.043 -17.953 1 98.69 136 GLU B N 1
ATOM 2788 C CA . GLU B 1 136 ? 7.258 -6.297 -17.125 1 98.69 136 GLU B CA 1
ATOM 2789 C C . GLU B 1 136 ? 6.57 -5.137 -16.406 1 98.69 136 GLU B C 1
ATOM 2791 O O . GLU B 1 136 ? 5.641 -4.535 -16.953 1 98.69 136 GLU B O 1
ATOM 2796 N N . ASN B 1 137 ? 6.949 -4.895 -15.227 1 98.56 137 ASN B N 1
ATOM 2797 C CA . ASN B 1 137 ? 6.531 -3.697 -14.5 1 98.56 137 ASN B CA 1
ATOM 2798 C C . ASN B 1 137 ? 7.703 -2.754 -14.25 1 98.56 137 ASN B C 1
ATOM 2800 O O . ASN B 1 137 ? 8.844 -3.197 -14.102 1 98.56 137 ASN B O 1
ATOM 2804 N N . SER B 1 138 ? 7.469 -1.454 -14.18 1 98.06 138 SER B N 1
ATOM 2805 C CA . SER B 1 138 ? 8.508 -0.453 -13.961 1 98.06 138 SER B CA 1
ATOM 2806 C C . SER B 1 138 ? 8.32 0.25 -12.625 1 98.06 138 SER B C 1
ATOM 2808 O O . SER B 1 138 ? 8.914 1.304 -12.383 1 98.06 138 SER B O 1
ATOM 2810 N N . ALA B 1 139 ? 7.48 -0.281 -11.758 1 97.81 139 ALA B N 1
ATOM 2811 C CA . ALA B 1 139 ? 7.215 0.212 -10.406 1 97.81 139 ALA B CA 1
ATOM 2812 C C . ALA B 1 139 ? 6.883 -0.937 -9.461 1 97.81 139 ALA B C 1
ATOM 2814 O O . ALA B 1 139 ? 6.68 -2.072 -9.898 1 97.81 139 ALA B O 1
ATOM 2815 N N . PRO B 1 140 ? 6.809 -0.636 -8.18 1 98.25 140 PRO B N 1
ATOM 2816 C CA . PRO B 1 140 ? 6.508 -1.709 -7.227 1 98.25 140 PRO B CA 1
ATOM 2817 C C . PRO B 1 140 ? 5.168 -2.387 -7.508 1 98.25 140 PRO B C 1
ATOM 2819 O O . PRO B 1 140 ? 5.051 -3.607 -7.383 1 98.25 140 PRO B O 1
ATOM 2822 N N . SER B 1 141 ? 4.203 -1.636 -7.93 1 98.88 141 SER B N 1
ATOM 2823 C CA . SER B 1 141 ? 2.891 -2.201 -8.219 1 98.88 141 SER B CA 1
ATOM 2824 C C . SER B 1 141 ? 2.783 -2.625 -9.68 1 98.88 141 SER B C 1
ATOM 2826 O O . SER B 1 141 ? 3.076 -1.838 -10.586 1 98.88 141 SER B O 1
ATOM 2828 N N . ALA B 1 142 ? 2.266 -3.793 -9.914 1 98.88 142 ALA B N 1
ATOM 2829 C CA . ALA B 1 142 ? 1.98 -4.281 -11.258 1 98.88 142 ALA B CA 1
ATOM 2830 C C . ALA B 1 142 ? 0.644 -3.746 -11.766 1 98.88 142 ALA B C 1
ATOM 2832 O O . ALA B 1 142 ? 0.259 -4 -12.914 1 98.88 142 ALA B O 1
ATOM 2833 N N . PHE B 1 143 ? -0.062 -3.002 -10.914 1 98.88 143 PHE B N 1
ATOM 2834 C CA . PHE B 1 143 ? -1.401 -2.561 -11.289 1 98.88 143 PHE B CA 1
ATOM 2835 C C . PHE B 1 143 ? -1.482 -1.038 -11.312 1 98.88 143 PHE B C 1
ATOM 2837 O O . PHE B 1 143 ? -2.553 -0.472 -11.539 1 98.88 143 PHE B O 1
ATOM 2844 N N . PHE B 1 144 ? -0.379 -0.365 -11.008 1 98.69 144 PHE B N 1
ATOM 2845 C CA . PHE B 1 144 ? -0.365 1.091 -11.086 1 98.69 144 PHE B CA 1
ATOM 2846 C C . PHE B 1 144 ? -0.472 1.553 -12.531 1 98.69 144 PHE B C 1
ATOM 2848 O O . PHE B 1 144 ? 0.293 1.105 -13.391 1 98.69 144 PHE B O 1
ATOM 2855 N N . PRO B 1 145 ? -1.356 2.428 -12.805 1 97.31 145 PRO B N 1
ATOM 2856 C CA . PRO B 1 145 ? -1.572 2.84 -14.188 1 97.31 145 PRO B CA 1
ATOM 2857 C C . PRO B 1 145 ? -0.302 3.371 -14.852 1 97.31 145 PRO B C 1
ATOM 2859 O O . PRO B 1 145 ? 0.387 4.219 -14.281 1 97.31 145 PRO B O 1
ATOM 2862 N N . GLY B 1 146 ? -0.018 2.777 -15.992 1 96.94 146 GLY B N 1
ATOM 2863 C CA . GLY B 1 146 ? 1.083 3.266 -16.812 1 96.94 146 GLY B CA 1
ATOM 2864 C C . GLY B 1 146 ? 2.406 2.598 -16.484 1 96.94 146 GLY B C 1
ATOM 2865 O O . GLY B 1 146 ? 3.414 2.852 -17.156 1 96.94 146 GLY B O 1
ATOM 2866 N N . ARG B 1 147 ? 2.387 1.652 -15.523 1 98.19 147 ARG B N 1
ATOM 2867 C CA . ARG B 1 147 ? 3.668 1.111 -15.086 1 98.19 147 ARG B CA 1
ATOM 2868 C C . ARG B 1 147 ? 3.785 -0.369 -15.43 1 98.19 147 ARG B C 1
ATOM 2870 O O . ARG B 1 147 ? 4.855 -0.963 -15.281 1 98.19 147 ARG B O 1
ATOM 2877 N N . CYS B 1 148 ? 2.723 -0.95 -15.883 1 98.56 148 CYS B N 1
ATOM 2878 C CA . CYS B 1 148 ? 2.627 -2.338 -16.312 1 98.56 148 CYS B CA 1
ATOM 2879 C C . CYS B 1 148 ? 1.438 -2.537 -17.25 1 98.56 148 CYS B C 1
ATOM 2881 O O . CYS B 1 148 ? 0.392 -1.912 -17.078 1 98.56 148 CYS B O 1
ATOM 2883 N N . ALA B 1 149 ? 1.525 -3.396 -18.203 1 98.56 149 ALA B N 1
ATOM 2884 C CA . ALA B 1 149 ? 0.449 -3.656 -19.156 1 98.56 149 ALA B CA 1
ATOM 2885 C C . ALA B 1 149 ? -0.594 -4.598 -18.562 1 98.56 149 ALA B C 1
ATOM 2887 O O . ALA B 1 149 ? -1.685 -4.758 -19.109 1 98.56 149 ALA B O 1
ATOM 2888 N N . LEU B 1 150 ? -0.351 -5.152 -17.453 1 98.75 150 LEU B N 1
ATOM 2889 C CA . LEU B 1 150 ? -1.102 -6.273 -16.906 1 98.75 150 LEU B CA 1
ATOM 2890 C C . LEU B 1 150 ? -2.572 -5.91 -16.719 1 98.75 150 LEU B C 1
ATOM 2892 O O . LEU B 1 150 ? -3.455 -6.645 -17.172 1 98.75 150 LEU B O 1
ATOM 2896 N N . PRO B 1 151 ? -2.895 -4.754 -16.094 1 98.56 151 PRO B N 1
ATOM 2897 C CA . PRO B 1 151 ? -4.312 -4.477 -15.844 1 98.56 151 PRO B CA 1
ATOM 2898 C C . PRO B 1 151 ? -5.137 -4.441 -17.125 1 98.56 151 PRO B C 1
ATOM 2900 O O . PRO B 1 151 ? -6.223 -5.023 -17.188 1 98.56 151 PRO B O 1
ATOM 2903 N N . GLU B 1 152 ? -4.641 -3.814 -18.156 1 98.25 152 GLU B N 1
ATOM 2904 C CA . GLU B 1 152 ? -5.359 -3.734 -19.422 1 98.25 152 GLU B CA 1
ATOM 2905 C C . GLU B 1 152 ? -5.504 -5.113 -20.062 1 98.25 152 GLU B C 1
ATOM 2907 O O . GLU B 1 152 ? -6.555 -5.438 -20.625 1 98.25 152 GLU B O 1
ATOM 2912 N N . LEU B 1 153 ? -4.438 -5.895 -19.984 1 98.56 153 LEU B N 1
ATOM 2913 C CA . LEU B 1 153 ? -4.469 -7.242 -20.547 1 98.56 153 LEU B CA 1
ATOM 2914 C C . LEU B 1 153 ? -5.523 -8.094 -19.844 1 98.56 153 LEU B C 1
ATOM 2916 O O . LEU B 1 153 ? -6.254 -8.844 -20.5 1 98.56 153 LEU B O 1
ATOM 2920 N N . LEU B 1 154 ? -5.586 -7.977 -18.516 1 98.81 154 LEU B N 1
ATOM 2921 C CA . LEU B 1 154 ? -6.535 -8.766 -17.734 1 98.81 154 LEU B CA 1
ATOM 2922 C C . LEU B 1 154 ? -7.969 -8.367 -18.062 1 98.81 154 LEU B C 1
ATOM 2924 O O . LEU B 1 154 ? -8.844 -9.219 -18.219 1 98.81 154 LEU B O 1
ATOM 2928 N N . VAL B 1 155 ? -8.234 -7.082 -18.172 1 98.38 155 VAL B N 1
ATOM 2929 C CA . VAL B 1 155 ? -9.57 -6.582 -18.5 1 98.38 155 VAL B CA 1
ATOM 2930 C C . VAL B 1 155 ? -9.992 -7.094 -19.875 1 98.38 155 VAL B C 1
ATOM 2932 O O . VAL B 1 155 ? -11.117 -7.555 -20.062 1 98.38 155 VAL B O 1
ATOM 2935 N N . ARG B 1 156 ? -9.109 -7.031 -20.828 1 98.31 156 ARG B N 1
ATOM 2936 C CA . ARG B 1 156 ? -9.391 -7.496 -22.188 1 98.31 156 ARG B CA 1
ATOM 2937 C C . ARG B 1 156 ? -9.727 -8.984 -22.188 1 98.31 156 ARG B C 1
ATOM 2939 O O . ARG B 1 156 ? -10.508 -9.438 -23.031 1 98.31 156 ARG B O 1
ATOM 2946 N N . ARG B 1 157 ? -9.219 -9.727 -21.25 1 98.19 157 ARG B N 1
ATOM 2947 C CA . ARG B 1 157 ? -9.43 -11.164 -21.188 1 98.19 157 ARG B CA 1
ATOM 2948 C C . ARG B 1 157 ? -10.656 -11.5 -20.344 1 98.19 157 ARG B C 1
ATOM 2950 O O . ARG B 1 157 ? -10.961 -12.672 -20.109 1 98.19 157 ARG B O 1
ATOM 2957 N N . GLY B 1 158 ? -11.305 -10.445 -19.812 1 98.56 158 GLY B N 1
ATOM 2958 C CA . GLY B 1 158 ? -12.516 -10.664 -19.031 1 98.56 158 GLY B CA 1
ATOM 2959 C C . GLY B 1 158 ? -12.234 -11.094 -17.609 1 98.56 158 GLY B C 1
ATOM 2960 O O . GLY B 1 158 ? -13.094 -11.664 -16.938 1 98.56 158 GLY B O 1
ATOM 2961 N N . ILE B 1 159 ? -11.031 -10.828 -17.109 1 98.81 159 ILE B N 1
ATOM 2962 C CA . ILE B 1 159 ? -10.625 -11.203 -15.766 1 98.81 159 ILE B CA 1
ATOM 2963 C C . ILE B 1 159 ? -11.164 -10.18 -14.758 1 98.81 159 ILE B C 1
ATOM 2965 O O . ILE B 1 159 ? -11.023 -8.977 -14.961 1 98.81 159 ILE B O 1
ATOM 2969 N N . ASP B 1 160 ? -11.734 -10.633 -13.672 1 98.44 160 ASP B N 1
ATOM 2970 C CA . ASP B 1 160 ? -12.211 -9.719 -12.641 1 98.44 160 ASP B CA 1
ATOM 2971 C C . ASP B 1 160 ? -11.656 -10.102 -11.273 1 98.44 160 ASP B C 1
ATOM 2973 O O . ASP B 1 160 ? -11.875 -9.398 -10.289 1 98.44 160 ASP B O 1
ATOM 2977 N N . THR B 1 161 ? -10.953 -11.297 -11.156 1 98.88 161 THR B N 1
ATOM 2978 C CA . THR B 1 161 ? -10.391 -11.812 -9.914 1 98.88 161 THR B CA 1
ATOM 2979 C C . THR B 1 161 ? -8.898 -12.086 -10.062 1 98.88 161 THR B C 1
ATOM 2981 O O . THR B 1 161 ? -8.461 -12.68 -11.047 1 98.88 161 THR B O 1
ATOM 2984 N N . VAL B 1 162 ? -8.102 -11.602 -9.094 1 98.94 162 VAL B N 1
ATOM 2985 C CA . VAL B 1 162 ? -6.668 -11.836 -9.164 1 98.94 162 VAL B CA 1
ATOM 2986 C C . VAL B 1 162 ? -6.188 -12.508 -7.883 1 98.94 162 VAL B C 1
ATOM 2988 O O . VAL B 1 162 ? -6.629 -12.156 -6.785 1 98.94 162 VAL B O 1
ATOM 2991 N N . LEU B 1 163 ? -5.375 -13.547 -8.008 1 99 163 LEU B N 1
ATOM 2992 C CA . LEU B 1 163 ? -4.633 -14.195 -6.938 1 99 163 LEU B CA 1
ATOM 2993 C C . LEU B 1 163 ? -3.205 -13.664 -6.863 1 99 163 LEU B C 1
ATOM 2995 O O . LEU B 1 163 ? -2.4 -13.898 -7.766 1 99 163 LEU B O 1
ATOM 2999 N N . ILE B 1 164 ? -2.875 -12.977 -5.812 1 99 164 ILE B N 1
ATOM 3000 C CA . ILE B 1 164 ? -1.587 -12.305 -5.695 1 99 164 ILE B CA 1
ATOM 3001 C C . ILE B 1 164 ? -0.581 -13.227 -5.012 1 99 164 ILE B C 1
ATOM 3003 O O . ILE B 1 164 ? -0.822 -13.703 -3.9 1 99 164 ILE B O 1
ATOM 3007 N N . THR B 1 165 ? 0.509 -13.508 -5.629 1 99 165 THR B N 1
ATOM 3008 C CA . THR B 1 165 ? 1.6 -14.336 -5.125 1 99 165 THR B CA 1
ATOM 3009 C C . THR B 1 165 ? 2.951 -13.727 -5.48 1 99 165 THR B C 1
ATOM 3011 O O . THR B 1 165 ? 3.033 -12.844 -6.34 1 99 165 THR B O 1
ATOM 3014 N N . GLY B 1 166 ? 3.979 -14.172 -4.773 1 98.94 166 GLY B N 1
ATOM 3015 C CA . GLY B 1 166 ? 5.328 -13.766 -5.125 1 98.94 166 GLY B CA 1
ATOM 3016 C C . GLY B 1 166 ? 6.027 -12.992 -4.02 1 98.94 166 GLY B C 1
ATOM 3017 O O . GLY B 1 166 ? 5.926 -13.359 -2.844 1 98.94 166 GLY B O 1
ATOM 3018 N N . THR B 1 167 ? 6.785 -12 -4.41 1 98.81 167 THR B N 1
ATOM 3019 C CA . THR B 1 167 ? 7.621 -11.242 -3.486 1 98.81 167 THR B CA 1
ATOM 3020 C C . THR B 1 167 ? 7.785 -9.805 -3.963 1 98.81 167 THR B C 1
ATOM 3022 O O . THR B 1 167 ? 7.621 -9.516 -5.148 1 98.81 167 THR B O 1
ATOM 3025 N N . VAL B 1 168 ? 8.125 -8.953 -3 1 98.5 168 VAL B N 1
ATOM 3026 C CA . VAL B 1 168 ? 8.133 -9.055 -1.545 1 98.5 168 VAL B CA 1
ATOM 3027 C C . VAL B 1 168 ? 6.738 -8.734 -1.002 1 98.5 168 VAL B C 1
ATOM 3029 O O . VAL B 1 168 ? 6.125 -7.738 -1.392 1 98.5 168 VAL B O 1
ATOM 3032 N N . THR B 1 169 ? 6.238 -9.477 -0.048 1 98.94 169 THR B N 1
ATOM 3033 C CA . THR B 1 169 ? 4.859 -9.406 0.422 1 98.94 169 THR B CA 1
ATOM 3034 C C . THR B 1 169 ? 4.453 -7.965 0.707 1 98.94 169 THR B C 1
ATOM 3036 O O . THR B 1 169 ? 3.48 -7.465 0.138 1 98.94 169 THR B O 1
ATOM 3039 N N . ASN B 1 170 ? 5.262 -7.246 1.526 1 98.94 170 ASN B N 1
ATOM 3040 C CA . ASN B 1 170 ? 4.863 -5.941 2.039 1 98.94 170 ASN B CA 1
ATOM 3041 C C . ASN B 1 170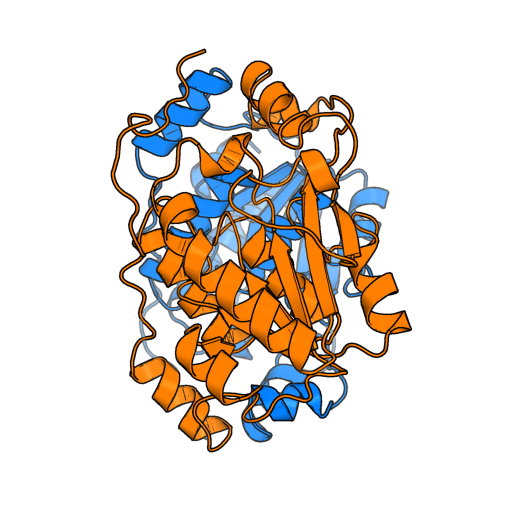 ? 5.309 -4.816 1.11 1 98.94 170 ASN B C 1
ATOM 3043 O O . ASN B 1 170 ? 5.141 -3.637 1.431 1 98.94 170 ASN B O 1
ATOM 3047 N N . VAL B 1 171 ? 5.891 -5.109 -0.074 1 98.81 171 VAL B N 1
ATOM 3048 C CA . VAL B 1 171 ? 6.348 -4.074 -0.995 1 98.81 171 VAL B CA 1
ATOM 3049 C C . VAL B 1 171 ? 5.613 -4.207 -2.326 1 98.81 171 VAL B C 1
ATOM 3051 O O . VAL B 1 171 ? 4.566 -3.586 -2.527 1 98.81 171 VAL B O 1
ATOM 3054 N N . CYS B 1 172 ? 6.078 -5.039 -3.203 1 98.88 172 CYS B N 1
ATOM 3055 C CA . CYS B 1 172 ? 5.516 -5.125 -4.547 1 98.88 172 CYS B CA 1
ATOM 3056 C C . CYS B 1 172 ? 4.172 -5.844 -4.527 1 98.88 172 CYS B C 1
ATOM 3058 O O . CYS B 1 172 ? 3.234 -5.438 -5.219 1 98.88 172 CYS B O 1
ATOM 3060 N N . CYS B 1 173 ? 4.055 -6.926 -3.75 1 98.94 173 CYS B N 1
ATOM 3061 C CA . CYS B 1 173 ? 2.807 -7.68 -3.707 1 98.94 173 CYS B CA 1
ATOM 3062 C C . CYS B 1 173 ? 1.688 -6.848 -3.094 1 98.94 173 CYS B C 1
ATOM 3064 O O . CYS B 1 173 ? 0.586 -6.781 -3.641 1 98.94 173 CYS B O 1
ATOM 3066 N N . GLU B 1 174 ? 2.012 -6.246 -1.974 1 99 174 GLU B N 1
ATOM 3067 C CA . GLU B 1 174 ? 0.991 -5.426 -1.332 1 99 174 GLU B CA 1
ATOM 3068 C C . GLU B 1 174 ? 0.619 -4.227 -2.201 1 99 174 GLU B C 1
ATOM 3070 O O . GLU B 1 174 ? -0.559 -3.881 -2.318 1 99 174 GLU B O 1
ATOM 3075 N N . SER B 1 175 ? 1.641 -3.553 -2.812 1 98.94 175 SER B N 1
ATOM 3076 C CA . SER B 1 175 ? 1.344 -2.453 -3.725 1 98.94 175 SER B CA 1
ATOM 3077 C C . SER B 1 175 ? 0.408 -2.9 -4.844 1 98.94 175 SER B C 1
ATOM 3079 O O . SER B 1 175 ? -0.545 -2.195 -5.18 1 98.94 175 SER B O 1
ATOM 3081 N N . SER B 1 176 ? 0.643 -4.051 -5.367 1 99 176 SER B N 1
ATOM 3082 C CA . SER B 1 176 ? -0.17 -4.594 -6.449 1 99 176 SER B CA 1
ATOM 3083 C C . SER B 1 176 ? -1.582 -4.918 -5.977 1 99 176 SER B C 1
ATOM 3085 O O . SER B 1 176 ? -2.559 -4.625 -6.668 1 99 176 SER B O 1
ATOM 3087 N N . ALA B 1 177 ? -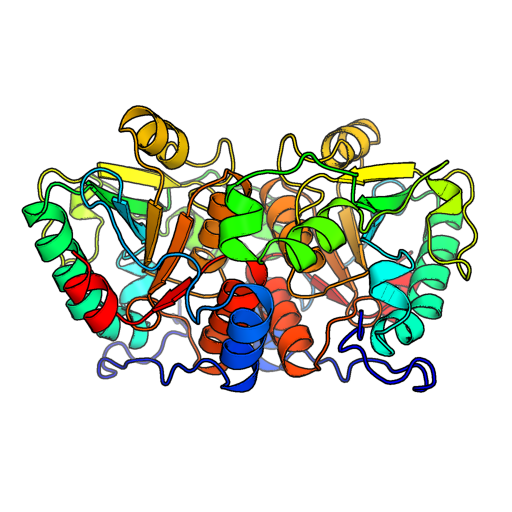1.682 -5.5 -4.781 1 98.94 177 ALA B N 1
ATOM 3088 C CA . ALA B 1 177 ? -2.988 -5.848 -4.23 1 98.94 177 ALA B CA 1
ATOM 3089 C C . ALA B 1 177 ? -3.84 -4.602 -4.008 1 98.94 177 ALA B C 1
ATOM 3091 O O . ALA B 1 177 ? -5.02 -4.574 -4.371 1 98.94 177 ALA B O 1
ATOM 3092 N N . ARG B 1 178 ? -3.246 -3.572 -3.441 1 98.88 178 ARG B N 1
ATOM 3093 C CA . ARG B 1 178 ? -3.951 -2.322 -3.176 1 98.88 178 ARG B CA 1
ATOM 3094 C C . ARG B 1 178 ? -4.445 -1.686 -4.473 1 98.88 178 ARG B C 1
ATOM 3096 O O . ARG B 1 178 ? -5.613 -1.306 -4.578 1 98.88 178 ARG B O 1
ATOM 3103 N N . ASP B 1 179 ? -3.547 -1.62 -5.445 1 98.88 179 ASP B N 1
ATOM 3104 C CA . ASP B 1 179 ? -3.893 -0.962 -6.703 1 98.88 179 ASP B CA 1
ATOM 3105 C C . ASP B 1 179 ? -4.902 -1.789 -7.492 1 98.88 179 ASP B C 1
ATOM 3107 O O . ASP B 1 179 ? -5.797 -1.236 -8.133 1 98.88 179 ASP B O 1
ATOM 3111 N N . ALA B 1 180 ? -4.762 -3.109 -7.453 1 98.88 180 ALA B N 1
ATOM 3112 C CA . ALA B 1 180 ? -5.75 -3.965 -8.102 1 98.88 180 ALA B CA 1
ATOM 3113 C C . ALA B 1 180 ? -7.137 -3.754 -7.504 1 98.88 180 ALA B C 1
ATOM 3115 O O . ALA B 1 180 ? -8.125 -3.646 -8.234 1 98.88 180 ALA B O 1
ATOM 3116 N N . SER B 1 181 ? -7.195 -3.709 -6.172 1 98.62 181 SER B N 1
ATOM 3117 C CA . SER B 1 181 ? -8.461 -3.449 -5.496 1 98.62 181 SER B CA 1
ATOM 3118 C C . SER B 1 181 ? -9.047 -2.102 -5.914 1 98.62 181 SER B C 1
ATOM 3120 O O . SER B 1 181 ? -10.242 -1.996 -6.191 1 98.62 181 SER B O 1
ATOM 3122 N N . THR B 1 182 ? -8.219 -1.1 -6.016 1 97.94 182 THR B N 1
ATOM 3123 C CA . THR B 1 182 ? -8.641 0.239 -6.41 1 97.94 182 THR B CA 1
ATOM 3124 C C . THR B 1 182 ? -9.195 0.233 -7.832 1 97.94 182 THR B C 1
ATOM 3126 O O . THR B 1 182 ? -10.125 0.972 -8.148 1 97.94 182 THR B O 1
ATOM 3129 N N . LEU B 1 183 ? -8.633 -0.625 -8.664 1 97.94 183 LEU B N 1
ATOM 3130 C CA . LEU B 1 183 ? -9.055 -0.724 -10.055 1 97.94 183 LEU B CA 1
ATOM 3131 C C . LEU B 1 183 ? -10.328 -1.562 -10.18 1 97.94 183 LEU B C 1
ATOM 3133 O O . LEU B 1 183 ? -10.867 -1.728 -11.273 1 97.94 183 LEU B O 1
ATOM 3137 N N . GLY B 1 184 ? -10.789 -2.186 -9.086 1 96.69 184 GLY B N 1
ATOM 3138 C CA . GLY B 1 184 ? -12.078 -2.861 -9.086 1 96.69 184 GLY B CA 1
ATOM 3139 C C . GLY B 1 184 ? -11.961 -4.371 -9.172 1 96.69 184 GLY B C 1
ATOM 3140 O O . GLY B 1 184 ? -12.969 -5.074 -9.273 1 96.69 184 GLY B O 1
ATOM 3141 N N . PHE B 1 185 ? -10.734 -4.949 -9.117 1 98.5 185 PHE B N 1
ATOM 3142 C CA . PHE B 1 185 ? -10.562 -6.398 -9.125 1 98.5 185 PHE B CA 1
ATOM 3143 C C . PHE B 1 185 ? -10.945 -6.996 -7.773 1 98.5 185 PHE B C 1
ATOM 3145 O O . PHE B 1 185 ? -10.734 -6.371 -6.73 1 98.5 185 PHE B O 1
ATOM 3152 N N . ARG B 1 186 ? -11.508 -8.172 -7.809 1 98.69 186 ARG B N 1
ATOM 3153 C CA . ARG B 1 186 ? -11.523 -9.031 -6.629 1 98.69 186 ARG B CA 1
ATOM 3154 C C . ARG B 1 186 ? -10.125 -9.555 -6.316 1 98.69 186 ARG B C 1
ATOM 3156 O O . ARG B 1 186 ? -9.5 -10.219 -7.145 1 98.69 186 ARG B O 1
ATOM 3163 N N . VAL B 1 187 ? -9.641 -9.266 -5.117 1 98.94 187 VAL B N 1
ATOM 3164 C CA . VAL B 1 187 ? -8.258 -9.586 -4.781 1 98.94 187 VAL B CA 1
ATOM 3165 C C . VAL B 1 187 ? -8.227 -10.68 -3.721 1 98.94 187 VAL B C 1
ATOM 3167 O O . VAL B 1 187 ? -8.93 -10.602 -2.711 1 98.94 187 VAL B O 1
ATOM 3170 N N . ILE B 1 188 ? -7.457 -11.664 -3.957 1 98.94 188 ILE B N 1
ATOM 3171 C CA . ILE B 1 188 ? -7.137 -12.672 -2.955 1 98.94 188 ILE B CA 1
ATOM 3172 C C . ILE B 1 188 ? -5.621 -12.781 -2.797 1 98.94 188 ILE B C 1
ATOM 3174 O O . ILE B 1 188 ? -4.922 -13.18 -3.729 1 98.94 188 ILE B O 1
ATOM 3178 N N . MET B 1 189 ? -5.125 -12.344 -1.695 1 98.94 189 MET B N 1
ATOM 3179 C CA . MET B 1 189 ? -3.723 -12.547 -1.338 1 98.94 189 MET B CA 1
ATOM 3180 C C . MET B 1 189 ? -3.484 -13.961 -0.833 1 98.94 189 MET B C 1
ATOM 3182 O O . MET B 1 189 ? -4.121 -14.398 0.127 1 98.94 189 MET B O 1
ATOM 3186 N N . ILE B 1 190 ? -2.602 -14.719 -1.432 1 99 190 ILE B N 1
ATOM 3187 C CA . ILE B 1 190 ? -2.365 -16.109 -1.034 1 99 190 ILE B CA 1
ATOM 3188 C C . ILE B 1 190 ? -1.328 -16.141 0.086 1 99 190 ILE B C 1
ATOM 3190 O O . ILE B 1 190 ? -0.132 -15.969 -0.158 1 99 190 ILE B O 1
ATOM 3194 N N . ALA B 1 191 ? -1.728 -16.453 1.225 1 98.94 191 ALA B N 1
ATOM 3195 C CA . ALA B 1 191 ? -0.942 -16.281 2.443 1 98.94 191 ALA B CA 1
ATOM 3196 C C . ALA B 1 191 ? 0.353 -17.078 2.383 1 98.94 191 ALA B C 1
ATOM 3198 O O . ALA B 1 191 ? 1.404 -16.609 2.824 1 98.94 191 ALA B O 1
ATOM 3199 N N . ASP B 1 192 ? 0.27 -18.266 1.842 1 98.94 192 ASP B N 1
ATOM 3200 C CA . ASP B 1 192 ? 1.42 -19.156 1.868 1 98.94 192 ASP B CA 1
ATOM 3201 C C . ASP B 1 192 ? 2.092 -19.234 0.499 1 98.94 192 ASP B C 1
ATOM 3203 O O . ASP B 1 192 ? 2.811 -20.188 0.203 1 98.94 192 ASP B O 1
ATOM 3207 N N . ALA B 1 193 ? 1.833 -18.234 -0.375 1 98.94 193 ALA B N 1
ATOM 3208 C CA . ALA B 1 193 ? 2.514 -18.109 -1.661 1 98.94 193 ALA B CA 1
ATOM 3209 C C . ALA B 1 193 ? 3.053 -16.688 -1.859 1 98.94 193 ALA B C 1
ATOM 3211 O O . ALA B 1 193 ? 3.234 -16.234 -2.994 1 98.94 193 ALA B O 1
ATOM 3212 N N . ASN B 1 194 ? 3.164 -15.953 -0.813 1 98.94 194 ASN B N 1
ATOM 3213 C CA . ASN B 1 194 ? 3.867 -14.672 -0.733 1 98.94 194 ASN B CA 1
ATOM 3214 C C . ASN B 1 194 ? 5.059 -14.75 0.218 1 98.94 194 ASN B C 1
ATOM 3216 O O . ASN B 1 194 ? 5.012 -15.461 1.225 1 98.94 194 ASN B O 1
ATOM 3220 N N . ALA B 1 195 ? 6.074 -14.008 -0.102 1 98.88 195 ALA B N 1
ATOM 3221 C CA . ALA B 1 195 ? 7.289 -14.062 0.71 1 98.88 195 ALA B CA 1
ATOM 3222 C C . ALA B 1 195 ? 7.781 -12.664 1.057 1 98.88 195 ALA B C 1
ATOM 3224 O O . ALA B 1 195 ? 7.992 -11.836 0.168 1 98.88 195 ALA B O 1
ATOM 3225 N N . ALA B 1 196 ? 7.852 -12.367 2.318 1 98.56 196 ALA B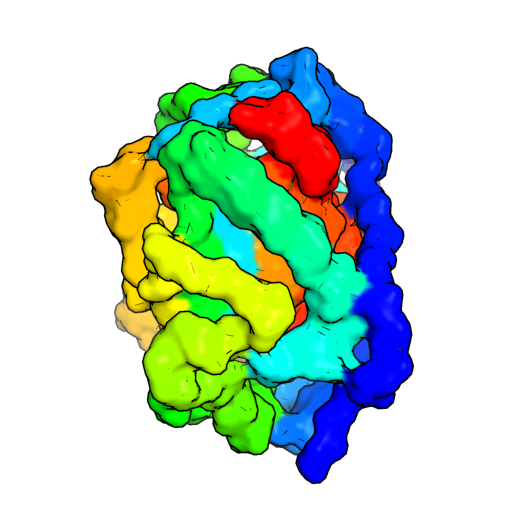 N 1
ATOM 3226 C CA . ALA B 1 196 ? 8.578 -11.219 2.863 1 98.56 196 ALA B CA 1
ATOM 3227 C C . ALA B 1 196 ? 9.898 -11.648 3.479 1 98.56 196 ALA B C 1
ATOM 3229 O O . ALA B 1 196 ? 10.398 -12.75 3.203 1 98.56 196 ALA B O 1
ATOM 3230 N N . ARG B 1 197 ? 10.586 -10.75 4.172 1 95.94 197 ARG B N 1
ATOM 3231 C CA . ARG B 1 197 ? 11.836 -11.102 4.828 1 95.94 197 ARG B CA 1
ATOM 3232 C C . ARG B 1 197 ? 11.594 -11.617 6.242 1 95.94 197 ARG B C 1
ATOM 3234 O O . ARG B 1 197 ? 12.406 -12.367 6.785 1 95.94 197 ARG B O 1
ATOM 3241 N N . ARG B 1 198 ? 10.531 -11.141 6.84 1 96.69 198 ARG B N 1
ATOM 3242 C CA . ARG B 1 198 ? 10.18 -11.508 8.211 1 96.69 198 ARG B CA 1
ATOM 3243 C C . ARG B 1 198 ? 8.695 -11.812 8.328 1 96.69 198 ARG B C 1
ATOM 3245 O O . ARG B 1 198 ? 7.879 -11.242 7.602 1 96.69 198 ARG B O 1
ATOM 3252 N N . ASP B 1 199 ? 8.367 -12.656 9.32 1 98.31 199 ASP B N 1
ATOM 3253 C CA . ASP B 1 199 ? 6.973 -12.984 9.586 1 98.31 199 ASP B CA 1
ATOM 3254 C C . ASP B 1 199 ? 6.172 -11.734 9.953 1 98.31 199 ASP B C 1
ATOM 3256 O O . ASP B 1 199 ? 5.008 -11.602 9.57 1 98.31 199 ASP B O 1
ATOM 3260 N N . GLU B 1 200 ? 6.793 -10.836 10.641 1 97.62 200 GLU B N 1
ATOM 3261 C CA . GLU B 1 200 ? 6.113 -9.633 11.125 1 97.62 200 GLU B CA 1
ATOM 3262 C C . GLU B 1 200 ? 5.629 -8.773 9.961 1 97.62 200 GLU B C 1
ATOM 3264 O O . GLU B 1 200 ? 4.473 -8.352 9.938 1 97.62 200 GLU B O 1
ATOM 3269 N N . ASP B 1 201 ? 6.473 -8.562 8.961 1 98.19 201 ASP B N 1
ATOM 3270 C CA . ASP B 1 201 ? 6.113 -7.758 7.797 1 98.19 201 ASP B CA 1
ATOM 3271 C C . ASP B 1 201 ? 5.062 -8.461 6.945 1 98.19 201 ASP B C 1
ATOM 3273 O O . ASP B 1 201 ? 4.125 -7.824 6.457 1 98.19 201 ASP B O 1
ATOM 3277 N N . HIS B 1 202 ? 5.254 -9.758 6.84 1 98.88 202 HIS B N 1
ATOM 3278 C CA . HIS B 1 202 ? 4.316 -10.594 6.094 1 98.88 202 HIS B CA 1
ATOM 3279 C C . HIS B 1 202 ? 2.916 -10.523 6.695 1 98.88 202 HIS B C 1
ATOM 3281 O O . HIS B 1 202 ? 1.954 -10.195 5.996 1 98.88 202 HIS B O 1
ATOM 3287 N N . ASN B 1 203 ? 2.801 -10.688 7.949 1 98.88 203 ASN B N 1
ATOM 3288 C CA . ASN B 1 203 ? 1.507 -10.781 8.617 1 98.88 203 ASN B CA 1
ATOM 3289 C C . ASN B 1 203 ? 0.84 -9.414 8.742 1 98.88 203 ASN B C 1
ATOM 3291 O O . ASN B 1 203 ? -0.387 -9.312 8.695 1 98.88 203 ASN B O 1
ATOM 3295 N N . ALA B 1 204 ? 1.638 -8.352 8.859 1 98.81 204 ALA B N 1
ATOM 3296 C CA . ALA B 1 204 ? 1.061 -7.012 8.859 1 98.81 204 ALA B CA 1
ATOM 3297 C C . ALA B 1 204 ? 0.367 -6.711 7.535 1 98.81 204 ALA B C 1
ATOM 3299 O O . ALA B 1 204 ? -0.71 -6.113 7.512 1 98.81 204 ALA B O 1
ATOM 3300 N N . THR B 1 205 ? 1.007 -7.156 6.457 1 98.94 205 THR B N 1
ATOM 3301 C CA . THR B 1 205 ? 0.407 -6.992 5.137 1 98.94 205 THR B CA 1
ATOM 3302 C C . THR B 1 205 ? -0.883 -7.797 5.027 1 98.94 205 THR B C 1
ATOM 3304 O O . THR B 1 205 ? -1.908 -7.281 4.578 1 98.94 205 THR B O 1
ATOM 3307 N N . LEU B 1 206 ? -0.821 -9.039 5.473 1 98.94 206 LEU B N 1
ATOM 3308 C CA . LEU B 1 206 ? -2.01 -9.883 5.391 1 98.94 206 LEU B CA 1
ATOM 3309 C C . LEU B 1 206 ? -3.164 -9.273 6.18 1 98.94 206 LEU B C 1
ATOM 3311 O O . LEU B 1 206 ? -4.309 -9.289 5.727 1 98.94 206 LEU B O 1
ATOM 3315 N N . HIS B 1 207 ? -2.857 -8.758 7.324 1 98.81 207 HIS B N 1
ATOM 3316 C CA . HIS B 1 207 ? -3.857 -8.102 8.156 1 98.81 207 HIS B CA 1
ATOM 3317 C C . HIS B 1 207 ? -4.52 -6.945 7.414 1 98.81 207 HIS B C 1
ATOM 3319 O O . HIS B 1 207 ? -5.746 -6.855 7.363 1 98.81 207 HIS B O 1
ATOM 3325 N N . THR B 1 208 ? -3.723 -6.098 6.848 1 98.88 208 THR B N 1
ATOM 3326 C CA . THR B 1 208 ? -4.219 -4.906 6.168 1 98.88 208 THR B CA 1
ATOM 3327 C C . THR B 1 208 ? -5.035 -5.289 4.934 1 98.88 208 THR B C 1
ATOM 3329 O O . THR B 1 208 ? -6.117 -4.742 4.707 1 98.88 208 THR B O 1
ATOM 3332 N N . ILE B 1 209 ? -4.539 -6.234 4.148 1 98.94 209 ILE B N 1
ATOM 3333 C CA . ILE B 1 209 ? -5.23 -6.656 2.936 1 98.94 209 ILE B CA 1
ATOM 3334 C C . ILE B 1 209 ? -6.582 -7.27 3.301 1 98.94 209 ILE B C 1
ATOM 3336 O O . ILE B 1 209 ? -7.609 -6.906 2.727 1 98.94 209 ILE B O 1
ATOM 3340 N N . TYR B 1 210 ? -6.594 -8.156 4.266 1 98.88 210 TYR B N 1
ATOM 3341 C CA . TYR B 1 210 ? -7.832 -8.836 4.645 1 98.88 210 TYR B CA 1
ATOM 3342 C C . TYR B 1 210 ? -8.875 -7.836 5.117 1 98.88 210 TYR B C 1
ATOM 3344 O O . TYR B 1 210 ? -10.062 -7.98 4.816 1 98.88 210 TYR B O 1
ATOM 3352 N N . ARG B 1 211 ? -8.43 -6.832 5.793 1 98.06 211 ARG B N 1
ATOM 3353 C CA . ARG B 1 211 ? -9.359 -5.887 6.406 1 98.06 211 ARG B CA 1
ATOM 3354 C C . ARG B 1 211 ? -9.891 -4.898 5.375 1 98.06 211 ARG B C 1
ATOM 3356 O O . ARG B 1 211 ? -11.047 -4.469 5.457 1 98.06 211 ARG B O 1
ATOM 3363 N N . SER B 1 212 ? -9.031 -4.605 4.332 1 98.12 212 SER B N 1
ATOM 3364 C CA . SER B 1 212 ? -9.391 -3.367 3.656 1 98.12 212 SER B CA 1
ATOM 3365 C C . SER B 1 212 ? -9.359 -3.533 2.141 1 98.12 212 SER B C 1
ATOM 3367 O O . SER B 1 212 ? -9.898 -2.699 1.407 1 98.12 212 SER B O 1
ATOM 3369 N N . PHE B 1 213 ? -8.766 -4.672 1.616 1 98.62 213 PHE B N 1
ATOM 3370 C CA . PHE B 1 213 ? -8.5 -4.621 0.183 1 98.62 213 PHE B CA 1
ATOM 3371 C C . PHE B 1 213 ? -8.906 -5.926 -0.491 1 98.62 213 PHE B C 1
ATOM 3373 O O . PHE B 1 213 ? -9.055 -5.977 -1.714 1 98.62 213 PHE B O 1
ATOM 3380 N N . GLY B 1 214 ? -9 -7 0.282 1 98.75 214 GLY B N 1
ATOM 3381 C CA . GLY B 1 214 ? -9.305 -8.289 -0.323 1 98.75 214 GLY B CA 1
ATOM 3382 C C . GLY B 1 214 ? -9.266 -9.438 0.666 1 98.75 214 GLY B C 1
ATOM 3383 O O . GLY B 1 214 ? -9.055 -9.227 1.863 1 98.75 214 GLY B O 1
ATOM 3384 N N . ASP B 1 215 ? -9.453 -10.664 0.151 1 98.88 215 ASP B N 1
ATOM 3385 C CA . ASP B 1 215 ? -9.375 -11.867 0.98 1 98.88 215 ASP B CA 1
ATOM 3386 C C . ASP B 1 215 ? -7.93 -12.328 1.146 1 98.88 215 ASP B C 1
ATOM 3388 O O . ASP B 1 215 ? -7.059 -11.945 0.362 1 98.88 215 ASP B O 1
ATOM 3392 N N . VAL B 1 216 ? -7.676 -13.023 2.139 1 98.94 216 VAL B N 1
ATOM 3393 C CA . VAL B 1 216 ? -6.434 -13.75 2.379 1 98.94 216 VAL B CA 1
ATOM 3394 C C . VAL B 1 216 ? -6.734 -15.234 2.59 1 98.94 216 VAL B C 1
ATOM 3396 O O . VAL B 1 216 ? -7.508 -15.594 3.479 1 98.94 216 VAL B O 1
ATOM 3399 N N . ARG B 1 217 ? -6.18 -16.047 1.772 1 98.88 217 ARG B N 1
ATOM 3400 C CA . ARG B 1 217 ? -6.43 -17.484 1.831 1 98.88 217 ARG B CA 1
ATOM 3401 C C . ARG B 1 217 ? -5.16 -18.281 1.548 1 98.88 217 ARG B C 1
ATOM 3403 O O . ARG B 1 217 ? -4.281 -17.812 0.819 1 98.88 217 ARG B O 1
ATOM 3410 N N . PRO B 1 218 ? -5.074 -19.469 2.094 1 98.88 218 PRO B N 1
ATOM 3411 C CA . PRO B 1 218 ? -3.951 -20.344 1.734 1 98.88 218 PRO B CA 1
ATOM 3412 C C . PRO B 1 218 ? -4.172 -21.078 0.411 1 98.88 218 PRO B C 1
ATOM 3414 O O . PRO B 1 218 ? -5.309 -21.203 -0.048 1 98.88 218 PRO B O 1
ATOM 3417 N N . THR B 1 219 ? -3.15 -21.562 -0.14 1 98.94 219 THR B N 1
ATOM 3418 C CA . THR B 1 219 ? -3.131 -22.266 -1.42 1 98.94 219 THR B CA 1
ATOM 3419 C C . THR B 1 219 ? -4.164 -23.375 -1.438 1 98.94 219 THR B C 1
ATOM 3421 O O . THR B 1 219 ? -4.949 -23.5 -2.385 1 98.94 219 THR B O 1
ATOM 3424 N N . ALA B 1 220 ? -4.199 -24.156 -0.409 1 98.81 220 ALA B N 1
ATOM 3425 C CA . ALA B 1 220 ? -5.062 -25.344 -0.377 1 98.81 220 ALA B CA 1
ATOM 3426 C C . ALA B 1 220 ? -6.531 -24.953 -0.528 1 98.81 220 ALA B C 1
ATOM 3428 O O . ALA B 1 220 ? -7.281 -25.609 -1.249 1 98.81 220 ALA B O 1
ATOM 3429 N N . GLU B 1 221 ? -6.949 -23.891 0.129 1 98.75 221 GLU B N 1
ATOM 3430 C CA . GLU B 1 221 ? -8.336 -23.453 0.06 1 98.75 221 GLU B CA 1
ATOM 3431 C C . GLU B 1 221 ? -8.68 -22.922 -1.333 1 98.75 221 GLU B C 1
ATOM 3433 O O . GLU B 1 221 ? -9.758 -23.203 -1.857 1 98.75 221 GLU B O 1
ATOM 3438 N N . VAL B 1 222 ? -7.781 -22.188 -1.94 1 98.88 222 VAL B N 1
ATOM 3439 C CA . VAL B 1 222 ? -8.039 -21.594 -3.248 1 98.88 222 VAL B CA 1
ATOM 3440 C C . VAL B 1 222 ? -8.086 -22.688 -4.312 1 98.88 222 VAL B C 1
ATOM 3442 O O . VAL B 1 222 ? -8.945 -22.672 -5.195 1 98.88 222 VAL B O 1
ATOM 3445 N N . VAL B 1 223 ? -7.191 -23.641 -4.172 1 98.75 223 VAL B N 1
ATOM 3446 C CA . VAL B 1 223 ? -7.164 -24.766 -5.105 1 98.75 223 VAL B CA 1
ATOM 3447 C C . VAL B 1 223 ? -8.484 -25.531 -5.035 1 98.75 223 VAL B C 1
ATOM 3449 O O . VAL B 1 223 ? -9.023 -25.953 -6.062 1 98.75 223 VAL B O 1
ATOM 3452 N N . ALA B 1 224 ? -9.016 -25.656 -3.842 1 98.38 224 ALA B N 1
ATOM 3453 C CA . ALA B 1 224 ? -10.266 -26.375 -3.643 1 98.38 224 ALA B CA 1
ATOM 3454 C C . ALA B 1 224 ? -11.438 -25.641 -4.293 1 98.38 224 ALA B C 1
ATOM 3456 O O . ALA B 1 224 ? -12.469 -26.25 -4.594 1 98.38 224 ALA B O 1
ATOM 3457 N N . MET B 1 225 ? -11.297 -24.375 -4.52 1 97.94 225 MET B N 1
ATOM 3458 C CA . MET B 1 225 ? -12.344 -23.547 -5.113 1 97.94 225 MET B CA 1
ATOM 3459 C C . MET B 1 225 ? -12.266 -23.578 -6.637 1 97.94 225 MET B C 1
ATOM 3461 O O . MET B 1 225 ? -13.188 -23.125 -7.316 1 97.94 225 MET B O 1
ATOM 3465 N N . LEU B 1 226 ? -11.18 -24.062 -7.172 1 97.25 226 LEU B N 1
ATOM 3466 C CA . LEU B 1 226 ? -10.93 -24.031 -8.609 1 97.25 226 LEU B CA 1
ATOM 3467 C C . LEU B 1 226 ? -11.281 -25.359 -9.25 1 97.25 226 LEU B C 1
ATOM 3469 O O . LEU B 1 226 ? -11.781 -25.406 -10.375 1 97.25 226 LEU B O 1
#

Nearest PDB structures (foldseek):
  5gle-assembly1_B  TM=8.478E-01  e=1.584E-14  Vibrio anguillarum 775
  5gle-assembly1_A  TM=8.495E-01  e=1.929E-14  Vibrio anguillarum 775
  4l07-assembly1_A  TM=7.831E-01  e=8.732E-14  Pseudomonas putida S16
  1nba-assembly1_B  TM=8.551E-01  e=4.508E-13  Arthrobacter sp.
  3o91-assembly1_D  TM=7.624E-01  e=2.997E-10  Streptococcus pneumoniae TIGR4

Solvent-accessible surface area (backbone atoms only — not comparable to full-atom values): 23262 Å² total; per-residue (Å²): 135,78,64,87,46,53,70,76,80,55,68,62,33,74,70,82,67,63,72,61,66,67,60,41,51,50,38,27,71,43,51,72,38,71,53,58,69,89,70,59,57,37,60,27,29,28,40,38,36,30,40,56,19,56,69,57,32,60,42,27,37,31,42,56,36,19,46,64,44,47,52,50,49,44,53,55,36,44,75,51,55,19,44,43,33,40,38,34,45,35,68,55,79,90,46,70,65,48,30,49,59,41,5,64,67,51,31,51,50,59,30,46,40,32,58,75,79,60,67,80,76,31,40,37,82,90,61,84,83,74,99,53,47,75,50,49,18,72,47,63,20,46,38,40,88,89,29,26,63,51,54,61,54,37,50,76,61,57,38,49,31,38,37,44,27,29,33,39,26,59,50,26,41,41,41,21,44,50,35,32,28,72,72,66,34,46,34,33,39,28,61,57,24,40,14,41,93,45,54,67,48,32,31,47,39,48,46,43,35,47,74,72,41,29,39,66,42,45,56,70,62,54,57,72,50,93,134,77,64,88,44,54,68,75,79,54,68,65,34,74,70,83,67,65,72,60,65,66,60,41,51,51,38,26,72,45,50,73,39,71,53,56,69,87,71,62,56,37,61,26,28,29,42,39,38,28,40,55,17,55,70,58,32,60,40,26,36,31,44,55,36,20,46,66,44,46,51,49,50,46,52,56,36,46,75,50,55,20,44,43,35,40,38,34,45,35,68,55,80,90,47,70,67,47,31,48,60,40,5,63,67,51,31,52,51,60,30,45,40,29,57,74,79,62,67,80,75,29,40,36,79,91,60,82,82,72,99,54,49,74,49,50,18,74,48,64,20,48,38,40,88,90,29,26,63,51,54,61,54,37,52,75,62,57,37,49,31,39,36,44,28,29,33,39,28,58,49,25,41,42,40,21,46,49,35,33,28,71,74,65,34,46,34,31,39,28,60,59,24,40,15,42,94,43,53,67,49,32,29,46,40,48,45,44,34,46,75,72,43,28,37,64,42,43,55,71,61,54,58,72,49,92

Organism: Saccharopolyspora spinosa (NCBI:txid60894)

Foldseek 3Di:
DPPVFADLPDAADWFPADADVVLQVVVCVVPVGSFPDLFDDLLQEEEEAEAQFCLPQRRASPQVNLVVLSQLLVVLSVVSNHAYEYEFAAQDDDDPVLCVVQNDVVSNCRSCVQDDDDNQVRHDPVHDDDPHHYKYFHALACQPPPGICVVVVSVVSNHQEYEFAYDDQLTSRLNNQQNSQVVRHAYEYALRRHHHRHSVSSRVSQNCCCNPRHHYHHSVSVSVND/DPPVFADLPDAADWFPADADVVLQVVVCVVPVGSFPDLFDDLLQEEEEAEAQFCLPQRRASPQVNLVVLSQLLVVLSVVSNHAYEYEFAAQDDDDPVLCVVQNDVVSNCRSCVQDDDDNQVRHDPVHDDDPHHYKYFHALACQPPPGICVVVVSVVSNHQEYEFAYDDQLTSRLNNQQNSQVVRHAYEYALRRHHHRHSVSSRVSQNCCCNPRHHYHHSVSVSVND